Protein 3IEF (pdb70)

InterPro domains:
  IPR002649 tRNA (guanine-N1-)-methyltransferase TrmD [MF_00605] (1-232)
  IPR002649 tRNA (guanine-N1-)-methyltransferase TrmD [PIRSF000386] (4-227)
  IPR002649 tRNA (guanine-N1-)-methyltransferase TrmD [PTHR46417] (5-230)
  IPR002649 tRNA (guanine-N1-)-methyltransferase TrmD [TIGR00088] (5-229)
  IPR002649 tRNA (guanine-N1-)-methyltransferase TrmD [cd18080] (7-219)
  IPR016009 tRNA methyltransferase TRMD/TRM10-type domain [PF01746] (5-222)
  IPR023148 tRNA (guanine-N(1)-)-methyltransferase, C-terminal domain superfamily [G3DSA:1.10.1270.20] (168-232)
  IPR029026 tRNA (guanine-N1-)-methyltransferase, N-terminal [G3DSA:3.40.1280.10] (1-167)
  IPR029028 Alpha/beta knot methyltransferases [SSF75217] (2-229)

Sequence (439 aa):
KFQARVLTLYPEMFPGFLGCSLAGQALKQGIWSLETVQIRDFASVDDTPAGGGAGMVMRADVLAAALDSCPNDSPRLLMSPRGRLLNQAYARSLARSSGVTLVCGRFEGVDERIIEARELEEVSIGDYILSGGETAALVLLDAIVRLLPGVMGNEISAKCESFENGLLEHPQYTRPAVFEGRGIPPVLTSGHHKAIANWRQQQAESLTRQRRPDLYALYNKNRQKFQARVLTLYPEMFPGFLGCSLAGQALKQGIWSLETVQIRDFALSVDDTPAGGGAGMVMRADVLAAALDSCPNDSPRLLMSPRGRLLNQAYARSLARSSGVTLVCGRFEGVDERIIEARELEEVSIGDYILSGGETAALVLLDAIVRLLPGKCESFENGLLEHPQYTRPAVFEGRGIPPVLTSGHHKAIANWRQQQAESLTRQRRPDLYALYNKN

CATH classification: 3.40.1280.10 (+1 more: 1.10.1270.20)

Nearest PDB structures (foldseek):
  3ief-assembly1_A  TM=1.004E+00  e=2.483E-48  Bartonella henselae
  3ief-assembly1_B  TM=9.834E-01  e=6.321E-42  Bartonella henselae
  5wyr-assembly1_B  TM=8.704E-01  e=4.342E-24  Pseudomonas aeruginosa UCBPP-PA14
  4h3y-assembly1_A  TM=8.269E-01  e=1.874E-23  Paraburkholderia phymatum STM815
  8b1n-assembly1_B  TM=8.733E-01  e=8.500E-22  Calditerrivibrio nitroreducens DSM 19672

B-factor: mean 30.16, std 8.99, range [8.67, 67.43]

Foldseek 3Di:
DAEEEEEDQCCVCPPPCCCDDQSVVCCVVPLYDYHYFNLCVQHPQWAADVPHDDKTEGDLRSVCCRVVVDDPQAQAAEEALVADEDDLVVLLVRLPGSYHYYYKAAMHHYPVVNCVVVVHHYYYPDNDDDRICSVVVSVSCVSNSCCNVVGPPNPPDDPDAVLNLLWDFFDDDDDDQADPHDGDPCQVVVPDVVSVVVVSVVRRLVVSVPPPVPSNVSNVVVVD/DAEEEEEDQCCVCPPPCCCDDLSVVCDVVPLYDYHYFNLCVQPCHQWAADVVHDDKTEGDLRSVVSRVVVDDPQAAAEEEDLPADEDDLVVLLVSLPGSYHYYYKAQMPYYPPVNCVVVVYHYYYNDNDDDRISVVVVSVSVVSNSVNGPSDQDVLNLLWDWFDDDDDDQADPNDGDPVQCVVPPVVSVVVNRVVRGLVCCVVPPVVSNVSNVVD

Solvent-accessible surface area: 19137 Å² total; per-residue (Å²): 160,10,104,3,15,0,0,0,36,56,38,110,6,20,55,33,10,0,37,35,50,120,13,9,94,2,47,89,107,29,34,2,35,39,101,49,16,43,0,169,106,58,92,100,16,46,18,77,12,16,38,40,52,119,32,81,0,1,42,0,46,4,1,6,42,0,2,81,65,32,98,98,85,11,53,25,5,0,6,13,66,25,0,102,66,6,64,1,49,22,0,40,61,12,6,175,37,75,0,0,11,0,0,0,10,40,36,84,24,15,0,29,4,0,20,84,24,34,146,8,71,10,0,6,4,10,33,5,23,27,42,7,6,0,0,7,0,1,1,0,0,2,0,0,2,85,35,5,124,40,18,80,54,26,135,164,59,80,166,58,43,27,12,45,76,0,21,2,78,39,10,14,20,2,140,34,73,96,17,89,70,87,43,31,28,112,38,6,105,65,61,102,138,140,29,8,53,62,54,28,88,103,66,5,24,56,36,0,129,88,84,11,89,83,14,22,66,77,24,50,64,86,145,178,210,3,40,1,18,0,0,0,34,71,33,118,14,16,41,32,9,1,42,32,42,154,15,8,50,9,44,97,141,45,54,1,56,41,91,46,17,49,0,44,111,54,34,154,112,4,30,35,87,11,19,22,40,54,110,26,78,0,0,26,0,49,9,0,6,43,0,0,82,68,14,88,118,76,17,43,17,0,2,9,14,60,23,0,114,64,6,61,3,54,22,0,41,68,9,11,192,46,84,2,0,1,0,0,0,13,30,81,43,26,14,0,42,9,0,18,109,26,46,147,10,78,10,0,5,5,11,30,7,32,28,53,13,8,5,2,7,0,0,1,0,0,2,0,0,8,104,54,14,124,91,134,89,40,31,13,53,88,0,26,5,81,38,10,25,12,2,132,33,70,98,16,101,76,98,38,24,26,109,38,4,96,63,51,111,149,63,32,15,59,97,58,34,89,52,62,5,40,52,33,0,129,85,81,8,84,82,16,40,59,91,56,98,87,155

Secondary structure (DSSP, 8-state):
-EEEEEEES-GGGSSGGGGSHHHHHHHHTTSEEEEEEEGGGG---EEPPTT--SS-EE-HHHHHHHHTTS---S-EEEEEEEEEEP-HHHHHHHTTSSEEEEEE--SS-BBHHHHHHTTPEEEESSSS--S-HHHHHHHHHHHHHTTSTTSSSGGG--SS-GGGGT-PPPPB--SSSEETTEEP-GGGGSS-HHHHHHHHHHHHHHHHHHH-HHHHHHHHHHT-/--EEEEEES-GGGSSGGGGSHHHHHHHHTTSSEEEEEEGGGG----EEPPTT--SS-EE-HHHHHHHHHTS---S-EEEEEEEEEEP-HHHHHHHHTSSEEEEEE--SS-BBHHHHHHTTPEEEESSSS--SSHHHHHHHHHHHHHTTS-----GGGGT-PPPPB--S-SEETTEE--GGGGS--HHHHHHHHHHHHHHHHHHH-HHHHHHHHT-

Radius of gyration: 22.8 Å; Cα contacts (8 Å, |Δi|>4): 841; chains: 2; bounding box: 73×52×46 Å

Structure (mmCIF, N/CA/C/O backbone):
data_3IEF
#
_entry.id   3IEF
#
_cell.length_a   56.017
_cell.length_b   84.467
_cell.length_c   97.192
_cell.angle_alpha   90.000
_cell.angle_beta   90.000
_cell.angle_gamma   90.000
#
_symmetry.space_group_name_H-M   'P 21 21 21'
#
loop_
_entity.id
_entity.type
_entity.pdbx_description
1 polymer 'tRNA (guanine-N(1)-)-methyltransferase'
2 water water
#
loop_
_atom_site.group_PDB
_atom_site.id
_atom_site.type_symbol
_atom_site.label_atom_id
_atom_site.label_alt_id
_atom_site.label_comp_id
_atom_site.label_asym_id
_atom_site.label_entity_id
_atom_site.label_seq_id
_atom_site.pdbx_PDB_ins_code
_atom_site.Cartn_x
_atom_site.Cartn_y
_atom_site.Cartn_z
_atom_site.occupancy
_atom_site.B_iso_or_equiv
_atom_site.auth_seq_id
_atom_site.auth_comp_id
_atom_site.auth_asym_id
_atom_site.auth_atom_id
_atom_site.pdbx_PDB_model_num
ATOM 1 N N . LYS A 1 3 ? -26.235 12.196 5.702 1.00 34.83 2 LYS A N 1
ATOM 2 C CA . LYS A 1 3 ? -25.399 11.066 5.142 1.00 35.43 2 LYS A CA 1
ATOM 3 C C . LYS A 1 3 ? -24.099 10.772 5.933 1.00 34.52 2 LYS A C 1
ATOM 4 O O . LYS A 1 3 ? -23.146 11.562 5.876 1.00 35.00 2 LYS A O 1
ATOM 10 N N . PHE A 1 4 ? -24.060 9.632 6.632 1.00 33.16 3 PHE A N 1
ATOM 11 C CA . PHE A 1 4 ? -22.972 9.317 7.592 1.00 31.85 3 PHE A CA 1
ATOM 12 C C . PHE A 1 4 ? -21.717 8.768 6.944 1.00 31.33 3 PHE A C 1
ATOM 13 O O . PHE A 1 4 ? -21.769 7.753 6.250 1.00 30.67 3 PHE A O 1
ATOM 21 N N . GLN A 1 5 ? -20.592 9.435 7.203 1.00 30.64 4 GLN A N 1
ATOM 22 C CA . GLN A 1 5 ? -19.363 9.132 6.484 1.00 30.57 4 GLN A CA 1
ATOM 23 C C . GLN A 1 5 ? -18.282 8.421 7.300 1.00 29.58 4 GLN A C 1
ATOM 24 O O . GLN A 1 5 ? -17.599 9.013 8.145 1.00 29.91 4 GLN A O 1
ATOM 30 N N . ALA A 1 6 ? -18.143 7.133 7.028 1.00 28.42 5 ALA A N 1
ATOM 31 C CA . ALA A 1 6 ? -17.190 6.289 7.716 1.00 26.74 5 ALA A CA 1
ATOM 32 C C . ALA A 1 6 ? -15.942 6.206 6.855 1.00 25.78 5 ALA A C 1
ATOM 33 O O . ALA A 1 6 ? -16.040 5.947 5.645 1.00 25.04 5 ALA A O 1
ATOM 35 N N . ARG A 1 7 ? -14.782 6.443 7.474 1.00 24.64 6 ARG A N 1
ATOM 36 C CA . ARG A 1 7 ? -13.487 6.259 6.810 1.00 23.90 6 ARG A CA 1
ATOM 37 C C . ARG A 1 7 ? -12.659 5.279 7.618 1.00 23.50 6 ARG A C 1
ATOM 38 O O . ARG A 1 7 ? -12.483 5.459 8.836 1.00 23.67 6 ARG A O 1
ATOM 40 N N . VAL A 1 8 ? -12.158 4.235 6.957 1.00 22.79 7 VAL A N 1
ATOM 41 C CA . VAL A 1 8 ? -11.424 3.211 7.682 1.00 22.60 7 VAL A CA 1
ATOM 42 C C . VAL A 1 8 ? -10.008 3.072 7.146 1.00 22.66 7 VAL A C 1
ATOM 43 O O . VAL A 1 8 ? -9.804 2.703 5.972 1.00 22.51 7 VAL A O 1
ATOM 47 N N . LEU A 1 9 ? -9.038 3.360 8.013 1.00 22.08 8 LEU A N 1
ATOM 48 C CA . LEU A 1 9 ? -7.624 3.254 7.647 1.00 22.25 8 LEU A CA 1
ATOM 49 C C . LEU A 1 9 ? -7.116 1.874 7.989 1.00 21.99 8 LEU A C 1
ATOM 50 O O . LEU A 1 9 ? -7.012 1.487 9.174 1.00 20.85 8 LEU A O 1
ATOM 55 N N . THR A 1 10 ? -6.790 1.134 6.943 1.00 22.61 9 THR A N 1
ATOM 56 C CA . THR A 1 10 ? -6.558 -0.291 7.085 1.00 24.07 9 THR A CA 1
ATOM 57 C C . THR A 1 10 ? -5.499 -0.816 6.134 1.00 24.50 9 THR A C 1
ATOM 58 O O . THR A 1 10 ? -5.248 -0.249 5.066 1.00 24.18 9 THR A O 1
ATOM 62 N N . LEU A 1 11 ? -4.897 -1.929 6.530 1.00 25.70 10 LEU A N 1
ATOM 63 C CA . LEU A 1 11 ? -3.964 -2.636 5.665 1.00 26.88 10 LEU A CA 1
ATOM 64 C C . LEU A 1 11 ? -4.758 -3.581 4.757 1.00 27.35 10 LEU A C 1
ATOM 65 O O . LEU A 1 11 ? -4.232 -4.058 3.762 1.00 27.23 10 LEU A O 1
ATOM 70 N N . TYR A 1 12 ? -6.029 -3.826 5.096 1.00 28.39 11 TYR A N 1
ATOM 71 C CA . TYR A 1 12 ? -6.876 -4.755 4.319 1.00 29.37 11 TYR A CA 1
ATOM 72 C C . TYR A 1 12 ? -8.208 -4.161 3.876 1.00 29.57 11 TYR A C 1
ATOM 73 O O . TYR A 1 12 ? -9.258 -4.551 4.395 1.00 29.58 11 TYR A O 1
ATOM 82 N N . PRO A 1 13 ? -8.174 -3.259 2.865 1.00 29.69 12 PRO A N 1
ATOM 83 C CA . PRO A 1 13 ? -9.420 -2.661 2.387 1.00 29.24 12 PRO A CA 1
ATOM 84 C C . PRO A 1 13 ? -10.385 -3.715 1.898 1.00 29.04 12 PRO A C 1
ATOM 85 O O . PRO A 1 13 ? -11.604 -3.465 1.847 1.00 28.74 12 PRO A O 1
ATOM 89 N N . GLU A 1 14 ? -9.849 -4.878 1.536 1.00 29.04 13 GLU A N 1
ATOM 90 C CA . GLU A 1 14 ? -10.679 -5.955 0.939 1.00 29.55 13 GLU A CA 1
ATOM 91 C C . GLU A 1 14 ? -11.626 -6.667 1.938 1.00 28.91 13 GLU A C 1
ATOM 92 O O . GLU A 1 14 ? -12.511 -7.405 1.514 1.00 29.26 13 GLU A O 1
ATOM 98 N N . MET A 1 15 ? -11.433 -6.428 3.239 1.00 28.08 14 MET A N 1
ATOM 99 C CA . MET A 1 15 ? -12.307 -6.944 4.311 1.00 27.94 14 MET A CA 1
ATOM 100 C C . MET A 1 15 ? -13.558 -6.088 4.478 1.00 28.20 14 MET A C 1
ATOM 101 O O . MET A 1 15 ? -14.361 -6.330 5.379 1.00 28.28 14 MET A O 1
ATOM 106 N N . PHE A 1 16 ? -13.695 -5.074 3.630 1.00 28.34 15 PHE A N 1
ATOM 107 C CA . PHE A 1 16 ? -14.766 -4.102 3.742 1.00 28.80 15 PHE A CA 1
ATOM 108 C C . PHE A 1 16 ? -15.519 -4.024 2.427 1.00 29.60 15 PHE A C 1
ATOM 109 O O . PHE A 1 16 ? -14.910 -4.129 1.368 1.00 29.51 15 PHE A O 1
ATOM 117 N N . PRO A 1 17 ? -16.856 -3.869 2.490 1.00 30.28 16 PRO A N 1
ATOM 118 C CA . PRO A 1 17 ? -17.714 -3.751 3.686 1.00 30.56 16 PRO A CA 1
ATOM 119 C C . PRO A 1 17 ? -17.913 -5.027 4.515 1.00 31.08 16 PRO A C 1
ATOM 120 O O . PRO A 1 17 ? -18.500 -4.962 5.607 1.00 30.95 16 PRO A O 1
ATOM 124 N N . GLY A 1 18 ? -17.457 -6.166 3.992 1.00 31.53 17 GLY A N 1
ATOM 125 C CA . GLY A 1 18 ? -17.721 -7.468 4.600 1.00 32.69 17 GLY A CA 1
ATOM 126 C C . GLY A 1 18 ? -19.205 -7.678 4.872 1.00 33.71 17 GLY A C 1
ATOM 127 O O . GLY A 1 18 ? -20.048 -7.390 4.020 1.00 33.76 17 GLY A O 1
ATOM 128 N N . PHE A 1 19 ? -19.529 -8.145 6.079 1.00 34.49 18 PHE A N 1
ATOM 129 C CA . PHE A 1 19 ? -20.917 -8.422 6.445 1.00 35.07 18 PHE A CA 1
ATOM 130 C C . PHE A 1 19 ? -21.767 -7.157 6.548 1.00 35.45 18 PHE A C 1
ATOM 131 O O . PHE A 1 19 ? -23.000 -7.215 6.557 1.00 35.61 18 PHE A O 1
ATOM 139 N N . LEU A 1 20 ? -21.117 -6.003 6.631 1.00 36.34 19 LEU A N 1
ATOM 140 C CA . LEU A 1 20 ? -21.866 -4.746 6.632 1.00 36.76 19 LEU A CA 1
ATOM 141 C C . LEU A 1 20 ? -22.424 -4.493 5.236 1.00 37.49 19 LEU A C 1
ATOM 142 O O . LEU A 1 20 ? -23.287 -3.637 5.052 1.00 37.38 19 LEU A O 1
ATOM 147 N N . GLY A 1 21 ? -21.913 -5.239 4.258 1.00 38.08 20 GLY A N 1
ATOM 148 C CA . GLY A 1 21 ? -22.452 -5.209 2.909 1.00 39.54 20 GLY A CA 1
ATOM 149 C C . GLY A 1 21 ? -23.778 -5.946 2.854 1.00 40.41 20 GLY A C 1
ATOM 150 O O . GLY A 1 21 ? -24.539 -5.798 1.910 1.00 39.77 20 GLY A O 1
ATOM 151 N N . CYS A 1 22 ? -24.051 -6.721 3.899 1.00 41.72 21 CYS A N 1
ATOM 152 C CA . CYS A 1 22 ? -25.201 -7.609 3.946 1.00 42.97 21 CYS A CA 1
ATOM 153 C C . CYS A 1 22 ? -26.377 -7.063 4.759 1.00 43.86 21 CYS A C 1
ATOM 154 O O . CYS A 1 22 ? -26.268 -6.020 5.419 1.00 43.99 21 CYS A O 1
ATOM 157 N N . SER A 1 23 ? -27.496 -7.794 4.693 1.00 44.97 22 SER A N 1
ATOM 158 C CA . SER A 1 23 ? -28.705 -7.533 5.488 1.00 46.11 22 SER A CA 1
ATOM 159 C C . SER A 1 23 ? -29.147 -6.054 5.452 1.00 46.41 22 SER A C 1
ATOM 160 O O . SER A 1 23 ? -29.045 -5.405 4.413 1.00 46.64 22 SER A O 1
ATOM 163 N N . LEU A 1 24 ? -29.621 -5.517 6.573 1.00 47.12 23 LEU A N 1
ATOM 164 C CA . LEU A 1 24 ? -30.070 -4.110 6.613 1.00 47.84 23 LEU A CA 1
ATOM 165 C C . LEU A 1 24 ? -28.933 -3.049 6.614 1.00 47.65 23 LEU A C 1
ATOM 166 O O . LEU A 1 24 ? -29.092 -1.976 6.042 1.00 47.16 23 LEU A O 1
ATOM 171 N N . ALA A 1 25 ? -27.797 -3.359 7.241 1.00 47.78 24 ALA A N 1
ATOM 172 C CA . ALA A 1 25 ? -26.597 -2.513 7.159 1.00 47.92 24 ALA A CA 1
ATOM 173 C C . ALA A 1 25 ? -26.222 -2.183 5.706 1.00 48.24 24 ALA A C 1
ATOM 174 O O . ALA A 1 25 ? -25.920 -1.032 5.379 1.00 47.81 24 ALA A O 1
ATOM 176 N N . GLY A 1 26 ? -26.250 -3.204 4.849 1.00 48.63 25 GLY A N 1
ATOM 177 C CA . GLY A 1 26 ? -25.990 -3.048 3.423 1.00 49.54 25 GLY A CA 1
ATOM 178 C C . GLY A 1 26 ? -27.131 -2.391 2.679 1.00 50.29 25 GLY A C 1
ATOM 179 O O . GLY A 1 26 ? -26.912 -1.595 1.766 1.00 50.85 25 GLY A O 1
ATOM 180 N N . GLN A 1 27 ? -28.354 -2.728 3.065 1.00 51.04 26 GLN A N 1
ATOM 181 C CA . GLN A 1 27 ? -29.547 -2.060 2.545 1.00 52.04 26 GLN A CA 1
ATOM 182 C C . GLN A 1 27 ? -29.438 -0.538 2.754 1.00 51.59 26 GLN A C 1
ATOM 183 O O . GLN A 1 27 ? -29.665 0.237 1.824 1.00 51.94 26 GLN A O 1
ATOM 189 N N . ALA A 1 28 ? -29.064 -0.133 3.968 1.00 51.13 27 ALA A N 1
ATOM 190 C CA . ALA A 1 28 ? -28.823 1.275 4.310 1.00 50.80 27 ALA A CA 1
ATOM 191 C C . ALA A 1 28 ? -27.672 1.876 3.498 1.00 50.65 27 ALA A C 1
ATOM 192 O O . ALA A 1 28 ? -27.655 3.084 3.208 1.00 50.26 27 ALA A O 1
ATOM 194 N N . LEU A 1 29 ? -26.717 1.020 3.138 1.00 50.46 28 LEU A N 1
ATOM 195 C CA . LEU A 1 29 ? -25.607 1.425 2.302 1.00 50.70 28 LEU A CA 1
ATOM 196 C C . LEU A 1 29 ? -26.131 1.724 0.898 1.00 51.14 28 LEU A C 1
ATOM 197 O O . LEU A 1 29 ? -25.763 2.740 0.302 1.00 51.50 28 LEU A O 1
ATOM 202 N N . LYS A 1 30 ? -27.026 0.868 0.402 1.00 51.50 29 LYS A N 1
ATOM 203 C CA . LYS A 1 30 ? -27.655 1.061 -0.912 1.00 51.97 29 LYS A CA 1
ATOM 204 C C . LYS A 1 30 ? -28.463 2.371 -0.986 1.00 52.31 29 LYS A C 1
ATOM 205 O O . LYS A 1 30 ? -28.302 3.146 -1.942 1.00 52.80 29 LYS A O 1
ATOM 207 N N . GLN A 1 31 ? -29.316 2.633 0.009 1.00 51.72 30 GLN A N 1
ATOM 208 C CA . GLN A 1 31 ? -30.046 3.905 0.019 1.00 51.48 30 GLN A CA 1
ATOM 209 C C . GLN A 1 31 ? -29.209 5.105 0.482 1.00 50.47 30 GLN A C 1
ATOM 210 O O . GLN A 1 31 ? -29.737 6.203 0.678 1.00 50.63 30 GLN A O 1
ATOM 216 N N . GLY A 1 32 ? -27.904 4.898 0.641 1.00 49.35 31 GLY A N 1
ATOM 217 C CA . GLY A 1 32 ? -26.994 5.985 0.996 1.00 47.44 31 GLY A CA 1
ATOM 218 C C . GLY A 1 32 ? -27.362 6.732 2.273 1.00 46.08 31 GLY A C 1
ATOM 219 O O . GLY A 1 32 ? -27.362 7.962 2.295 1.00 46.23 31 GLY A O 1
ATOM 220 N N . ILE A 1 33 ? -27.684 5.987 3.331 1.00 44.42 32 ILE A N 1
ATOM 221 C CA . ILE A 1 33 ? -27.780 6.536 4.693 1.00 42.57 32 ILE A CA 1
ATOM 222 C C . ILE A 1 33 ? -26.357 6.689 5.272 1.00 41.49 32 ILE A C 1
ATOM 223 O O . ILE A 1 33 ? -26.098 7.542 6.148 1.00 41.34 32 ILE A O 1
ATOM 228 N N . TRP A 1 34 ? -25.438 5.863 4.764 1.00 39.62 33 TRP A N 1
ATOM 229 C CA . TRP A 1 34 ? -24.025 5.938 5.129 1.00 37.66 33 TRP A CA 1
ATOM 230 C C . TRP A 1 34 ? -23.143 5.501 3.982 1.00 36.70 33 TRP A C 1
ATOM 231 O O . TRP A 1 34 ? -23.584 4.806 3.072 1.00 36.76 33 TRP A O 1
ATOM 242 N N . SER A 1 35 ? -21.895 5.937 4.020 1.00 35.32 34 SER A N 1
ATOM 243 C CA . SER A 1 35 ? -20.894 5.458 3.072 1.00 33.95 34 SER A CA 1
ATOM 244 C C . SER A 1 35 ? -19.655 4.912 3.799 1.00 33.34 34 SER A C 1
ATOM 245 O O . SER A 1 35 ? -19.374 5.269 4.962 1.00 32.13 34 SER A O 1
ATOM 248 N N . LEU A 1 36 ? -18.948 4.022 3.103 1.00 32.68 35 LEU A N 1
ATOM 249 C CA . LEU A 1 36 ? -17.743 3.407 3.621 1.00 32.44 35 LEU A CA 1
ATOM 250 C C . LEU A 1 36 ? -16.594 3.581 2.644 1.00 32.40 35 LEU A C 1
ATOM 251 O O . LEU A 1 36 ? -16.588 2.975 1.577 1.00 32.96 35 LEU A O 1
ATOM 256 N N . GLU A 1 37 ? -15.643 4.432 3.016 1.00 32.03 36 GLU A N 1
ATOM 257 C CA . GLU A 1 37 ? -14.405 4.655 2.253 1.00 31.90 36 GLU A CA 1
ATOM 258 C C . GLU A 1 37 ? -13.224 3.978 2.975 1.00 30.52 36 GLU A C 1
ATOM 259 O O . GLU A 1 37 ? -13.018 4.190 4.177 1.00 30.23 36 GLU A O 1
ATOM 265 N N . THR A 1 38 ? -12.459 3.169 2.254 1.00 28.88 37 THR A N 1
ATOM 266 C CA . THR A 1 38 ? -11.244 2.577 2.819 1.00 28.34 37 THR A CA 1
ATOM 267 C C . THR A 1 38 ? -9.999 3.287 2.310 1.00 28.44 37 THR A C 1
ATOM 268 O O . THR A 1 38 ? -9.908 3.638 1.125 1.00 28.88 37 THR A O 1
ATOM 272 N N . VAL A 1 39 ? -9.043 3.502 3.208 1.00 27.86 38 VAL A N 1
ATOM 273 C CA . VAL A 1 39 ? -7.736 4.047 2.844 1.00 27.33 38 VAL A CA 1
ATOM 274 C C . VAL A 1 39 ? -6.670 2.993 3.137 1.00 27.17 38 VAL A C 1
ATOM 275 O O . VAL A 1 39 ? -6.547 2.540 4.261 1.00 26.98 38 VAL A O 1
ATOM 279 N N . GLN A 1 40 ? -5.907 2.596 2.127 1.00 27.41 39 GLN A N 1
ATOM 280 C CA . GLN A 1 40 ? -4.787 1.667 2.335 1.00 27.21 39 GLN A CA 1
ATOM 281 C C . GLN A 1 40 ? -3.604 2.421 2.914 1.00 27.79 39 GLN A C 1
ATOM 282 O O . GLN A 1 40 ? -3.065 3.316 2.253 1.00 27.82 39 GLN A O 1
ATOM 288 N N . ILE A 1 41 ? -3.217 2.065 4.147 1.00 28.22 40 ILE A N 1
ATOM 289 C CA . ILE A 1 41 ? -2.112 2.705 4.862 1.00 28.65 40 ILE A CA 1
ATOM 290 C C . ILE A 1 41 ? -0.783 2.564 4.126 1.00 29.97 40 ILE A C 1
ATOM 291 O O . ILE A 1 41 ? 0.053 3.472 4.183 1.00 30.20 40 ILE A O 1
ATOM 296 N N . ARG A 1 42 ? -0.602 1.445 3.420 1.00 31.17 41 ARG A N 1
ATOM 297 C CA . ARG A 1 42 ? 0.650 1.154 2.733 1.00 32.82 41 ARG A CA 1
ATOM 298 C C . ARG A 1 42 ? 0.907 2.122 1.598 1.00 33.29 41 ARG A C 1
ATOM 299 O O . ARG A 1 42 ? 2.025 2.193 1.094 1.00 34.16 41 ARG A O 1
ATOM 307 N N . ASP A 1 43 ? -0.116 2.857 1.173 1.00 33.74 42 ASP A N 1
ATOM 308 C CA . ASP A 1 43 ? 0.058 3.864 0.120 1.00 34.26 42 ASP A CA 1
ATOM 309 C C . ASP A 1 43 ? 0.987 4.980 0.580 1.00 34.95 42 ASP A C 1
ATOM 310 O O . ASP A 1 43 ? 1.443 5.781 -0.228 1.00 35.09 42 ASP A O 1
ATOM 315 N N . PHE A 1 44 ? 1.239 5.038 1.883 1.00 35.87 43 PHE A N 1
ATOM 316 C CA . PHE A 1 44 ? 1.981 6.131 2.471 1.00 36.83 43 PHE A CA 1
ATOM 317 C C . PHE A 1 44 ? 3.331 5.679 3.039 1.00 37.70 43 PHE A C 1
ATOM 318 O O . PHE A 1 44 ? 3.985 6.433 3.759 1.00 38.33 43 PHE A O 1
ATOM 326 N N . ALA A 1 45 ? 3.726 4.449 2.685 1.00 38.95 44 ALA A N 1
ATOM 327 C CA . ALA A 1 45 ? 5.120 3.926 2.764 1.00 40.13 44 ALA A CA 1
ATOM 328 C C . ALA A 1 45 ? 6.184 5.004 2.918 1.00 40.80 44 ALA A C 1
ATOM 329 O O . ALA A 1 45 ? 6.933 5.267 1.970 1.00 42.38 44 ALA A O 1
ATOM 331 N N . SER A 1 51 ? 8.208 1.063 4.741 1.00 40.36 50 SER A N 1
ATOM 332 C CA . SER A 1 51 ? 7.391 0.068 5.462 1.00 40.05 50 SER A CA 1
ATOM 333 C C . SER A 1 51 ? 6.435 0.661 6.542 1.00 39.20 50 SER A C 1
ATOM 334 O O . SER A 1 51 ? 6.722 1.703 7.125 1.00 39.05 50 SER A O 1
ATOM 337 N N . VAL A 1 52 ? 5.318 -0.011 6.810 1.00 37.91 51 VAL A N 1
ATOM 338 C CA . VAL A 1 52 ? 4.292 0.510 7.729 1.00 37.11 51 VAL A CA 1
ATOM 339 C C . VAL A 1 52 ? 4.646 0.416 9.224 1.00 37.07 51 VAL A C 1
ATOM 340 O O . VAL A 1 52 ? 4.241 1.254 10.043 1.00 36.45 51 VAL A O 1
ATOM 344 N N . ASP A 1 53 ? 5.405 -0.616 9.565 1.00 37.23 52 ASP A N 1
ATOM 345 C CA . ASP A 1 53 ? 5.734 -0.919 10.954 1.00 37.42 52 ASP A CA 1
ATOM 346 C C . ASP A 1 53 ? 7.256 -0.898 11.147 1.00 36.19 52 ASP A C 1
ATOM 347 O O . ASP A 1 53 ? 8.008 -0.920 10.178 1.00 36.31 52 ASP A O 1
ATOM 352 N N . ASP A 1 54 ? 7.715 -0.851 12.389 1.00 35.19 53 ASP A N 1
ATOM 353 C CA . ASP A 1 54 ? 9.144 -0.756 12.644 1.00 34.49 53 ASP A CA 1
ATOM 354 C C . ASP A 1 54 ? 9.495 -1.050 14.113 1.00 33.92 53 ASP A C 1
ATOM 355 O O . ASP A 1 54 ? 8.606 -1.147 14.971 1.00 33.08 53 ASP A O 1
ATOM 360 N N . THR A 1 55 ? 10.800 -1.187 14.374 1.00 33.15 54 THR A N 1
ATOM 361 C CA . THR A 1 55 ? 11.327 -1.681 15.639 1.00 32.64 54 THR A CA 1
ATOM 362 C C . THR A 1 55 ? 10.921 -0.766 16.766 1.00 31.61 54 THR A C 1
ATOM 363 O O . THR A 1 55 ? 11.042 0.433 16.628 1.00 31.69 54 THR A O 1
ATOM 367 N N . PRO A 1 56 ? 10.480 -1.346 17.895 1.00 30.69 55 PRO A N 1
ATOM 368 C CA . PRO A 1 56 ? 10.182 -0.623 19.118 1.00 30.49 55 PRO A CA 1
ATOM 369 C C . PRO A 1 56 ? 11.430 -0.032 19.786 1.00 30.70 55 PRO A C 1
ATOM 370 O O . PRO A 1 56 ? 12.389 -0.760 20.025 1.00 31.68 55 PRO A O 1
ATOM 374 N N . ALA A 1 57 ? 11.418 1.263 20.107 1.00 30.42 56 ALA A N 1
ATOM 375 C CA . ALA A 1 57 ? 12.544 1.875 20.819 1.00 30.10 56 ALA A CA 1
ATOM 376 C C . ALA A 1 57 ? 12.666 1.302 22.221 1.00 30.14 56 ALA A C 1
ATOM 377 O O . ALA A 1 57 ? 11.673 1.224 22.951 1.00 29.24 56 ALA A O 1
ATOM 379 N N . GLY A 1 58 ? 13.889 0.894 22.583 1.00 30.59 57 GLY A N 1
ATOM 380 C CA . GLY A 1 58 ? 14.162 0.240 23.872 1.00 30.21 57 GLY A CA 1
ATOM 381 C C . GLY A 1 58 ? 13.610 -1.177 23.982 1.00 30.86 57 GLY A C 1
ATOM 382 O O . GLY A 1 58 ? 13.337 -1.656 25.079 1.00 30.80 57 GLY A O 1
ATOM 383 N N . GLY A 1 59 ? 13.429 -1.848 22.847 1.00 31.75 58 GLY A N 1
ATOM 384 C CA . GLY A 1 59 ? 12.921 -3.218 22.814 1.00 32.77 58 GLY A CA 1
ATOM 385 C C . GLY A 1 59 ? 11.442 -3.356 23.141 1.00 34.35 58 GLY A C 1
ATOM 386 O O . GLY A 1 59 ? 10.819 -2.452 23.734 1.00 34.98 58 GLY A O 1
ATOM 387 N N . GLY A 1 60 ? 10.882 -4.509 22.781 1.00 34.81 59 GLY A N 1
ATOM 388 C CA . GLY A 1 60 ? 9.472 -4.810 22.999 1.00 35.19 59 GLY A CA 1
ATOM 389 C C . GLY A 1 60 ? 9.138 -6.145 22.370 1.00 35.71 59 GLY A C 1
ATOM 390 O O . GLY A 1 60 ? 10.039 -6.925 22.017 1.00 35.23 59 GLY A O 1
ATOM 391 N N . ALA A 1 61 ? 7.843 -6.406 22.216 1.00 36.23 60 ALA A N 1
ATOM 392 C CA . ALA A 1 61 ? 7.385 -7.720 21.780 1.00 36.85 60 ALA A CA 1
ATOM 393 C C . ALA A 1 61 ? 7.153 -7.796 20.278 1.00 37.02 60 ALA A C 1
ATOM 394 O O . ALA A 1 61 ? 7.518 -8.770 19.639 1.00 38.12 60 ALA A O 1
ATOM 396 N N . GLY A 1 62 ? 6.550 -6.781 19.693 1.00 37.05 61 GLY A N 1
ATOM 397 C CA . GLY A 1 62 ? 6.355 -6.821 18.251 1.00 36.44 61 GLY A CA 1
ATOM 398 C C . GLY A 1 62 ? 6.831 -5.551 17.585 1.00 36.01 61 GLY A C 1
ATOM 399 O O . GLY A 1 62 ? 7.516 -4.723 18.203 1.00 36.46 61 GLY A O 1
ATOM 400 N N . MET A 1 63 ? 6.455 -5.399 16.322 1.00 34.69 62 MET A N 1
ATOM 401 C CA . MET A 1 63 ? 6.679 -4.170 15.598 1.00 33.34 62 MET A CA 1
ATOM 402 C C . MET A 1 63 ? 5.675 -3.083 16.029 1.00 32.22 62 MET A C 1
ATOM 403 O O . MET A 1 63 ? 4.679 -3.383 16.698 1.00 32.27 62 MET A O 1
ATOM 408 N N . VAL A 1 64 ? 5.966 -1.830 15.671 1.00 30.54 63 VAL A N 1
ATOM 409 C CA . VAL A 1 64 ? 5.177 -0.653 16.063 1.00 28.39 63 VAL A CA 1
ATOM 410 C C . VAL A 1 64 ? 4.850 0.162 14.815 1.00 28.25 63 VAL A C 1
ATOM 411 O O . VAL A 1 64 ? 5.742 0.396 13.970 1.00 27.89 63 VAL A O 1
ATOM 415 N N . MET A 1 65 ? 3.586 0.588 14.692 1.00 27.14 64 MET A N 1
ATOM 416 C CA . MET A 1 65 ? 3.158 1.378 13.535 1.00 26.71 64 MET A CA 1
ATOM 417 C C . MET A 1 65 ? 3.775 2.774 13.565 1.00 25.64 64 MET A C 1
ATOM 418 O O . MET A 1 65 ? 3.758 3.462 14.588 1.00 24.67 64 MET A O 1
ATOM 423 N N . ARG A 1 66 ? 4.332 3.179 12.435 1.00 24.69 65 ARG A N 1
ATOM 424 C CA . ARG A 1 66 ? 5.051 4.428 12.380 1.00 24.77 65 ARG A CA 1
ATOM 425 C C . ARG A 1 66 ? 4.128 5.640 12.388 1.00 24.66 65 ARG A C 1
ATOM 426 O O . ARG A 1 66 ? 3.101 5.656 11.693 1.00 24.16 65 ARG A O 1
ATOM 434 N N . ALA A 1 67 ? 4.528 6.643 13.178 1.00 24.49 66 ALA A N 1
ATOM 435 C CA . ALA A 1 67 ? 3.832 7.922 13.301 1.00 24.43 66 ALA A CA 1
ATOM 436 C C . ALA A 1 67 ? 3.734 8.643 11.953 1.00 24.95 66 ALA A C 1
ATOM 437 O O . ALA A 1 67 ? 2.683 9.162 11.583 1.00 25.19 66 ALA A O 1
ATOM 439 N N . ASP A 1 68 ? 4.812 8.640 11.184 1.00 25.28 67 ASP A N 1
ATOM 440 C CA . ASP A 1 68 ? 4.777 9.368 9.944 1.00 25.54 67 ASP A CA 1
ATOM 441 C C . ASP A 1 68 ? 3.923 8.703 8.881 1.00 25.01 67 ASP A C 1
ATOM 442 O O . ASP A 1 68 ? 3.204 9.394 8.178 1.00 26.27 67 ASP A O 1
ATOM 447 N N . VAL A 1 69 ? 3.975 7.380 8.745 1.00 24.45 68 VAL A N 1
ATOM 448 C CA . VAL A 1 69 ? 3.068 6.702 7.799 1.00 23.71 68 VAL A CA 1
ATOM 449 C C . VAL A 1 69 ? 1.576 7.022 8.103 1.00 24.24 68 VAL A C 1
ATOM 450 O O . VAL A 1 69 ? 0.805 7.324 7.192 1.00 25.17 68 VAL A O 1
ATOM 454 N N . LEU A 1 70 ? 1.193 7.021 9.377 1.00 24.00 69 LEU A N 1
ATOM 455 C CA . LEU A 1 70 ? -0.186 7.227 9.745 1.00 24.10 69 LEU A CA 1
ATOM 456 C C . LEU A 1 70 ? -0.628 8.691 9.625 1.00 24.40 69 LEU A C 1
ATOM 457 O O . LEU A 1 70 ? -1.757 8.970 9.222 1.00 23.86 69 LEU A O 1
ATOM 462 N N . ALA A 1 71 ? 0.260 9.614 9.976 1.00 24.90 70 ALA A N 1
ATOM 463 C CA . ALA A 1 71 ? 0.042 11.032 9.710 1.00 25.21 70 ALA A CA 1
ATOM 464 C C . ALA A 1 71 ? -0.361 11.229 8.250 1.00 26.06 70 ALA A C 1
ATOM 465 O O . ALA A 1 71 ? -1.453 11.755 7.979 1.00 26.18 70 ALA A O 1
ATOM 467 N N . ALA A 1 72 ? 0.484 10.748 7.324 1.00 25.67 71 ALA A N 1
ATOM 468 C CA . ALA A 1 72 ? 0.272 10.990 5.892 1.00 26.34 71 ALA A CA 1
ATOM 469 C C . ALA A 1 72 ? -1.056 10.427 5.442 1.00 26.71 71 ALA A C 1
ATOM 470 O O . ALA A 1 72 ? -1.770 11.063 4.691 1.00 26.88 71 ALA A O 1
ATOM 472 N N . ALA A 1 73 ? -1.383 9.238 5.941 1.00 27.76 72 ALA A N 1
ATOM 473 C CA . ALA A 1 73 ? -2.655 8.595 5.656 1.00 28.59 72 ALA A CA 1
ATOM 474 C C . ALA A 1 73 ? -3.821 9.452 6.178 1.00 29.26 72 ALA A C 1
ATOM 475 O O . ALA A 1 73 ? -4.744 9.768 5.438 1.00 29.88 72 ALA A O 1
ATOM 477 N N . LEU A 1 74 ? -3.750 9.873 7.431 1.00 30.06 73 LEU A N 1
ATOM 478 C CA . LEU A 1 74 ? -4.790 10.710 7.998 1.00 31.15 73 LEU A CA 1
ATOM 479 C C . LEU A 1 74 ? -4.913 12.064 7.300 1.00 32.69 73 LEU A C 1
ATOM 480 O O . LEU A 1 74 ? -6.016 12.519 7.013 1.00 32.57 73 LEU A O 1
ATOM 485 N N . ASP A 1 75 ? -3.775 12.679 7.005 1.00 34.47 74 ASP A N 1
ATOM 486 C CA . ASP A 1 75 ? -3.742 13.989 6.390 1.00 36.38 74 ASP A CA 1
ATOM 487 C C . ASP A 1 75 ? -4.184 13.959 4.920 1.00 38.10 74 ASP A C 1
ATOM 488 O O . ASP A 1 75 ? -4.288 15.008 4.282 1.00 38.44 74 ASP A O 1
ATOM 493 N N . SER A 1 76 ? -4.429 12.771 4.377 1.00 39.87 75 SER A N 1
ATOM 494 C CA . SER A 1 76 ? -4.761 12.664 2.956 1.00 41.86 75 SER A CA 1
ATOM 495 C C . SER A 1 76 ? -6.254 12.888 2.733 1.00 43.40 75 SER A C 1
ATOM 496 O O . SER A 1 76 ? -6.711 12.990 1.594 1.00 43.81 75 SER A O 1
ATOM 499 N N . CYS A 1 77 ? -6.995 12.951 3.836 1.00 45.22 76 CYS A N 1
ATOM 500 C CA . CYS A 1 77 ? -8.427 13.237 3.838 1.00 47.14 76 CYS A CA 1
ATOM 501 C C . CYS A 1 77 ? -8.767 14.178 5.020 1.00 47.53 76 CYS A C 1
ATOM 502 O O . CYS A 1 77 ? -7.971 14.306 5.946 1.00 47.75 76 CYS A O 1
ATOM 505 N N . PRO A 1 78 ? -9.938 14.854 4.987 1.00 48.21 77 PRO A N 1
ATOM 506 C CA . PRO A 1 78 ? -10.121 15.995 5.899 1.00 48.25 77 PRO A CA 1
ATOM 507 C C . PRO A 1 78 ? -10.575 15.584 7.296 1.00 48.23 77 PRO A C 1
ATOM 508 O O . PRO A 1 78 ? -11.308 14.615 7.420 1.00 48.38 77 PRO A O 1
ATOM 512 N N . ASN A 1 79 ? -10.140 16.305 8.332 1.00 48.34 78 ASN A N 1
ATOM 513 C CA . ASN A 1 79 ? -10.578 16.009 9.698 1.00 48.51 78 ASN A CA 1
ATOM 514 C C . ASN A 1 79 ? -11.975 16.604 9.901 1.00 47.93 78 ASN A C 1
ATOM 515 O O . ASN A 1 79 ? -12.151 17.636 10.559 1.00 48.03 78 ASN A O 1
ATOM 520 N N . ASP A 1 80 ? -12.960 15.935 9.308 1.00 47.17 79 ASP A N 1
ATOM 521 C CA . ASP A 1 80 ? -14.384 16.274 9.459 1.00 46.35 79 ASP A CA 1
ATOM 522 C C . ASP A 1 80 ? -15.089 15.286 10.402 1.00 44.74 79 ASP A C 1
ATOM 523 O O . ASP A 1 80 ? -16.329 15.162 10.374 1.00 45.51 79 ASP A O 1
ATOM 528 N N . SER A 1 81 ? -14.301 14.605 11.240 1.00 41.62 80 SER A N 1
ATOM 529 C CA . SER A 1 81 ? -14.743 13.400 11.930 1.00 38.55 80 SER A CA 1
ATOM 530 C C . SER A 1 81 ? -13.914 13.053 13.148 1.00 35.78 80 SER A C 1
ATOM 531 O O . SER A 1 81 ? -12.690 13.164 13.117 1.00 35.38 80 SER A O 1
ATOM 534 N N . PRO A 1 82 ? -14.578 12.599 14.224 1.00 33.30 81 PRO A N 1
ATOM 535 C CA . PRO A 1 82 ? -13.870 12.014 15.357 1.00 31.70 81 PRO A CA 1
ATOM 536 C C . PRO A 1 82 ? -12.861 10.964 14.870 1.00 30.47 81 PRO A C 1
ATOM 537 O O . PRO A 1 82 ? -13.143 10.232 13.908 1.00 30.46 81 PRO A O 1
ATOM 541 N N . ARG A 1 83 ? -11.685 10.906 15.475 1.00 28.48 82 ARG A N 1
ATOM 542 C CA . ARG A 1 83 ? -10.741 9.912 15.039 1.00 27.43 82 ARG A CA 1
ATOM 543 C C . ARG A 1 83 ? -10.519 8.866 16.107 1.00 26.23 82 ARG A C 1
ATOM 544 O O . ARG A 1 83 ? -10.142 9.186 17.249 1.00 25.67 82 ARG A O 1
ATOM 552 N N . LEU A 1 84 ? -10.766 7.606 15.749 1.00 24.44 83 LEU A N 1
ATOM 553 C CA . LEU A 1 84 ? -10.615 6.556 16.744 1.00 23.29 83 LEU A CA 1
ATOM 554 C C . LEU A 1 84 ? -9.541 5.583 16.317 1.00 22.24 83 LEU A C 1
ATOM 555 O O . LEU A 1 84 ? -9.312 5.372 15.111 1.00 22.19 83 LEU A O 1
ATOM 560 N N . LEU A 1 85 ? -8.845 5.048 17.312 1.00 20.26 84 LEU A N 1
ATOM 561 C CA . LEU A 1 85 ? -7.845 4.025 17.081 1.00 19.65 84 LEU A CA 1
ATOM 562 C C . LEU A 1 85 ? -8.243 2.713 17.757 1.00 19.14 84 LEU A C 1
ATOM 563 O O . LEU A 1 85 ? -8.457 2.652 19.009 1.00 18.67 84 LEU A O 1
ATOM 568 N N . MET A 1 86 ? -8.333 1.673 16.932 1.00 18.64 85 MET A N 1
ATOM 569 C CA . MET A 1 86 ? -8.745 0.360 17.412 1.00 19.10 85 MET A CA 1
ATOM 570 C C . MET A 1 86 ? -7.551 -0.269 18.122 1.00 19.36 85 MET A C 1
ATOM 571 O O . MET A 1 86 ? -6.532 -0.559 17.503 1.00 19.48 85 MET A O 1
ATOM 576 N N . SER A 1 87 ? -7.695 -0.454 19.429 1.00 19.40 86 SER A N 1
ATOM 577 C CA . SER A 1 87 ? -6.599 -0.838 20.294 1.00 20.69 86 SER A CA 1
ATOM 578 C C . SER A 1 87 ? -7.071 -1.505 21.616 1.00 21.44 86 SER A C 1
ATOM 579 O O . SER A 1 87 ? -8.088 -1.123 22.200 1.00 20.63 86 SER A O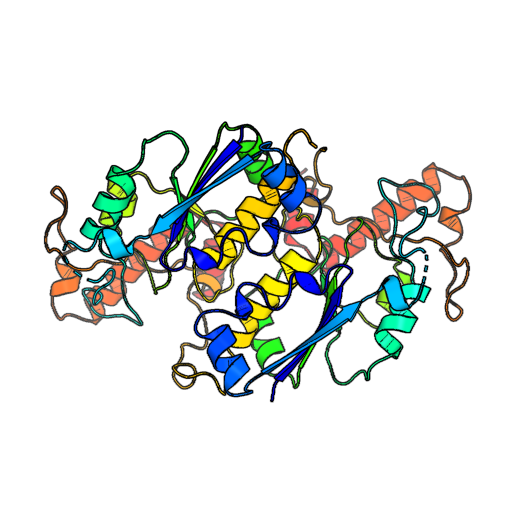 1
ATOM 582 N N . PRO A 1 88 ? -6.301 -2.490 22.103 1.00 22.11 87 PRO A N 1
ATOM 583 C CA . PRO A 1 88 ? -6.548 -3.081 23.418 1.00 22.36 87 PRO A CA 1
ATOM 584 C C . PRO A 1 88 ? -6.358 -2.062 24.545 1.00 23.08 87 PRO A C 1
ATOM 585 O O . PRO A 1 88 ? -6.815 -2.293 25.693 1.00 23.35 87 PRO A O 1
ATOM 589 N N . ARG A 1 89 ? -5.667 -0.962 24.237 1.00 22.89 88 ARG A N 1
ATOM 590 C CA . ARG A 1 89 ? -5.403 0.059 25.245 1.00 23.00 88 ARG A CA 1
ATOM 591 C C . ARG A 1 89 ? -6.575 1.008 25.452 1.00 22.87 88 ARG A C 1
ATOM 592 O O . ARG A 1 89 ? -6.531 1.874 26.342 1.00 23.09 88 ARG A O 1
ATOM 600 N N . GLY A 1 90 ? -7.612 0.837 24.634 1.00 22.17 89 GLY A N 1
ATOM 601 C CA . GLY A 1 90 ? -8.674 1.814 24.507 1.00 21.90 89 GLY A CA 1
ATOM 602 C C . GLY A 1 90 ? -9.672 1.792 25.631 1.00 21.88 89 GLY A C 1
ATOM 603 O O . GLY A 1 90 ? -9.634 0.912 26.494 1.00 22.99 89 GLY A O 1
ATOM 604 N N . ARG A 1 91 ? -10.540 2.796 25.648 1.00 21.10 90 ARG A N 1
ATOM 605 C CA . ARG A 1 91 ? -11.733 2.763 26.471 1.00 20.26 90 ARG A CA 1
ATOM 606 C C . ARG A 1 91 ? -12.620 1.619 25.924 1.00 19.69 90 ARG A C 1
ATOM 607 O O . ARG A 1 91 ? -12.555 1.280 24.731 1.00 18.53 90 ARG A O 1
ATOM 615 N N . LEU A 1 92 ? -13.427 1.019 26.785 1.00 19.23 91 LEU A N 1
ATOM 616 C CA . LEU A 1 92 ? -14.279 -0.074 26.342 1.00 20.53 91 LEU A CA 1
ATOM 617 C C . LEU A 1 92 ? -15.523 0.444 25.620 1.00 20.40 91 LEU A C 1
ATOM 618 O O . LEU A 1 92 ? -16.283 1.228 26.182 1.00 20.76 91 LEU A O 1
ATOM 623 N N . LEU A 1 93 ? -15.735 -0.008 24.396 1.00 20.09 92 LEU A N 1
ATOM 624 C CA . LEU A 1 93 ? -16.986 0.270 23.690 1.00 20.97 92 LEU A CA 1
ATOM 625 C C . LEU A 1 93 ? -18.180 -0.198 24.522 1.00 21.57 92 LEU A C 1
ATOM 626 O O . LEU A 1 93 ? -18.173 -1.318 25.078 1.00 21.60 92 LEU A O 1
ATOM 631 N N . ASN A 1 94 ? -19.160 0.694 24.655 1.00 21.41 93 ASN A N 1
ATOM 632 C CA . ASN A 1 94 ? -20.479 0.364 25.190 1.00 21.38 93 ASN A CA 1
ATOM 633 C C . ASN A 1 94 ? -21.592 1.003 24.331 1.00 21.48 93 ASN A C 1
ATOM 634 O O . ASN A 1 94 ? -21.306 1.726 23.364 1.00 21.58 93 ASN A O 1
ATOM 639 N N . GLN A 1 95 ? -22.850 0.736 24.668 1.00 21.72 94 GLN A N 1
ATOM 640 C CA . GLN A 1 95 ? -23.962 1.253 23.870 1.00 21.57 94 GLN A CA 1
ATOM 641 C C . GLN A 1 95 ? -24.023 2.787 23.907 1.00 21.34 94 GLN A C 1
ATOM 642 O O . GLN A 1 95 ? -24.205 3.434 22.871 1.00 21.15 94 GLN A O 1
ATOM 648 N N . ALA A 1 96 ? -23.864 3.361 25.099 1.00 21.32 95 ALA A N 1
ATOM 649 C CA . ALA A 1 96 ? -23.862 4.837 25.250 1.00 21.44 95 ALA A CA 1
ATOM 650 C C . ALA A 1 96 ? -22.856 5.479 24.290 1.00 21.66 95 ALA A C 1
ATOM 651 O O . ALA A 1 96 ? -23.188 6.477 23.633 1.00 22.16 95 ALA A O 1
ATOM 653 N N . TYR A 1 97 ? -21.660 4.880 24.187 1.00 20.77 96 TYR A N 1
ATOM 654 C CA . TYR A 1 97 ? -20.602 5.420 23.347 1.00 20.41 96 TYR A CA 1
ATOM 655 C C . TYR A 1 97 ? -21.013 5.316 21.893 1.00 20.29 96 TYR A C 1
ATOM 656 O O . TYR A 1 97 ? -20.778 6.236 21.103 1.00 20.61 96 TYR A O 1
ATOM 665 N N . ALA A 1 98 ? -21.619 4.183 21.546 1.00 19.78 97 ALA A N 1
ATOM 666 C CA . ALA A 1 98 ? -22.075 3.924 20.185 1.00 19.04 97 ALA A CA 1
ATOM 667 C C . ALA A 1 98 ? -23.095 4.977 19.814 1.00 18.82 97 ALA A C 1
ATOM 668 O O . ALA A 1 98 ? -23.047 5.509 18.707 1.00 18.17 97 ALA A O 1
ATOM 670 N N . ARG A 1 99 ? -24.003 5.290 20.748 1.00 18.62 98 ARG A N 1
ATOM 671 C CA . ARG A 1 99 ? -25.058 6.278 20.463 1.00 19.42 98 ARG A CA 1
ATOM 672 C C . ARG A 1 99 ? -24.464 7.665 20.175 1.00 20.42 98 ARG A C 1
ATOM 673 O O . ARG A 1 99 ? -24.949 8.400 19.281 1.00 20.07 98 ARG A O 1
ATOM 681 N N . SER A 1 100 ? -23.405 7.987 20.930 1.00 20.85 99 SER A N 1
ATOM 682 C CA . SER A 1 100 ? -22.701 9.246 20.800 1.00 21.65 99 SER A CA 1
ATOM 683 C C . SER A 1 100 ? -22.131 9.374 19.412 1.00 21.96 99 SER A C 1
ATOM 684 O O . SER A 1 100 ? -22.409 10.338 18.736 1.00 22.47 99 SER A O 1
ATOM 687 N N . LEU A 1 101 ? -21.370 8.385 18.966 1.00 22.72 100 LEU A N 1
ATOM 688 C CA . LEU A 1 101 ? -20.787 8.432 17.622 1.00 23.07 100 LEU A CA 1
ATOM 689 C C . LEU A 1 101 ? -21.845 8.462 16.535 1.00 23.27 100 LEU A C 1
ATOM 690 O O . LEU A 1 101 ? -21.692 9.158 15.533 1.00 23.78 100 LEU A O 1
ATOM 695 N N . ALA A 1 102 ? -22.919 7.706 16.732 1.00 23.35 101 ALA A N 1
ATOM 696 C CA . ALA A 1 102 ? -24.012 7.662 15.782 1.00 23.63 101 ALA A CA 1
ATOM 697 C C . ALA A 1 102 ? -24.627 9.039 15.529 1.00 24.63 101 ALA A C 1
ATOM 698 O O . ALA A 1 102 ? -25.373 9.214 14.552 1.00 25.51 101 ALA A O 1
ATOM 700 N N . ARG A 1 103 ? -24.336 10.002 16.416 1.00 24.79 102 ARG A N 1
ATOM 701 C CA . ARG A 1 103 ? -24.839 11.382 16.304 1.00 25.18 102 ARG A CA 1
ATOM 702 C C . ARG A 1 103 ? -23.843 12.349 15.636 1.00 25.56 102 ARG A C 1
ATOM 703 O O . ARG A 1 103 ? -24.097 13.570 15.555 1.00 25.43 102 ARG A O 1
ATOM 711 N N . SER A 1 104 ? -22.712 11.816 15.182 1.00 25.15 103 SER A N 1
ATOM 712 C CA . SER A 1 104 ? -21.732 12.597 14.458 1.00 25.41 103 SER A CA 1
ATOM 713 C C . SER A 1 104 ? -22.055 12.634 12.952 1.00 25.59 103 SER A C 1
ATOM 714 O O . SER A 1 104 ? -23.000 11.989 12.483 1.00 25.59 103 SER A O 1
ATOM 717 N N . SER A 1 105 ? -21.277 13.411 12.207 1.00 26.26 104 SER A N 1
ATOM 718 C CA . SER A 1 105 ? -21.379 13.498 10.737 1.00 26.95 104 SER A CA 1
ATOM 719 C C . SER A 1 105 ? -20.654 12.324 10.067 1.00 26.80 104 SER A C 1
ATOM 720 O O . SER A 1 105 ? -20.812 12.078 8.872 1.00 26.82 104 SER A O 1
ATOM 723 N N . GLY A 1 106 ? -19.844 11.611 10.853 1.00 26.43 105 GLY A N 1
ATOM 724 C CA . GLY A 1 106 ? -19.044 10.511 10.353 1.00 25.73 105 GLY A CA 1
ATOM 725 C C . GLY A 1 106 ? -18.064 10.051 11.413 1.00 25.84 105 GLY A C 1
ATOM 726 O O . GLY A 1 106 ? -18.044 10.568 12.543 1.00 25.39 105 GLY A O 1
ATOM 727 N N . VAL A 1 107 ? -17.244 9.062 11.063 1.00 25.94 106 VAL A N 1
ATOM 728 C CA . VAL A 1 107 ? -16.211 8.577 11.984 1.00 25.21 106 VAL A CA 1
ATOM 729 C C . VAL A 1 107 ? -15.015 8.141 11.158 1.00 25.05 106 VAL A C 1
ATOM 730 O O . VAL A 1 107 ? -15.173 7.651 10.033 1.00 25.04 106 VAL A O 1
ATOM 734 N N . THR A 1 108 ? -13.819 8.391 11.686 1.00 25.16 107 THR A N 1
ATOM 735 C CA . THR A 1 108 ? -12.578 7.892 11.075 1.00 24.62 107 THR A CA 1
ATOM 736 C C . THR A 1 108 ? -11.993 6.834 12.019 1.00 24.02 107 THR A C 1
ATOM 737 O O . THR A 1 108 ? -11.715 7.111 13.198 1.00 23.50 107 THR A O 1
ATOM 741 N N . LEU A 1 109 ? -11.835 5.618 11.506 1.00 23.38 108 LEU A N 1
ATOM 742 C CA . LEU A 1 109 ? -11.316 4.519 12.320 1.00 23.24 108 LEU A CA 1
ATOM 743 C C . LEU A 1 109 ? -9.948 4.072 11.834 1.00 23.47 108 LEU A C 1
ATOM 744 O O . LEU A 1 109 ? -9.768 3.697 10.659 1.00 24.35 108 LEU A O 1
ATOM 749 N N . VAL A 1 110 ? -8.972 4.132 12.721 1.00 23.07 109 VAL A N 1
ATOM 750 C CA . VAL A 1 110 ? -7.645 3.627 12.377 1.00 22.90 109 VAL A CA 1
ATOM 751 C C . VAL A 1 110 ? -7.464 2.208 12.907 1.00 23.60 109 VAL A C 1
ATOM 752 O O . VAL A 1 110 ? -7.584 1.964 14.120 1.00 22.23 109 VAL A O 1
ATOM 756 N N . CYS A 1 111 ? -7.181 1.282 11.994 1.00 25.01 110 CYS A N 1
ATOM 757 C CA . CYS A 1 111 ? -6.926 -0.089 12.385 1.00 26.86 110 CYS A CA 1
ATOM 758 C C . CYS A 1 111 ? -5.453 -0.338 12.678 1.00 29.20 110 CYS A C 1
ATOM 759 O O . CYS A 1 111 ? -4.612 -0.378 11.757 1.00 28.72 110 CYS A O 1
ATOM 762 N N . GLY A 1 112 ? -5.160 -0.464 13.978 1.00 31.79 111 GLY A N 1
ATOM 763 C CA . GLY A 1 112 ? -3.867 -0.932 14.482 1.00 35.44 111 GLY A CA 1
ATOM 764 C C . GLY A 1 112 ? -3.770 -2.405 14.165 1.00 38.20 111 GLY A C 1
ATOM 765 O O . GLY A 1 112 ? -4.728 -3.154 14.404 1.00 38.77 111 GLY A O 1
ATOM 766 N N . ARG A 1 113 ? -2.666 -2.839 13.566 1.00 40.40 112 ARG A N 1
ATOM 767 C CA . ARG A 1 113 ? -2.600 -4.246 13.225 1.00 42.92 112 ARG A CA 1
ATOM 768 C C . ARG A 1 113 ? -1.554 -4.940 14.061 1.00 43.68 112 ARG A C 1
ATOM 769 O O . ARG A 1 113 ? -1.907 -5.561 15.101 1.00 44.42 112 ARG A O 1
ATOM 777 N N . PHE A 1 114 ? -0.294 -4.845 13.612 1.00 43.70 113 PHE A N 1
ATOM 778 C CA . PHE A 1 114 ? 0.873 -5.122 14.475 1.00 43.45 113 PHE A CA 1
ATOM 779 C C . PHE A 1 114 ? 0.631 -4.439 15.835 1.00 43.12 113 PHE A C 1
ATOM 780 O O . PHE A 1 114 ? 0.055 -3.304 15.894 1.00 43.37 113 PHE A O 1
ATOM 782 N N . GLU A 1 115 ? 1.044 -5.132 16.907 1.00 41.55 114 GLU A N 1
ATOM 783 C CA . GLU A 1 115 ? 0.797 -4.706 18.283 1.00 40.10 114 GLU A CA 1
ATOM 784 C C . GLU A 1 115 ? 1.713 -3.557 18.724 1.00 38.63 114 GLU A C 1
ATOM 785 O O . GLU A 1 115 ? 2.905 -3.776 18.983 1.00 39.74 114 GLU A O 1
ATOM 787 N N . GLY A 1 116 ? 1.137 -2.358 18.852 1.00 35.60 115 GLY A N 1
ATOM 788 C CA . GLY A 1 116 ? 1.882 -1.136 19.100 1.00 31.71 115 GLY A CA 1
ATOM 789 C C . GLY A 1 116 ? 1.666 -0.072 18.020 1.00 29.56 115 GLY A C 1
ATOM 790 O O . GLY A 1 116 ? 1.815 -0.324 16.821 1.00 28.78 115 GLY A O 1
ATOM 791 N N . VAL A 1 117 ? 1.316 1.131 18.454 1.00 27.18 116 VAL A N 1
ATOM 792 C CA . VAL A 1 117 ? 1.200 2.271 17.567 1.00 25.12 116 VAL A CA 1
ATOM 793 C C . VAL A 1 117 ? 1.937 3.440 18.184 1.00 24.13 116 VAL A C 1
ATOM 794 O O . VAL A 1 117 ? 1.742 3.759 19.377 1.00 23.11 116 VAL A O 1
ATOM 798 N N . ASP A 1 118 ? 2.794 4.080 17.383 1.00 23.62 117 ASP A N 1
ATOM 799 C CA . ASP A 1 118 ? 3.631 5.193 17.889 1.00 23.06 117 ASP A CA 1
ATOM 800 C C . ASP A 1 118 ? 2.814 6.256 18.629 1.00 23.03 117 ASP A C 1
ATOM 801 O O . ASP A 1 118 ? 2.000 6.947 18.051 1.00 21.90 117 ASP A O 1
ATOM 806 N N . GLU A 1 119 ? 3.066 6.369 19.923 1.00 24.10 118 GLU A N 1
ATOM 807 C CA . GLU A 1 119 ? 2.365 7.296 20.796 1.00 24.94 118 GLU A CA 1
ATOM 808 C C . GLU A 1 119 ? 2.262 8.712 20.256 1.00 25.02 118 GLU A C 1
ATOM 809 O O . GLU A 1 119 ? 1.313 9.423 20.581 1.00 25.79 118 GLU A O 1
ATOM 815 N N . ARG A 1 120 ? 3.218 9.127 19.431 1.00 24.90 119 ARG A N 1
ATOM 816 C CA . ARG A 1 120 ? 3.271 10.517 18.994 1.00 24.85 119 ARG A CA 1
ATOM 817 C C . ARG A 1 120 ? 2.155 10.844 18.009 1.00 25.02 119 ARG A C 1
ATOM 818 O O . ARG A 1 120 ? 1.608 11.974 17.998 1.00 24.77 119 ARG A O 1
ATOM 826 N N . ILE A 1 121 ? 1.806 9.848 17.195 1.00 24.59 120 ILE A N 1
ATOM 827 C CA . ILE A 1 121 ? 0.688 10.001 16.271 1.00 24.28 120 ILE A CA 1
ATOM 828 C C . ILE A 1 121 ? -0.677 10.006 17.026 1.00 24.47 120 ILE A C 1
ATOM 829 O O . ILE A 1 121 ? -1.616 10.721 16.642 1.00 24.93 120 ILE A O 1
ATOM 834 N N . ILE A 1 122 ? -0.761 9.279 18.131 1.00 24.63 121 ILE A N 1
ATOM 835 C CA . ILE A 1 122 ? -1.977 9.278 18.957 1.00 25.22 121 ILE A CA 1
ATOM 836 C C . ILE A 1 122 ? -2.167 10.676 19.557 1.00 26.59 121 ILE A C 1
ATOM 837 O O . ILE A 1 122 ? -3.294 11.202 19.610 1.00 27.07 121 ILE A O 1
ATOM 842 N N . GLU A 1 123 ? -1.067 11.282 20.007 1.00 27.31 122 GLU A N 1
ATOM 843 C CA . GLU A 1 123 ? -1.122 12.632 20.577 1.00 27.70 122 GLU A CA 1
ATOM 844 C C . GLU A 1 123 ? -1.470 13.666 19.534 1.00 28.23 122 GLU A C 1
ATOM 845 O O . GLU A 1 123 ? -2.390 14.463 19.745 1.00 29.47 122 GLU A O 1
ATOM 851 N N . ALA A 1 124 ? -0.748 13.618 18.411 1.00 28.51 123 ALA A N 1
ATOM 852 C CA . ALA A 1 124 ? -0.727 14.671 17.396 1.00 28.85 123 ALA A CA 1
ATOM 853 C C . ALA A 1 124 ? -1.931 14.685 16.493 1.00 29.12 123 ALA A C 1
ATOM 854 O O . ALA A 1 124 ? -2.214 15.700 15.850 1.00 30.04 123 ALA A O 1
ATOM 856 N N . ARG A 1 125 ? -2.603 13.556 16.355 1.00 28.22 124 ARG A N 1
ATOM 857 C CA . ARG A 1 125 ? -3.802 13.578 15.543 1.00 26.93 124 ARG A CA 1
ATOM 858 C C . ARG A 1 125 ? -5.013 13.297 16.428 1.00 26.35 124 ARG A C 1
ATOM 859 O O . ARG A 1 125 ? -6.093 13.026 15.930 1.00 26.58 124 ARG A O 1
ATOM 867 N N . GLU A 1 126 ? -4.805 13.367 17.742 1.00 25.50 125 GLU A N 1
ATOM 868 C CA . GLU A 1 126 ? -5.866 13.154 18.740 1.00 25.97 125 GLU A CA 1
ATOM 869 C C . GLU A 1 126 ? -6.735 11.915 18.494 1.00 25.26 125 GLU A C 1
ATOM 870 O O . GLU A 1 126 ? -7.956 11.991 18.506 1.00 25.19 125 GLU A O 1
ATOM 876 N N . LEU A 1 127 ? -6.080 10.785 18.248 1.00 24.62 126 LEU A N 1
ATOM 877 C CA . LEU A 1 127 ? -6.745 9.490 18.128 1.00 24.07 126 LEU A CA 1
ATOM 878 C C . LEU A 1 127 ? -7.207 9.014 19.484 1.00 23.42 126 LEU A C 1
ATOM 879 O O . LEU A 1 127 ? -6.412 8.868 20.397 1.00 23.24 126 LEU A O 1
ATOM 884 N N . GLU A 1 128 ? -8.512 8.789 19.605 1.00 23.03 127 GLU A N 1
ATOM 885 C CA . GLU A 1 128 ? -9.078 8.223 20.818 1.00 22.18 127 GLU A CA 1
ATOM 886 C C . GLU A 1 128 ? -9.044 6.708 20.697 1.00 21.75 127 GLU A C 1
ATOM 887 O O . GLU A 1 128 ? -9.592 6.123 19.752 1.00 21.35 127 GLU A O 1
ATOM 893 N N . GLU A 1 129 ? -8.387 6.066 21.651 1.00 21.53 128 GLU A N 1
ATOM 894 C CA . GLU A 1 129 ? -8.307 4.601 21.603 1.00 21.38 128 GLU A CA 1
ATOM 895 C C . GLU A 1 129 ? -9.596 3.935 22.100 1.00 20.27 128 GLU A C 1
ATOM 896 O O . GLU A 1 129 ? -10.169 4.355 23.103 1.00 19.26 128 GLU A O 1
ATOM 902 N N . VAL A 1 130 ? -10.016 2.892 21.381 1.00 19.27 129 VAL A N 1
ATOM 903 C CA . VAL A 1 130 ? -11.255 2.159 21.660 1.00 18.10 129 VAL A CA 1
ATOM 904 C C . VAL A 1 130 ? -11.004 0.654 21.518 1.00 18.35 129 VAL A C 1
ATOM 905 O O . VAL A 1 130 ? -10.507 0.191 20.506 1.00 18.14 129 VAL A O 1
ATOM 909 N N . SER A 1 131 ? -11.371 -0.092 22.544 1.00 19.14 130 SER A N 1
ATOM 910 C CA . SER A 1 131 ? -11.370 -1.539 22.532 1.00 19.54 130 SER A CA 1
ATOM 911 C C . SER A 1 131 ? -12.818 -2.069 22.528 1.00 19.53 130 SER A C 1
ATOM 912 O O . SER A 1 131 ? -13.680 -1.521 23.218 1.00 20.31 130 SER A O 1
ATOM 915 N N . ILE A 1 132 ? -13.073 -3.148 21.801 1.00 19.40 131 ILE A N 1
ATOM 916 C CA . ILE A 1 132 ? -14.391 -3.800 21.830 1.00 18.92 131 ILE A CA 1
ATOM 917 C C . ILE A 1 132 ? -14.498 -4.836 22.945 1.00 19.22 131 ILE A C 1
ATOM 918 O O . ILE A 1 132 ? -15.600 -5.306 23.282 1.00 19.65 131 ILE A O 1
ATOM 923 N N . GLY A 1 133 ? -13.352 -5.164 23.540 1.00 19.25 132 GLY A N 1
ATOM 924 C CA . GLY A 1 133 ? -13.300 -6.035 24.723 1.00 18.48 132 GLY A CA 1
ATOM 925 C C . GLY A 1 133 ? -11.917 -6.608 24.965 1.00 18.73 132 GLY A C 1
ATOM 926 O O . GLY A 1 133 ? -11.060 -6.626 24.072 1.00 19.05 132 GLY A O 1
ATOM 927 N N . ASP A 1 134 ? -11.733 -7.116 26.173 1.00 18.96 133 ASP A N 1
ATOM 928 C CA . ASP A 1 134 ? -10.475 -7.625 26.692 1.00 18.96 133 ASP A CA 1
ATOM 929 C C . ASP A 1 134 ? -10.096 -8.982 26.108 1.00 18.60 133 ASP A C 1
ATOM 930 O O . ASP A 1 134 ? -9.987 -9.977 26.822 1.00 18.78 133 ASP A O 1
ATOM 935 N N . TYR A 1 135 ? -9.875 -9.003 24.805 1.00 18.70 134 TYR A N 1
ATOM 936 C CA . TYR A 1 135 ? -9.471 -10.209 24.081 1.00 18.75 134 TYR A CA 1
ATOM 937 C C . TYR A 1 135 ? -8.742 -9.733 22.836 1.00 19.26 134 TYR A C 1
ATOM 938 O O . TYR A 1 135 ? -9.016 -8.649 22.334 1.00 19.55 134 TYR A O 1
ATOM 947 N N . ILE A 1 136 ? -7.785 -10.524 22.368 1.00 20.19 135 ILE A N 1
ATOM 948 C CA . ILE A 1 136 ? -6.936 -10.092 21.275 1.00 20.88 135 ILE A CA 1
ATOM 949 C C . ILE A 1 136 ? -7.486 -10.581 19.952 1.00 21.59 135 ILE A C 1
ATOM 950 O O . ILE A 1 136 ? -7.859 -11.758 19.791 1.00 21.06 135 ILE A O 1
ATOM 955 N N . LEU A 1 137 ? -7.542 -9.653 19.009 1.00 21.81 136 LEU A N 1
ATOM 956 C CA . LEU A 1 137 ? -8.055 -9.951 17.699 1.00 22.26 136 LEU A CA 1
ATOM 957 C C . LEU A 1 137 ? -6.902 -10.026 16.717 1.00 22.85 136 LEU A C 1
ATOM 958 O O . LEU A 1 137 ? -5.764 -9.766 17.100 1.00 23.30 136 LEU A O 1
ATOM 963 N N . SER A 1 138 ? -7.195 -10.374 15.464 1.00 23.07 137 SER A N 1
ATOM 964 C CA . SER A 1 138 ? -6.162 -10.536 14.461 1.00 23.56 137 SER A CA 1
ATOM 965 C C . SER A 1 138 ? -5.630 -9.191 13.943 1.00 23.94 137 SER A C 1
ATOM 966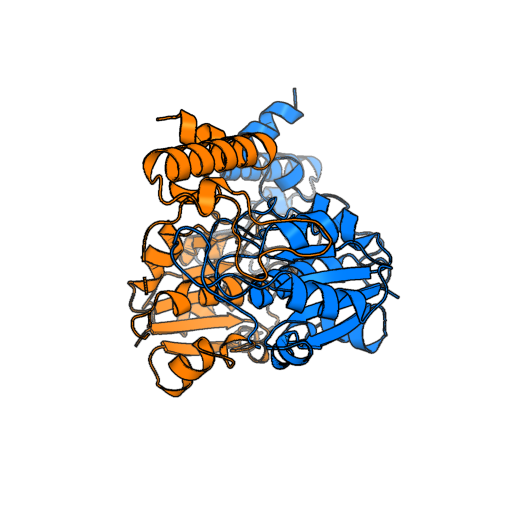 O O . SER A 1 138 ? -4.517 -9.098 13.419 1.00 23.84 137 SER A O 1
ATOM 969 N N . GLY A 1 139 ? -6.451 -8.159 14.098 1.00 24.26 138 GLY A N 1
ATOM 970 C CA . GLY A 1 139 ? -6.160 -6.817 13.618 1.00 24.00 138 GLY A CA 1
ATOM 971 C C . GLY A 1 139 ? -7.290 -5.906 14.059 1.00 24.00 138 GLY A C 1
ATOM 972 O O . GLY A 1 139 ? -8.298 -6.389 14.583 1.00 23.96 138 GLY A O 1
ATOM 973 N N . GLY A 1 140 ? -7.115 -4.598 13.861 1.00 23.58 139 GLY A N 1
ATOM 974 C CA . GLY A 1 140 ? -8.165 -3.597 14.123 1.00 22.59 139 GLY A CA 1
ATOM 975 C C . GLY A 1 140 ? -9.333 -3.691 13.160 1.00 22.21 139 GLY A C 1
ATOM 976 O O . GLY A 1 140 ? -10.459 -3.320 13.497 1.00 21.81 139 GLY A O 1
ATOM 977 N N . GLU A 1 141 ? -9.097 -4.235 11.969 1.00 22.02 140 GLU A N 1
ATOM 978 C CA . GLU A 1 141 ? -10.210 -4.487 11.041 1.00 21.96 140 GLU A CA 1
ATOM 979 C C . GLU A 1 141 ? -11.412 -5.140 11.758 1.00 22.29 140 GLU A C 1
ATOM 980 O O . GLU A 1 141 ? -12.570 -4.768 11.514 1.00 21.79 140 GLU A O 1
ATOM 986 N N . THR A 1 142 ? -11.123 -6.086 12.667 1.00 22.53 141 THR A N 1
ATOM 987 C CA . THR A 1 142 ? -12.177 -6.817 13.358 1.00 22.27 141 THR A CA 1
ATOM 988 C C . THR A 1 142 ? -12.916 -5.870 14.283 1.00 22.02 141 THR A C 1
ATOM 989 O O . THR A 1 142 ? -14.140 -5.884 14.333 1.00 21.17 141 THR A O 1
ATOM 993 N N . ALA A 1 143 ? -12.153 -5.054 15.011 1.00 21.84 142 ALA A N 1
ATOM 994 C CA . ALA A 1 143 ? -12.738 -4.089 15.939 1.00 21.66 142 ALA A CA 1
ATOM 995 C C . ALA A 1 143 ? -13.580 -3.043 15.194 1.00 21.57 142 ALA A C 1
ATOM 996 O O . ALA A 1 143 ? -14.651 -2.673 15.670 1.00 22.35 142 ALA A O 1
ATOM 998 N N . ALA A 1 144 ? -13.103 -2.600 14.029 1.00 20.78 143 ALA A N 1
ATOM 999 C CA . ALA A 1 144 ? -13.762 -1.550 13.246 1.00 20.38 143 ALA A CA 1
ATOM 1000 C C . ALA A 1 144 ? -15.114 -1.962 12.718 1.00 19.70 143 ALA A C 1
ATOM 1001 O O . ALA A 1 144 ? -16.076 -1.220 12.833 1.00 20.07 143 ALA A O 1
ATOM 1003 N N . LEU A 1 145 ? -15.167 -3.152 12.142 1.00 19.74 144 LEU A N 1
ATOM 1004 C CA . LEU A 1 145 ? -16.408 -3.740 11.651 1.00 19.55 144 LEU A CA 1
ATOM 1005 C C . LEU A 1 145 ? -17.486 -3.805 12.747 1.00 19.29 144 LEU A C 1
ATOM 1006 O O . LEU A 1 145 ? -18.607 -3.340 12.524 1.00 17.84 144 LEU A O 1
ATOM 1011 N N . VAL A 1 146 ? -17.128 -4.337 13.924 1.00 19.39 145 VAL A N 1
ATOM 1012 C CA . VAL A 1 146 ? -18.043 -4.394 15.079 1.00 19.94 145 VAL A CA 1
ATOM 1013 C C . VAL A 1 146 ? -18.536 -3.015 15.468 1.00 21.13 145 VAL A C 1
ATOM 1014 O O . VAL A 1 146 ? -19.745 -2.813 15.726 1.00 20.94 145 VAL A O 1
ATOM 1018 N N . LEU A 1 147 ? -17.604 -2.057 15.470 1.00 22.06 146 LEU A N 1
ATOM 1019 C CA . LEU A 1 147 ? -17.912 -0.687 15.846 1.00 22.79 146 LEU A CA 1
ATOM 1020 C C . LEU A 1 147 ? -18.859 -0.064 14.834 1.00 24.06 146 LEU A C 1
ATOM 1021 O O . LEU A 1 147 ? -19.820 0.626 15.211 1.00 24.42 146 LEU A O 1
ATOM 1026 N N . LEU A 1 148 ? -18.585 -0.298 13.553 1.00 24.54 147 LEU A N 1
ATOM 1027 C CA . LEU A 1 148 ? -19.494 0.144 12.519 1.00 25.53 147 LEU A CA 1
ATOM 1028 C C . LEU A 1 148 ? -20.852 -0.518 12.705 1.00 26.10 147 LEU A C 1
ATOM 1029 O O . LEU A 1 148 ? -21.883 0.179 12.769 1.00 26.92 147 LEU A O 1
ATOM 1034 N N . ASP A 1 149 ? -20.857 -1.845 12.823 1.00 26.24 148 ASP A N 1
ATOM 1035 C CA . ASP A 1 149 ? -22.101 -2.606 12.991 1.00 25.76 148 ASP A CA 1
ATOM 1036 C C . ASP A 1 149 ? -22.987 -1.975 14.069 1.00 25.35 148 ASP A C 1
ATOM 1037 O O . ASP A 1 149 ? -24.189 -1.832 13.896 1.00 24.78 148 ASP A O 1
ATOM 1042 N N . ALA A 1 150 ? -22.376 -1.574 15.176 1.00 24.71 149 ALA A N 1
ATOM 1043 C CA . ALA A 1 150 ? -23.147 -1.040 16.287 1.00 23.91 149 ALA A CA 1
ATOM 1044 C C . ALA A 1 150 ? -23.619 0.391 16.023 1.00 23.56 149 ALA A C 1
ATOM 1045 O O . ALA A 1 150 ? -24.648 0.798 16.566 1.00 23.47 149 ALA A O 1
ATOM 1047 N N . ILE A 1 151 ? -22.887 1.144 15.195 1.00 22.99 150 ILE A N 1
ATOM 1048 C CA . ILE A 1 151 ? -23.240 2.547 14.920 1.00 22.75 150 ILE A CA 1
ATOM 1049 C C . ILE A 1 151 ? -24.322 2.646 13.852 1.00 23.71 150 ILE A C 1
ATOM 1050 O O . ILE A 1 151 ? -25.340 3.339 14.033 1.00 23.70 150 ILE A O 1
ATOM 1055 N N . VAL A 1 152 ? -24.071 1.986 12.720 1.00 24.17 151 VAL A N 1
ATOM 1056 C CA . VAL A 1 152 ? -24.924 2.098 11.539 1.00 24.74 151 VAL A CA 1
ATOM 1057 C C . VAL A 1 152 ? -26.408 1.827 11.848 1.00 26.30 151 VAL A C 1
ATOM 1058 O O . VAL A 1 152 ? -27.289 2.533 11.339 1.00 26.88 151 VAL A O 1
ATOM 1062 N N . ARG A 1 153 ? -26.680 0.831 12.701 1.00 27.17 152 ARG A N 1
ATOM 1063 C CA . ARG A 1 153 ? -28.046 0.471 13.071 1.00 27.94 152 ARG A CA 1
ATOM 1064 C C . ARG A 1 153 ? -28.717 1.546 13.926 1.00 29.05 152 ARG A C 1
ATOM 1065 O O . ARG A 1 153 ? -29.921 1.477 14.179 1.00 29.37 152 ARG A O 1
ATOM 1073 N N . LEU A 1 154 ? -27.943 2.527 14.384 1.00 29.95 153 LEU A N 1
ATOM 1074 C CA . LEU A 1 154 ? -28.498 3.624 15.180 1.00 31.17 153 LEU A CA 1
ATOM 1075 C C . LEU A 1 154 ? -28.608 4.896 14.379 1.00 32.93 153 LEU A C 1
ATOM 1076 O O . LEU A 1 154 ? -29.114 5.886 14.876 1.00 33.32 153 LEU A O 1
ATOM 1081 N N . LEU A 1 155 ? -28.144 4.872 13.138 1.00 35.64 154 LEU A N 1
ATOM 1082 C CA . LEU A 1 155 ? -28.225 6.054 12.293 1.00 38.09 154 LEU A CA 1
ATOM 1083 C C . LEU A 1 155 ? -29.667 6.467 12.075 1.00 40.73 154 LEU A C 1
ATOM 1084 O O . LEU A 1 155 ? -30.490 5.651 11.657 1.00 40.51 154 LEU A O 1
ATOM 1089 N N . PRO A 1 156 ? -29.970 7.741 12.372 1.00 43.70 155 PRO A N 1
ATOM 1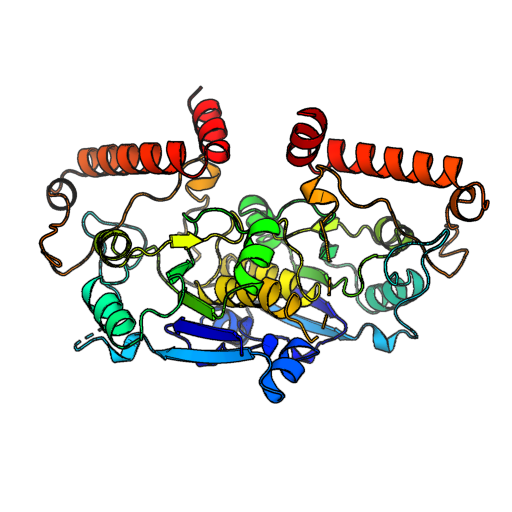090 C CA . PRO A 1 156 ? -31.346 8.224 12.381 1.00 46.30 155 PRO A CA 1
ATOM 1091 C C . PRO A 1 156 ? -31.847 8.391 10.955 1.00 48.26 155 PRO A C 1
ATOM 1092 O O . PRO A 1 156 ? -32.399 9.434 10.606 1.00 48.93 155 PRO A O 1
ATOM 1096 N N . GLY A 1 157 ? -31.603 7.370 10.146 1.00 49.99 156 GLY A N 1
ATOM 1097 C CA . GLY A 1 157 ? -32.159 7.256 8.820 1.00 52.51 156 GLY A CA 1
ATOM 1098 C C . GLY A 1 157 ? -32.761 5.873 8.704 1.00 54.29 156 GLY A C 1
ATOM 1099 O O . GLY A 1 157 ? -33.827 5.700 8.116 1.00 54.60 156 GLY A O 1
ATOM 1100 N N . VAL A 1 158 ? -32.080 4.883 9.281 1.00 56.04 157 VAL A N 1
ATOM 1101 C CA . VAL A 1 158 ? -32.505 3.479 9.198 1.00 57.41 157 VAL A CA 1
ATOM 1102 C C . VAL A 1 158 ? -33.959 3.314 9.647 1.00 58.33 157 VAL A C 1
ATOM 1103 O O . VAL A 1 158 ? -34.451 4.091 10.483 1.00 58.48 157 VAL A O 1
ATOM 1107 N N . MET A 1 159 ? -34.647 2.331 9.057 1.00 59.48 158 MET A N 1
ATOM 1108 C CA . MET A 1 159 ? -36.047 2.033 9.403 1.00 60.50 158 MET A CA 1
ATOM 1109 C C . MET A 1 159 ? -36.127 1.338 10.758 1.00 60.88 158 MET A C 1
ATOM 1110 O O . MET A 1 159 ? -35.132 0.783 11.240 1.00 61.40 158 MET A O 1
ATOM 1112 N N . GLY A 1 160 ? -37.314 1.387 11.365 1.00 61.24 159 GLY A N 1
ATOM 1113 C CA . GLY A 1 160 ? -37.537 0.884 12.724 1.00 61.10 159 GLY A CA 1
ATOM 1114 C C . GLY A 1 160 ? -36.931 1.844 13.736 1.00 60.92 159 GLY A C 1
ATOM 1115 O O . GLY A 1 160 ? -37.514 2.097 14.804 1.00 61.10 159 GLY A O 1
ATOM 1116 N N . ASN A 1 161 ? -35.768 2.386 13.361 1.00 59.94 160 ASN A N 1
ATOM 1117 C CA . ASN A 1 161 ? -34.912 3.222 14.197 1.00 59.03 160 ASN A CA 1
ATOM 1118 C C . ASN A 1 161 ? -35.611 4.357 14.964 1.00 58.21 160 ASN A C 1
ATOM 1119 O O . ASN A 1 161 ? -35.211 4.682 16.098 1.00 58.10 160 ASN A O 1
ATOM 1124 N N . GLU A 1 162 ? -36.641 4.943 14.331 1.00 56.82 161 GLU A N 1
ATOM 1125 C CA . GLU A 1 162 ? -37.373 6.140 14.817 1.00 55.21 161 GLU A CA 1
ATOM 1126 C C . GLU A 1 162 ? -37.929 6.046 16.230 1.00 53.20 161 GLU A C 1
ATOM 1127 O O . GLU A 1 162 ? -37.787 6.984 17.014 1.00 52.85 161 GLU A O 1
ATOM 1133 N N . ILE A 1 163 ? -38.571 4.917 16.532 1.00 50.87 162 ILE A N 1
ATOM 1134 C CA . ILE A 1 163 ? -39.271 4.722 17.801 1.00 48.91 162 ILE A CA 1
ATOM 1135 C C . ILE A 1 163 ? -38.530 3.775 18.744 1.00 47.05 162 ILE A C 1
ATOM 1136 O O . ILE A 1 163 ? -39.105 3.286 19.721 1.00 46.67 162 ILE A O 1
ATOM 1141 N N . SER A 1 164 ? -37.256 3.531 18.443 1.00 44.92 163 SER A N 1
ATOM 1142 C CA . SER A 1 164 ? -36.422 2.595 19.197 1.00 42.65 163 SER A CA 1
ATOM 1143 C C . SER A 1 164 ? -36.126 3.045 20.607 1.00 41.17 163 SER A C 1
ATOM 1144 O O . SER A 1 164 ? -35.994 4.244 20.892 1.00 40.80 163 SER A O 1
ATOM 1147 N N . ALA A 1 165 ? -36.042 2.052 21.486 1.00 39.48 164 ALA A N 1
ATOM 1148 C CA . ALA A 1 165 ? -35.561 2.220 22.843 1.00 37.84 164 ALA A CA 1
ATOM 1149 C C . ALA A 1 165 ? -34.214 2.946 22.817 1.00 37.10 164 ALA A C 1
ATOM 1150 O O . ALA A 1 165 ? -33.316 2.562 22.077 1.00 36.75 164 ALA A O 1
ATOM 1152 N N . LYS A 1 166 ? -34.093 3.994 23.627 1.00 36.05 165 LYS A N 1
ATOM 1153 C CA . LYS A 1 166 ? -32.891 4.822 23.677 1.00 35.49 165 LYS A CA 1
ATOM 1154 C C . LYS A 1 166 ? -31.809 4.267 24.601 1.00 34.60 165 LYS A C 1
ATOM 1155 O O . LYS A 1 166 ? -30.728 4.860 24.742 1.00 34.01 165 LYS A O 1
ATOM 1161 N N . CYS A 1 167 ? -32.097 3.128 25.218 1.00 33.40 166 CYS A N 1
ATOM 1162 C CA . CYS A 1 167 ? -31.292 2.649 26.327 1.00 33.06 166 CYS A CA 1
ATOM 1163 C C . CYS A 1 167 ? -31.569 1.134 26.500 1.00 32.30 166 CYS A C 1
ATOM 1164 O O . CYS A 1 167 ? -32.721 0.689 26.368 1.00 32.79 166 CYS A O 1
ATOM 1167 N N . GLU A 1 168 ? -30.514 0.349 26.726 1.00 30.35 167 GLU A N 1
ATOM 1168 C CA . GLU A 1 168 ? -30.647 -1.090 26.794 1.00 29.51 167 GLU A CA 1
ATOM 1169 C C . GLU A 1 168 ? -30.744 -1.453 28.255 1.00 28.64 167 GLU A C 1
ATOM 1170 O O . GLU A 1 168 ? -30.326 -0.667 29.105 1.00 28.97 167 GLU A O 1
ATOM 1176 N N . SER A 1 169 ? -31.285 -2.623 28.572 1.00 27.37 168 SER A N 1
ATOM 1177 C CA . SER A 1 169 ? -31.450 -2.961 29.987 1.00 26.99 168 SER A CA 1
ATOM 1178 C C . SER A 1 169 ? -30.107 -3.148 30.740 1.00 26.74 168 SER A C 1
ATOM 1179 O O . SER A 1 169 ? -30.038 -2.822 31.928 1.00 26.58 168 SER A O 1
ATOM 1182 N N . PHE A 1 170 ? -29.056 -3.663 30.087 1.00 25.85 169 PHE A N 1
ATOM 1183 C CA . PHE A 1 170 ? -27.767 -3.751 30.792 1.00 26.30 169 PHE A CA 1
ATOM 1184 C C . PHE A 1 170 ? -27.200 -2.391 31.237 1.00 27.06 169 PHE A C 1
ATOM 1185 O O . PHE A 1 170 ? -26.471 -2.324 32.222 1.00 26.99 169 PHE A O 1
ATOM 1193 N N . GLU A 1 171 ? -27.549 -1.314 30.530 1.00 27.76 170 GLU A N 1
ATOM 1194 C CA . GLU A 1 171 ? -27.169 0.037 30.958 1.00 28.57 170 GLU A CA 1
ATOM 1195 C C . GLU A 1 171 ? -27.878 0.422 32.268 1.00 29.16 170 GLU A C 1
ATOM 1196 O O . GLU A 1 171 ? -27.384 1.257 33.026 1.00 29.00 170 GLU A O 1
ATOM 1202 N N . ASN A 1 172 ? -29.049 -0.179 32.507 1.00 30.00 171 ASN A N 1
ATOM 1203 C CA . ASN A 1 172 ? -29.767 -0.069 33.787 1.00 30.62 171 ASN A CA 1
ATOM 1204 C C . ASN A 1 172 ? -29.168 -1.022 34.840 1.00 29.55 171 ASN A C 1
ATOM 1205 O O . ASN A 1 172 ? -29.501 -0.918 36.015 1.00 29.50 171 ASN A O 1
ATOM 1210 N N . GLY A 1 173 ? -28.295 -1.944 34.414 1.00 28.59 172 GLY A N 1
ATOM 1211 C CA . GLY A 1 173 ? -27.713 -2.985 35.299 1.00 26.72 172 GLY A CA 1
ATOM 1212 C C . GLY A 1 173 ? -28.483 -4.314 35.339 1.00 25.52 172 GLY A C 1
ATOM 1213 O O . GLY A 1 173 ? -28.380 -5.076 36.300 1.00 24.10 172 GLY A O 1
ATOM 1214 N N . LEU A 1 174 ? -29.254 -4.600 34.293 1.00 24.61 173 LEU A N 1
ATOM 1215 C CA . LEU A 1 174 ? -29.943 -5.890 34.212 1.00 24.04 173 LEU A CA 1
ATOM 1216 C C . LEU A 1 174 ? -29.840 -6.537 32.843 1.00 23.62 173 LEU A C 1
ATOM 1217 O O . LEU A 1 174 ? -30.028 -5.897 31.829 1.00 23.69 173 LEU A O 1
ATOM 1222 N N . LEU A 1 175 ? -29.592 -7.832 32.809 1.00 23.58 174 LEU A N 1
ATOM 1223 C CA . LEU A 1 175 ? -29.756 -8.539 31.545 1.00 23.54 174 LEU A CA 1
ATOM 1224 C C . LEU A 1 175 ? -31.237 -8.575 31.124 1.00 23.37 174 LEU A C 1
ATOM 1225 O O . LEU A 1 175 ? -32.134 -8.370 31.953 1.00 23.14 174 LEU A O 1
ATOM 1230 N N . GLU A 1 176 ? -31.489 -8.799 29.838 1.00 23.14 175 GLU A N 1
ATOM 1231 C CA . GLU A 1 176 ? -32.856 -8.938 29.355 1.00 23.37 175 GLU A CA 1
ATOM 1232 C C . GLU A 1 176 ? -33.543 -10.154 30.007 1.00 22.18 175 GLU A C 1
ATOM 1233 O O . GLU A 1 176 ? -32.920 -11.211 30.196 1.00 21.50 175 GLU A O 1
ATOM 1239 N N . HIS A 1 177 ? -34.819 -9.975 30.364 1.00 21.74 176 HIS A N 1
ATOM 1240 C CA . HIS A 1 177 ? -35.694 -11.036 30.870 1.00 20.83 176 HIS A CA 1
ATOM 1241 C C . HIS A 1 177 ? -35.739 -12.224 29.907 1.00 21.12 176 HIS A C 1
ATOM 1242 O O . HIS A 1 177 ? -35.451 -12.071 28.705 1.00 20.22 176 HIS A O 1
ATOM 1249 N N . PRO A 1 178 ? -36.029 -13.428 30.442 1.00 21.26 177 PRO A N 1
ATOM 1250 C CA . PRO A 1 178 ? -36.123 -14.581 29.541 1.00 21.97 177 PRO A CA 1
ATOM 1251 C C . PRO A 1 178 ? -37.326 -14.416 28.601 1.00 22.73 177 PRO A C 1
ATOM 1252 O O . PRO A 1 178 ? -38.334 -13.809 28.991 1.00 23.21 177 PRO A O 1
ATOM 1256 N N . GLN A 1 179 ? -37.201 -14.954 27.391 1.00 22.77 178 GLN A N 1
ATOM 1257 C CA . GLN A 1 179 ? -38.230 -14.880 26.374 1.00 23.41 178 GLN A CA 1
ATOM 1258 C C . GLN A 1 179 ? -38.851 -16.230 26.026 1.00 22.55 178 GLN A C 1
ATOM 1259 O O . GLN A 1 179 ? -38.181 -17.265 26.088 1.00 21.44 178 GLN A O 1
ATOM 1265 N N . TYR A 1 180 ? -40.134 -16.194 25.645 1.00 22.29 179 TYR A N 1
ATOM 1266 C CA . TYR A 1 180 ? -40.892 -17.393 25.256 1.00 22.48 179 TYR A CA 1
ATOM 1267 C C . TYR A 1 180 ? -41.718 -17.135 24.025 1.00 23.14 179 TYR A C 1
ATOM 1268 O O . TYR A 1 180 ? -42.257 -16.026 23.871 1.00 24.84 179 TYR A O 1
ATOM 1277 N N . THR A 1 181 ? -41.809 -18.123 23.140 1.00 22.83 180 THR A N 1
ATOM 1278 C CA . THR A 1 181 ? -42.774 -18.072 22.025 1.00 23.08 180 THR A CA 1
ATOM 1279 C C . THR A 1 181 ? -43.459 -19.438 21.774 1.00 23.86 180 THR A C 1
ATOM 1280 O O . THR A 1 181 ? -43.287 -20.364 22.559 1.00 23.60 180 THR A O 1
ATOM 1284 N N . ARG A 1 182 ? -44.217 -19.564 20.693 1.00 24.66 181 ARG A N 1
ATOM 1285 C CA . ARG A 1 182 ? -44.787 -20.870 20.344 1.00 26.67 181 ARG A CA 1
ATOM 1286 C C . ARG A 1 182 ? -43.648 -21.898 20.106 1.00 26.04 181 ARG A C 1
ATOM 1287 O O . ARG A 1 182 ? -42.556 -21.509 19.673 1.00 26.27 181 ARG A O 1
ATOM 1295 N N . PRO A 1 183 ? -43.902 -23.209 20.338 1.00 25.20 182 PRO A N 1
ATOM 1296 C CA . PRO A 1 183 ? -45.158 -23.870 20.709 1.00 24.21 182 PRO A CA 1
ATOM 1297 C C . PRO A 1 183 ? -45.452 -23.730 22.189 1.00 23.98 182 PRO A C 1
ATOM 1298 O O . PRO A 1 183 ? -44.544 -23.459 22.978 1.00 24.15 182 PRO A O 1
ATOM 1302 N N . ALA A 1 184 ? -46.711 -23.937 22.564 1.00 23.26 183 ALA A N 1
ATOM 1303 C CA . ALA A 1 184 ? -47.136 -23.857 23.954 1.00 22.59 183 ALA A CA 1
ATOM 1304 C C . ALA A 1 184 ? -46.313 -24.731 24.884 1.00 22.46 183 ALA A C 1
ATOM 1305 O O . ALA A 1 184 ? -46.038 -24.339 26.002 1.00 22.99 183 ALA A O 1
ATOM 1307 N N . VAL A 1 185 ? -45.960 -25.937 24.442 1.00 22.22 184 VAL A N 1
ATOM 1308 C CA . VAL A 1 185 ? -45.208 -26.896 25.290 1.00 21.02 184 VAL A CA 1
ATOM 1309 C C . VAL A 1 185 ? -43.992 -27.432 24.521 1.00 20.50 184 VAL A C 1
ATOM 1310 O O . VAL A 1 185 ? -44.129 -27.942 23.397 1.00 20.56 184 VAL A O 1
ATOM 1314 N N . PHE A 1 186 ? -42.797 -27.288 25.085 1.00 19.37 185 PHE A N 1
ATOM 1315 C CA . PHE A 1 186 ? -41.635 -27.857 24.405 1.00 18.56 185 PHE A CA 1
ATOM 1316 C C . PHE A 1 186 ? -40.951 -28.831 25.309 1.00 18.07 185 PHE A C 1
ATOM 1317 O O . PHE A 1 186 ? -40.505 -28.453 26.388 1.00 18.30 185 PHE A O 1
ATOM 1325 N N . GLU A 1 187 ? -40.929 -30.093 24.873 1.00 17.93 186 GLU A N 1
ATOM 1326 C CA . GLU A 1 187 ? -40.317 -31.200 25.605 1.00 17.32 186 GLU A CA 1
ATOM 1327 C C . GLU A 1 187 ? -40.659 -31.095 27.071 1.00 17.90 186 GLU A C 1
ATOM 1328 O O . GLU A 1 187 ? -39.792 -31.086 27.940 1.00 18.36 186 GLU A O 1
ATOM 1334 N N . GLY A 1 188 ? -41.938 -30.930 27.343 1.00 18.78 187 GLY A N 1
ATOM 1335 C CA . GLY A 1 188 ? -42.414 -30.944 28.712 1.00 19.40 187 GLY A CA 1
ATOM 1336 C C . GLY A 1 188 ? -42.596 -29.602 29.366 1.00 19.62 187 GLY A C 1
ATOM 1337 O O . GLY A 1 188 ? -43.324 -29.505 30.347 1.00 20.28 187 GLY A O 1
ATOM 1338 N N . ARG A 1 189 ? -41.916 -28.579 28.855 1.00 20.02 188 ARG A N 1
ATOM 1339 C CA . ARG A 1 189 ? -41.914 -27.232 29.506 1.00 20.14 188 ARG A CA 1
ATOM 1340 C C . ARG A 1 189 ? -42.960 -26.305 28.908 1.00 19.41 188 ARG A C 1
ATOM 1341 O O . ARG A 1 189 ? -43.024 -26.163 27.696 1.00 18.48 188 ARG A O 1
ATOM 1349 N N . GLY A 1 190 ? -43.753 -25.672 29.768 1.00 20.10 189 GLY A N 1
ATOM 1350 C CA . GLY A 1 190 ? -44.759 -24.702 29.313 1.00 21.25 189 GLY A CA 1
ATOM 1351 C C . GLY A 1 190 ? -44.235 -23.277 29.313 1.00 21.98 189 GLY A C 1
ATOM 1352 O O . GLY A 1 190 ? -43.111 -23.001 29.757 1.00 22.24 189 GLY A O 1
ATOM 1353 N N . ILE A 1 191 ? -45.037 -22.365 28.795 1.00 22.36 190 ILE A N 1
ATOM 1354 C CA . ILE A 1 191 ? -44.708 -20.950 28.873 1.00 22.17 190 ILE A CA 1
ATOM 1355 C C . ILE A 1 191 ? -45.265 -20.462 30.203 1.00 23.05 190 ILE A C 1
ATOM 1356 O O . ILE A 1 191 ? -46.444 -20.687 30.481 1.00 23.51 190 ILE A O 1
ATOM 1361 N N . PRO A 1 192 ? -44.424 -19.818 31.053 1.00 23.97 191 PRO A N 1
ATOM 1362 C CA . PRO A 1 192 ? -44.943 -19.349 32.346 1.00 23.87 191 PRO A CA 1
ATOM 1363 C C . PRO A 1 192 ? -46.332 -18.714 32.190 1.00 24.67 191 PRO A C 1
ATOM 1364 O O . PRO A 1 192 ? -46.519 -17.816 31.357 1.00 23.74 191 PRO A O 1
ATOM 1368 N N . PRO A 1 193 ? -47.325 -19.213 32.960 1.00 25.73 192 PRO A N 1
ATOM 1369 C CA . PRO A 1 193 ? -48.730 -18.784 32.753 1.00 25.80 192 PRO A CA 1
ATOM 1370 C C . PRO A 1 193 ? -48.985 -17.284 32.920 1.00 25.77 192 PRO A C 1
ATOM 1371 O O . PRO A 1 193 ? -49.868 -16.725 32.245 1.00 25.52 192 PRO A O 1
ATOM 1375 N N . VAL A 1 194 ? -48.213 -16.632 33.782 1.00 26.14 193 VAL A N 1
ATOM 1376 C CA . VAL A 1 194 ? -48.356 -15.168 33.972 1.00 26.57 193 VAL A CA 1
ATOM 1377 C C . VAL A 1 194 ? -48.170 -14.401 32.652 1.00 26.61 193 VAL A C 1
ATOM 1378 O O . VAL A 1 194 ? -48.822 -13.385 32.419 1.00 27.72 193 VAL A O 1
ATOM 1382 N N . LEU A 1 195 ? -47.299 -14.903 31.785 1.00 26.44 194 LEU A N 1
ATOM 1383 C CA . LEU A 1 195 ? -47.091 -14.311 30.467 1.00 26.30 194 LEU A CA 1
ATOM 1384 C C . LEU A 1 195 ? -48.336 -14.386 29.588 1.00 27.76 194 LEU A C 1
ATOM 1385 O O . LEU A 1 195 ? -48.446 -13.670 28.586 1.00 28.79 194 LEU A O 1
ATOM 1390 N N . THR A 1 196 ? -49.278 -15.260 29.955 1.00 28.87 195 THR A N 1
ATOM 1391 C CA . THR A 1 196 ? -50.514 -15.436 29.179 1.00 29.41 195 THR A CA 1
ATOM 1392 C C . THR A 1 196 ? -51.743 -14.817 29.877 1.00 29.46 195 THR A C 1
ATOM 1393 O O . THR A 1 196 ? -52.850 -14.933 29.375 1.00 29.23 195 THR A O 1
ATOM 1397 N N . SER A 1 197 ? -51.516 -14.121 30.996 1.00 29.80 196 SER A N 1
ATOM 1398 C CA . SER A 1 197 ? -52.572 -13.736 31.927 1.00 30.31 196 SER A CA 1
ATOM 1399 C C . SER A 1 197 ? -53.291 -12.424 31.571 1.00 31.05 196 SER A C 1
ATOM 1400 O O . SER A 1 197 ? -54.327 -12.093 32.161 1.00 31.28 196 SER A O 1
ATOM 1403 N N . GLY A 1 198 ? -52.740 -11.679 30.618 1.00 31.35 197 GLY A N 1
ATOM 1404 C CA . GLY A 1 198 ? -53.297 -10.380 30.236 1.00 31.37 197 GLY A CA 1
ATOM 1405 C C . GLY A 1 198 ? -53.061 -9.312 31.289 1.00 31.15 197 GLY A C 1
ATOM 1406 O O . GLY A 1 198 ? -53.603 -8.207 31.193 1.00 30.74 197 GLY A O 1
ATOM 1407 N N . HIS A 1 199 ? -52.266 -9.659 32.300 1.00 31.01 198 HIS A N 1
ATOM 1408 C CA . HIS A 1 199 ? -51.986 -8.769 33.415 1.00 31.45 198 HIS A CA 1
ATOM 1409 C C . HIS A 1 199 ? -50.580 -8.164 33.274 1.00 30.90 198 HIS A C 1
ATOM 1410 O O . HIS A 1 199 ? -49.591 -8.682 33.788 1.00 30.69 198 HIS A O 1
ATOM 1417 N N . HIS A 1 200 ? -50.526 -7.042 32.579 1.00 30.95 199 HIS A N 1
ATOM 1418 C CA . HIS A 1 200 ? -49.279 -6.380 32.229 1.00 31.05 199 HIS A CA 1
ATOM 1419 C C . HIS A 1 200 ? -48.367 -6.050 33.401 1.00 30.36 199 HIS A C 1
ATOM 1420 O O . HIS A 1 200 ? -47.187 -6.387 33.371 1.00 30.24 199 HIS A O 1
ATOM 1427 N N . LYS A 1 201 ? -48.909 -5.455 34.456 1.00 29.90 200 LYS A N 1
ATOM 1428 C CA . LYS A 1 201 ? -48.094 -5.218 35.634 1.00 29.66 200 LYS A CA 1
ATOM 1429 C C . LYS A 1 201 ? -47.469 -6.510 36.207 1.00 28.93 200 LYS A C 1
ATOM 1430 O O . LYS A 1 201 ? -46.309 -6.511 36.584 1.00 29.46 200 LYS A O 1
ATOM 1436 N N . ALA A 1 202 ? -48.229 -7.598 36.253 1.00 28.05 201 ALA A N 1
ATOM 1437 C CA . ALA A 1 202 ? -47.739 -8.868 36.776 1.00 27.53 201 ALA A CA 1
ATOM 1438 C C . ALA A 1 202 ? -46.607 -9.449 35.914 1.00 27.25 201 ALA A C 1
ATOM 1439 O O . ALA A 1 202 ? -45.586 -9.927 36.440 1.00 27.10 201 ALA A O 1
ATOM 1441 N N . ILE A 1 203 ? -46.816 -9.416 34.602 1.00 25.85 202 ILE A N 1
ATOM 1442 C CA . ILE A 1 203 ? -45.792 -9.746 33.618 1.00 25.42 202 ILE A CA 1
ATOM 1443 C C . ILE A 1 203 ? -44.473 -8.987 33.881 1.00 25.49 202 ILE A C 1
ATOM 1444 O O . ILE A 1 203 ? -43.409 -9.594 34.004 1.00 25.67 202 ILE A O 1
ATOM 1449 N N . ALA A 1 204 ? -44.560 -7.665 33.996 1.00 25.49 203 ALA A N 1
ATOM 1450 C CA . ALA A 1 204 ? -43.383 -6.816 34.164 1.00 25.57 203 ALA A CA 1
ATOM 1451 C C . ALA A 1 204 ? -42.630 -7.113 35.459 1.00 25.77 203 ALA A C 1
ATOM 1452 O O . ALA A 1 204 ? -41.393 -7.187 35.432 1.00 25.42 203 ALA A O 1
ATOM 1454 N N . ASN A 1 205 ? -43.359 -7.301 36.570 1.00 25.82 204 ASN A N 1
ATOM 1455 C CA . ASN A 1 205 ? -42.722 -7.679 37.848 1.00 26.50 204 ASN A CA 1
ATOM 1456 C C . ASN A 1 205 ? -41.986 -9.009 37.720 1.00 26.67 204 ASN A C 1
ATOM 1457 O O . ASN A 1 205 ? -40.812 -9.115 38.083 1.00 27.52 204 ASN A O 1
ATOM 1462 N N . TRP A 1 206 ? -42.679 -10.016 37.196 1.00 26.61 205 TRP A N 1
ATOM 1463 C CA . TRP A 1 206 ? -42.123 -11.360 37.063 1.00 26.53 205 TRP A CA 1
ATOM 1464 C C . TRP A 1 206 ? -40.906 -11.341 36.132 1.00 26.75 205 TRP A C 1
ATOM 1465 O O . TRP A 1 206 ? -39.853 -11.896 36.477 1.00 26.86 205 TRP A O 1
ATOM 1476 N N . ARG A 1 207 ? -41.054 -10.686 34.981 1.00 25.89 206 ARG A N 1
ATOM 1477 C CA . ARG A 1 207 ? -39.957 -10.522 34.058 1.00 26.18 206 ARG A CA 1
ATOM 1478 C C . ARG A 1 207 ? -38.749 -9.901 34.726 1.00 27.48 206 ARG A C 1
ATOM 1479 O O . ARG A 1 207 ? -37.608 -10.317 34.469 1.00 27.67 206 ARG A O 1
ATOM 1487 N N . GLN A 1 208 ? -39.011 -8.924 35.596 1.00 28.91 207 GLN A N 1
ATOM 1488 C CA . GLN A 1 208 ? -37.971 -8.220 36.338 1.00 30.14 207 GLN A CA 1
ATOM 1489 C C . GLN A 1 208 ? -37.254 -9.114 37.356 1.00 30.40 207 GLN A C 1
ATOM 1490 O O . GLN A 1 208 ? -36.018 -9.068 37.439 1.00 29.81 207 GLN A O 1
ATOM 1496 N N . GLN A 1 209 ? -38.029 -9.885 38.130 1.00 30.55 208 GLN A N 1
ATOM 1497 C CA . GLN A 1 209 ? -37.484 -10.809 39.117 1.00 31.62 208 GLN A CA 1
ATOM 1498 C C . GLN A 1 209 ? -36.555 -11.806 38.407 1.00 30.92 208 GLN A C 1
ATOM 1499 O O . GLN A 1 209 ? -35.417 -12.040 38.858 1.00 31.44 208 GLN A O 1
ATOM 1505 N N . GLN A 1 210 ? -37.016 -12.334 37.267 1.00 29.69 209 GLN A N 1
ATOM 1506 C CA . GLN A 1 210 ? -36.233 -13.270 36.452 1.00 28.54 209 GLN A CA 1
ATOM 1507 C C . GLN A 1 210 ? -34.947 -12.617 36.006 1.00 28.60 209 GLN A C 1
ATOM 1508 O O . GLN A 1 210 ? -33.891 -13.233 36.051 1.00 29.34 209 GLN A O 1
ATOM 1514 N N . ALA A 1 211 ? -35.055 -11.372 35.556 1.00 28.10 210 ALA A N 1
ATOM 1515 C CA . ALA A 1 211 ? -33.899 -10.590 35.135 1.00 27.91 210 ALA A CA 1
ATOM 1516 C C . ALA A 1 211 ? -32.918 -10.320 36.293 1.00 27.43 210 ALA A C 1
ATOM 1517 O O . ALA A 1 211 ? -31.712 -10.500 36.145 1.00 27.03 210 ALA A O 1
ATOM 1519 N N . GLU A 1 212 ? -33.446 -9.953 37.452 1.00 27.34 211 GLU A N 1
ATOM 1520 C CA . GLU A 1 212 ? -32.614 -9.696 38.639 1.00 27.36 211 GLU A CA 1
ATOM 1521 C C . GLU A 1 212 ? -31.778 -10.909 38.998 1.00 27.09 211 GLU A C 1
ATOM 1522 O O . GLU A 1 212 ? -30.582 -10.815 39.253 1.00 27.17 211 GLU A O 1
ATOM 1528 N N . SER A 1 213 ? -32.437 -12.058 38.979 1.00 26.94 212 SER A N 1
ATOM 1529 C CA . SER A 1 213 ? -31.865 -13.295 39.452 1.00 25.81 212 SER A CA 1
ATOM 1530 C C . SER A 1 213 ? -30.818 -13.852 38.469 1.00 25.34 212 SER A C 1
ATOM 1531 O O . SER A 1 213 ? -29.809 -14.404 38.877 1.00 25.29 212 SER A O 1
ATOM 1534 N N . LEU A 1 214 ? -31.050 -13.681 37.174 1.00 24.97 213 LEU A N 1
ATOM 1535 C CA . LEU A 1 214 ? -30.029 -13.974 36.159 1.00 24.48 213 LEU A CA 1
ATOM 1536 C C . LEU A 1 214 ? -28.809 -13.049 36.255 1.00 24.60 213 LEU A C 1
ATOM 1537 O O . LEU A 1 214 ? -27.675 -13.525 36.278 1.00 25.58 213 LEU A O 1
ATOM 1542 N N . THR A 1 215 ? -29.038 -11.740 36.283 1.00 24.17 214 THR A N 1
ATOM 1543 C CA . THR A 1 215 ? -27.964 -10.788 36.392 1.00 24.22 214 THR A CA 1
ATOM 1544 C C . THR A 1 215 ? -27.141 -10.995 37.664 1.00 25.76 214 THR A C 1
ATOM 1545 O O . THR A 1 215 ? -25.905 -11.037 37.591 1.00 25.51 214 THR A O 1
ATOM 1549 N N . ARG A 1 216 ? -27.809 -11.134 38.811 1.00 26.65 215 ARG A N 1
ATOM 1550 C CA . ARG A 1 216 ? -27.117 -11.378 40.081 1.00 28.53 215 ARG A CA 1
ATOM 1551 C C . ARG A 1 216 ? -26.057 -12.500 39.947 1.00 29.02 215 ARG A C 1
ATOM 1552 O O . ARG A 1 216 ? -24.916 -12.357 40.421 1.00 29.37 215 ARG A O 1
ATOM 1560 N N . GLN A 1 217 ? -26.421 -13.596 39.281 1.00 28.94 216 GLN A N 1
ATOM 1561 C CA . GLN A 1 217 ? -25.510 -14.743 39.139 1.00 29.41 216 GLN A CA 1
ATOM 1562 C C . GLN A 1 217 ? -24.526 -14.597 37.986 1.00 29.30 216 GLN A C 1
ATOM 1563 O O . GLN A 1 217 ? -23.358 -14.936 38.143 1.00 30.29 216 GLN A O 1
ATOM 1565 N N . ARG A 1 218 ? -24.980 -14.118 36.828 1.00 28.24 217 ARG A N 1
ATOM 1566 C CA . ARG A 1 218 ? -24.097 -14.083 35.663 1.00 27.47 217 ARG A CA 1
ATOM 1567 C C . ARG A 1 218 ? -23.226 -12.833 35.549 1.00 26.55 217 ARG A C 1
ATOM 1568 O O . ARG A 1 218 ? -22.125 -12.911 35.053 1.00 26.60 217 ARG A O 1
ATOM 1576 N N . ARG A 1 219 ? -23.724 -11.679 35.978 1.00 26.18 218 ARG A N 1
ATOM 1577 C CA . ARG A 1 219 ? -22.956 -10.417 35.898 1.00 25.23 218 ARG A CA 1
ATOM 1578 C C . ARG A 1 219 ? -23.042 -9.664 37.210 1.00 25.18 218 ARG A C 1
ATOM 1579 O O . ARG A 1 219 ? -23.813 -8.721 37.337 1.00 25.00 218 ARG A O 1
ATOM 1587 N N . PRO A 1 220 ? -22.264 -10.095 38.216 1.00 25.76 219 PRO A N 1
ATOM 1588 C CA . PRO A 1 220 ? -22.252 -9.297 39.451 1.00 26.41 219 PRO A CA 1
ATOM 1589 C C . PRO A 1 220 ? -21.866 -7.832 39.206 1.00 26.73 219 PRO A C 1
ATOM 1590 O O . PRO A 1 220 ? -22.350 -6.960 39.943 1.00 27.62 219 PRO A O 1
ATOM 1594 N N . ASP A 1 221 ? -21.041 -7.573 38.178 1.00 26.72 220 ASP A N 1
ATOM 1595 C CA . ASP A 1 221 ? -20.624 -6.201 37.795 1.00 27.42 220 ASP A CA 1
ATOM 1596 C C . ASP A 1 221 ? -21.795 -5.321 37.339 1.00 27.33 220 ASP A C 1
ATOM 1597 O O . ASP A 1 221 ? -21.868 -4.129 37.691 1.00 28.63 220 ASP A O 1
ATOM 1602 N N . LEU A 1 222 ? -22.699 -5.887 36.546 1.00 26.49 221 LEU A N 1
ATOM 1603 C CA . LEU A 1 222 ? -23.885 -5.169 36.149 1.00 25.42 221 LEU A CA 1
ATOM 1604 C C . LEU A 1 222 ? -24.812 -5.004 37.335 1.00 25.87 221 LEU A C 1
ATOM 1605 O O . LEU A 1 222 ? -25.425 -3.951 37.489 1.00 26.12 221 LEU A O 1
ATOM 1610 N N . TYR A 1 223 ? -24.905 -6.029 38.184 1.00 26.12 222 TYR A N 1
ATOM 1611 C CA . TYR A 1 223 ? -25.794 -5.974 39.377 1.00 26.35 222 TYR A CA 1
ATOM 1612 C C . TYR A 1 223 ? -25.374 -4.910 40.385 1.00 26.54 222 TYR A C 1
ATOM 1613 O O . TYR A 1 223 ? -26.234 -4.261 40.995 1.00 26.74 222 TYR A O 1
ATOM 1622 N N . ALA A 1 224 ? -24.062 -4.727 40.564 1.00 27.02 223 ALA A N 1
ATOM 1623 C CA . ALA A 1 224 ? -23.557 -3.646 41.435 1.00 27.54 223 ALA A CA 1
ATOM 1624 C C . ALA A 1 224 ? -24.077 -2.280 40.952 1.00 28.05 223 ALA A C 1
ATOM 1625 O O . ALA A 1 224 ? -24.450 -1.427 41.766 1.00 28.42 223 ALA A O 1
ATOM 1627 N N . LEU A 1 225 ? -24.132 -2.114 39.625 1.00 28.43 224 LEU A N 1
ATOM 1628 C CA . LEU A 1 225 ? -24.626 -0.898 38.985 1.00 29.38 224 LEU A CA 1
ATOM 1629 C C . LEU A 1 225 ? -26.126 -0.781 39.181 1.00 29.82 224 LEU A C 1
ATOM 1630 O O . LEU A 1 225 ? -26.660 0.309 39.422 1.00 30.17 224 LEU A O 1
ATOM 1635 N N . TYR A 1 226 ? -26.800 -1.926 39.098 1.00 30.37 225 TYR A N 1
ATOM 1636 C CA . TYR A 1 226 ? -28.226 -2.003 39.330 1.00 30.24 225 TYR A CA 1
ATOM 1637 C C . TYR A 1 226 ? -28.541 -1.551 40.741 1.00 30.85 225 TYR A C 1
ATOM 1638 O O . TYR A 1 226 ? -29.458 -0.754 40.956 1.00 30.12 225 TYR A O 1
ATOM 1647 N N . ASN A 1 227 ? -27.770 -2.060 41.703 1.00 31.49 226 ASN A N 1
ATOM 1648 C CA . ASN A 1 227 ? -27.926 -1.628 43.084 1.00 32.17 226 ASN A CA 1
ATOM 1649 C C . ASN A 1 227 ? -27.680 -0.152 43.295 1.00 33.16 226 ASN A C 1
ATOM 1650 O O . ASN A 1 227 ? -28.434 0.481 44.020 1.00 32.79 226 ASN A O 1
ATOM 1655 N N . LYS A 1 228 ? -26.656 0.408 42.648 1.00 34.66 227 LYS A N 1
ATOM 1656 C CA . LYS A 1 228 ? -26.407 1.835 42.803 1.00 36.48 227 LYS A CA 1
ATOM 1657 C C . LYS A 1 228 ? -27.629 2.614 42.314 1.00 37.84 227 LYS A C 1
ATOM 1658 O O . LYS A 1 228 ? -28.085 3.529 43.007 1.00 38.44 227 LYS A O 1
ATOM 1660 N N . ASN A 1 229 ? -28.201 2.211 41.173 1.00 39.13 228 ASN A N 1
ATOM 1661 C CA . ASN A 1 229 ? -29.245 3.015 40.529 1.00 40.23 228 ASN A CA 1
ATOM 1662 C C . ASN A 1 229 ? -30.466 3.172 41.382 1.00 41.23 228 ASN A C 1
ATOM 1663 O O . ASN A 1 229 ? -30.915 4.289 41.621 1.00 42.41 228 ASN A O 1
ATOM 1668 N N . ARG A 1 230 ? -31.002 2.067 41.871 1.00 42.29 229 ARG A N 1
ATOM 1669 C CA . ARG A 1 230 ? -32.203 2.149 42.686 1.00 43.24 229 ARG A CA 1
ATOM 1670 C C . ARG A 1 230 ? -31.968 2.702 44.111 1.00 43.60 229 ARG A C 1
ATOM 1671 O O . ARG A 1 230 ? -32.830 2.572 44.988 1.00 44.10 229 ARG A O 1
ATOM 1679 N N . GLN A 1 231 ? -30.827 3.366 44.315 1.00 43.75 230 GLN A N 1
ATOM 1680 C CA . GLN A 1 231 ? -30.515 4.035 45.588 1.00 43.64 230 GLN A CA 1
ATOM 1681 C C . GLN A 1 231 ? -30.276 5.540 45.404 1.00 43.38 230 GLN A C 1
ATOM 1682 O O . GLN A 1 231 ? -30.627 6.119 44.373 1.00 43.08 230 GLN A O 1
ATOM 1688 N N . LYS B 1 3 ? -7.238 -30.655 12.835 1.00 40.17 2 LYS B N 1
ATOM 1689 C CA . LYS B 1 3 ? -8.365 -29.746 12.482 1.00 40.69 2 LYS B CA 1
ATOM 1690 C C . LYS B 1 3 ? -8.851 -28.947 13.708 1.00 39.83 2 LYS B C 1
ATOM 1691 O O . LYS B 1 3 ? -8.648 -29.349 14.878 1.00 40.18 2 LYS B O 1
ATOM 1697 N N . PHE B 1 4 ? -9.464 -27.798 13.428 1.00 37.58 3 PHE B N 1
ATOM 1698 C CA . PHE B 1 4 ? -10.346 -27.157 14.390 1.00 35.12 3 PHE B CA 1
ATOM 1699 C C . PHE B 1 4 ? -11.675 -26.940 13.660 1.00 34.21 3 PHE B C 1
ATOM 1700 O O . PHE B 1 4 ? -11.721 -26.200 12.658 1.00 33.82 3 PHE B O 1
ATOM 1708 N N . GLN B 1 5 ? -12.733 -27.615 14.132 1.00 32.56 4 GLN B N 1
ATOM 1709 C CA . GLN B 1 5 ? -14.050 -27.600 13.444 1.00 31.00 4 GLN B CA 1
ATOM 1710 C C . GLN B 1 5 ? -14.975 -26.473 13.937 1.00 29.57 4 GLN B C 1
ATOM 1711 O O . GLN B 1 5 ? -15.498 -26.520 15.035 1.00 29.58 4 GLN B O 1
ATOM 1713 N N . ALA B 1 6 ? -15.140 -25.430 13.144 1.00 28.54 5 ALA B N 1
ATOM 1714 C CA . ALA B 1 6 ? -16.126 -24.408 13.498 1.00 27.67 5 ALA B CA 1
ATOM 1715 C C . ALA B 1 6 ? -17.431 -24.713 12.784 1.00 26.97 5 ALA B C 1
ATOM 1716 O O . ALA B 1 6 ? -17.465 -24.880 11.547 1.00 26.41 5 ALA B O 1
ATOM 1718 N N . ARG B 1 7 ? -18.496 -24.785 13.579 1.00 26.34 6 ARG B N 1
ATOM 1719 C CA . ARG B 1 7 ? -19.867 -24.935 13.065 1.00 26.11 6 ARG B CA 1
ATOM 1720 C C . ARG B 1 7 ? -20.665 -23.702 13.507 1.00 26.26 6 ARG B C 1
ATOM 1721 O O . ARG B 1 7 ? -20.708 -23.399 14.709 1.00 26.80 6 ARG B O 1
ATOM 1729 N N . VAL B 1 8 ? -21.281 -23.002 12.553 1.00 25.34 7 VAL B N 1
ATOM 1730 C CA . VAL B 1 8 ? -22.091 -21.832 12.869 1.00 24.78 7 VAL B CA 1
ATOM 1731 C C . VAL B 1 8 ? -23.539 -21.981 12.404 1.00 25.16 7 VAL B C 1
ATOM 1732 O O . VAL B 1 8 ? -23.788 -22.101 11.188 1.00 25.27 7 VAL B O 1
ATOM 1736 N N . LEU B 1 9 ? -24.481 -21.961 13.360 1.00 24.97 8 LEU B N 1
ATOM 1737 C CA . LEU B 1 9 ? -25.924 -21.970 13.035 1.00 25.40 8 LEU B CA 1
ATOM 1738 C C . LEU B 1 9 ? -26.388 -20.548 12.801 1.00 25.66 8 LEU B C 1
ATOM 1739 O O . LEU B 1 9 ? -26.345 -19.697 13.704 1.00 24.78 8 LEU B O 1
ATOM 1744 N N . THR B 1 10 ? -26.827 -20.296 11.574 1.00 26.40 9 THR B N 1
ATOM 1745 C CA . THR B 1 10 ? -27.148 -18.936 11.175 1.00 26.98 9 THR B CA 1
ATOM 1746 C C . THR B 1 10 ? -28.271 -18.815 10.147 1.00 27.45 9 THR B C 1
ATOM 1747 O O . THR B 1 10 ? -28.547 -19.735 9.393 1.00 26.90 9 THR B O 1
ATOM 1751 N N . LEU B 1 11 ? -28.917 -17.657 10.150 1.00 28.83 10 LEU B N 1
ATOM 1752 C CA . LEU B 1 11 ? -29.843 -17.278 9.096 1.00 30.09 10 LEU B CA 1
ATOM 1753 C C . LEU B 1 11 ? -29.138 -16.687 7.866 1.00 31.15 10 LEU B C 1
ATOM 1754 O O . LEU B 1 11 ? -29.772 -16.500 6.811 1.00 31.95 10 LEU B O 1
ATOM 1759 N N . TYR B 1 12 ? -27.839 -16.397 7.996 1.00 31.67 11 TYR B N 1
ATOM 1760 C CA . TYR B 1 12 ? -27.073 -15.764 6.931 1.00 32.77 11 TYR B CA 1
ATOM 1761 C C . TYR B 1 12 ? -25.743 -16.469 6.715 1.00 33.36 11 TYR B C 1
ATOM 1762 O O . TYR B 1 12 ? -24.690 -15.903 7.045 1.00 33.36 11 TYR B O 1
ATOM 1771 N N . PRO B 1 13 ? -25.774 -17.695 6.132 1.00 33.64 12 PRO B N 1
ATOM 1772 C CA . PRO B 1 13 ? -24.560 -18.473 5.921 1.00 33.88 12 PRO B CA 1
ATOM 1773 C C . PRO B 1 13 ? -23.562 -17.771 4.985 1.00 34.40 12 PRO B C 1
ATOM 1774 O O . PRO B 1 13 ? -22.363 -18.094 5.005 1.00 34.43 12 PRO B O 1
ATOM 1778 N N . GLU B 1 14 ? -24.050 -16.809 4.197 1.00 34.42 13 GLU B N 1
ATOM 1779 C CA . GLU B 1 14 ? -23.198 -16.078 3.257 1.00 34.58 13 GLU B CA 1
ATOM 1780 C C . GLU B 1 14 ? -22.284 -15.023 3.921 1.00 34.80 13 GLU B C 1
ATOM 1781 O O . GLU B 1 14 ? -21.461 -14.395 3.235 1.00 34.71 13 GLU B O 1
ATOM 1787 N N . MET B 1 15 ? -22.409 -14.847 5.245 1.00 34.81 14 MET B N 1
ATOM 1788 C CA . MET B 1 15 ? -21.516 -13.941 6.002 1.00 34.57 14 MET B CA 1
ATOM 1789 C C . MET B 1 15 ? -20.222 -14.659 6.394 1.00 34.17 14 MET B C 1
ATOM 1790 O O . MET B 1 15 ? -19.247 -14.039 6.833 1.00 34.28 14 MET B O 1
ATOM 1795 N N . PHE B 1 16 ? -20.217 -15.970 6.201 1.00 33.78 15 PHE B N 1
ATOM 1796 C CA . PHE B 1 16 ? -19.084 -16.801 6.574 1.00 33.34 15 PHE B CA 1
ATOM 1797 C C . PHE B 1 16 ? -18.413 -17.364 5.318 1.00 33.62 15 PHE B C 1
ATOM 1798 O O . PHE B 1 16 ? -19.103 -17.724 4.351 1.00 34.23 15 PHE B O 1
ATOM 1806 N N . PRO B 1 17 ? -17.064 -17.406 5.306 1.00 33.45 16 PRO B N 1
ATOM 1807 C CA . PRO B 1 17 ? -16.184 -16.975 6.407 1.00 33.44 16 PRO B CA 1
ATOM 1808 C C . PRO B 1 17 ? -15.953 -15.447 6.559 1.00 33.06 16 PRO B C 1
ATOM 1809 O O . PRO B 1 17 ? -15.304 -15.030 7.521 1.00 32.75 16 PRO B O 1
ATOM 1813 N N . GLY B 1 18 ? -16.499 -14.630 5.654 1.00 32.67 17 GLY B N 1
ATOM 1814 C CA . GLY B 1 18 ? -16.291 -13.175 5.697 1.00 32.94 17 GLY B CA 1
ATOM 1815 C C . GLY B 1 18 ? -14.816 -12.820 5.762 1.00 32.97 17 GLY B C 1
ATOM 1816 O O . GLY B 1 18 ? -14.000 -13.448 5.092 1.00 33.00 17 GLY B O 1
ATOM 1817 N N . PHE B 1 19 ? -14.465 -11.846 6.600 1.00 33.30 18 PHE B N 1
ATOM 1818 C CA . PHE B 1 19 ? -13.056 -11.395 6.727 1.00 33.78 18 PHE B CA 1
ATOM 1819 C C . PHE B 1 19 ? -12.076 -12.491 7.161 1.00 34.28 18 PHE B C 1
ATOM 1820 O O . PHE B 1 19 ? -10.859 -12.301 7.095 1.00 34.15 18 PHE B O 1
ATOM 1828 N N . LEU B 1 20 ? -12.606 -13.630 7.600 1.00 34.53 19 LEU B N 1
ATOM 1829 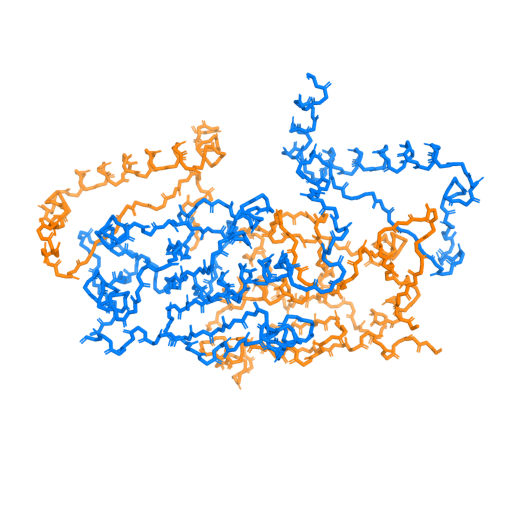C CA . LEU B 1 20 ? -11.752 -14.750 7.948 1.00 35.44 19 LEU B CA 1
ATOM 1830 C C . LEU B 1 20 ? -11.360 -15.587 6.715 1.00 35.98 19 LEU B C 1
ATOM 1831 O O . LEU B 1 20 ? -10.692 -16.608 6.828 1.00 35.15 19 LEU B O 1
ATOM 1836 N N . GLY B 1 21 ? -11.803 -15.138 5.541 1.00 37.50 20 GLY B N 1
ATOM 1837 C CA . GLY B 1 21 ? -11.343 -15.679 4.255 1.00 38.67 20 GLY B CA 1
ATOM 1838 C C . GLY B 1 21 ? -10.065 -14.959 3.827 1.00 39.49 20 GLY B C 1
ATOM 1839 O O . GLY B 1 21 ? -9.363 -15.419 2.929 1.00 39.65 20 GLY B O 1
ATOM 1840 N N . CYS B 1 22 ? -9.753 -13.849 4.504 1.00 39.76 21 CYS B N 1
ATOM 1841 C CA . CYS B 1 22 ? -8.635 -12.981 4.147 1.00 40.07 21 CYS B CA 1
ATOM 1842 C C . CYS B 1 22 ? -7.414 -13.219 5.051 1.00 39.98 21 CYS B C 1
ATOM 1843 O O . CYS B 1 2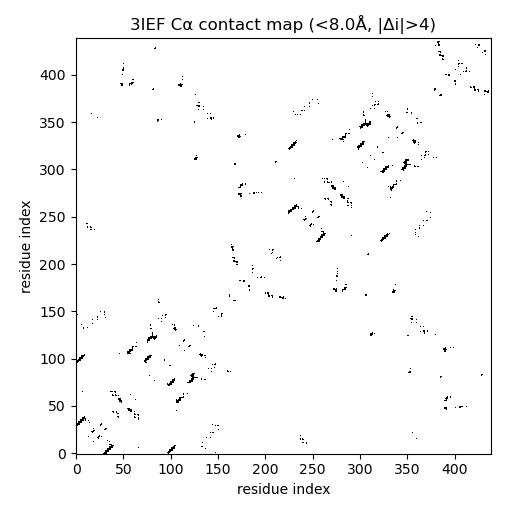2 ? -7.498 -13.963 6.038 1.00 39.89 21 CYS B O 1
ATOM 1846 N N . SER B 1 23 ? -6.278 -12.620 4.683 1.00 39.80 22 SER B N 1
ATOM 1847 C CA . SER B 1 23 ? -5.068 -12.624 5.511 1.00 39.65 22 SER B CA 1
ATOM 1848 C C . SER B 1 23 ? -4.621 -14.021 6.000 1.00 39.80 22 SER B C 1
ATOM 1849 O O . SER B 1 23 ? -4.775 -15.033 5.307 1.00 40.02 22 SER B O 1
ATOM 1852 N N . LEU B 1 24 ? -4.038 -14.055 7.191 1.00 39.89 23 LEU B N 1
ATOM 1853 C CA . LEU B 1 24 ? -3.555 -15.289 7.811 1.00 39.80 23 LEU B CA 1
ATOM 1854 C C . LEU B 1 24 ? -4.680 -16.299 8.150 1.00 39.29 23 LEU B C 1
ATOM 1855 O O . LEU B 1 24 ? -4.526 -17.503 7.906 1.00 39.39 23 LEU B O 1
ATOM 1860 N N . ALA B 1 25 ? -5.803 -15.811 8.677 1.00 38.54 24 ALA B N 1
ATOM 1861 C CA . ALA B 1 25 ? -6.978 -16.662 8.920 1.00 38.05 24 ALA B CA 1
ATOM 1862 C C . ALA B 1 25 ? -7.458 -17.361 7.634 1.00 38.13 24 ALA B C 1
ATOM 1863 O O . ALA B 1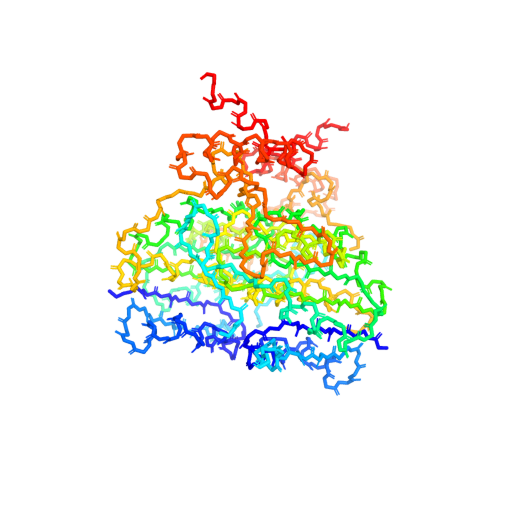 25 ? -7.687 -18.571 7.637 1.00 37.18 24 ALA B O 1
ATOM 1865 N N . GLY B 1 26 ? -7.601 -16.601 6.546 1.00 38.46 25 GLY B N 1
ATOM 1866 C CA . GLY B 1 26 ? -7.926 -17.175 5.233 1.00 39.59 25 GLY B CA 1
ATOM 1867 C C . GLY B 1 26 ? -6.991 -18.308 4.815 1.00 40.66 25 GLY B C 1
ATOM 1868 O O . GLY B 1 26 ? -7.452 -19.378 4.384 1.00 40.75 25 GLY B O 1
ATOM 1869 N N . GLN B 1 27 ? -5.683 -18.083 4.972 1.00 41.30 26 GLN B N 1
ATOM 1870 C CA . GLN B 1 27 ? -4.665 -19.051 4.559 1.00 42.19 26 GLN B CA 1
ATOM 1871 C C . GLN B 1 27 ? -4.775 -20.325 5.359 1.00 42.50 26 GLN B C 1
ATOM 1872 O O . GLN B 1 27 ? -4.737 -21.409 4.779 1.00 43.17 26 GLN B O 1
ATOM 1874 N N . ALA B 1 28 ? -4.935 -20.191 6.681 1.00 42.77 27 ALA B N 1
ATOM 1875 C CA . ALA B 1 28 ? -5.099 -21.342 7.582 1.00 42.74 27 ALA B CA 1
ATOM 1876 C C . ALA B 1 28 ? -6.319 -22.185 7.204 1.00 43.23 27 ALA B C 1
ATOM 1877 O O . ALA B 1 28 ? -6.313 -23.412 7.326 1.00 43.76 27 ALA B O 1
ATOM 1879 N N . LEU B 1 29 ? -7.356 -21.513 6.734 1.00 43.79 28 LEU B N 1
ATOM 1880 C CA . LEU B 1 29 ? -8.553 -22.167 6.264 1.00 44.75 28 LEU B CA 1
ATOM 1881 C C . LEU B 1 29 ? -8.257 -22.911 4.959 1.00 45.41 28 LEU B C 1
ATOM 1882 O O . LEU B 1 29 ? -8.467 -24.118 4.888 1.00 45.71 28 LEU B O 1
ATOM 1887 N N . LYS B 1 30 ? -7.739 -22.207 3.945 1.00 46.42 29 LYS B N 1
ATOM 1888 C CA . LYS B 1 30 ? -7.321 -22.849 2.676 1.00 46.99 29 LYS B CA 1
ATOM 1889 C C . LYS B 1 30 ? -6.402 -24.068 2.903 1.00 47.27 29 LYS B C 1
ATOM 1890 O O . LYS B 1 30 ? -6.462 -25.035 2.151 1.00 47.51 29 LYS B O 1
ATOM 1892 N N . GLN B 1 31 ? -5.590 -24.034 3.957 1.00 47.19 30 GLN B N 1
ATOM 1893 C CA . GLN B 1 31 ? -4.716 -25.161 4.300 1.00 47.70 30 GLN B CA 1
ATOM 1894 C C . GLN B 1 31 ? -5.329 -26.177 5.269 1.00 47.22 30 GLN B C 1
ATOM 1895 O O . GLN B 1 31 ? -4.645 -27.105 5.707 1.00 47.56 30 GLN B O 1
ATOM 1901 N N . GLY B 1 32 ? -6.596 -25.997 5.631 1.00 46.11 31 GLY B N 1
ATOM 1902 C CA . GLY B 1 32 ? -7.252 -26.937 6.525 1.00 44.57 31 GLY B CA 1
ATOM 1903 C C . GLY B 1 32 ? -6.738 -26.980 7.960 1.00 43.49 31 GLY B C 1
ATOM 1904 O O . GLY B 1 32 ? -6.880 -28.006 8.636 1.00 43.54 31 GLY B O 1
ATOM 1905 N N . ILE B 1 33 ? -6.154 -25.885 8.445 1.00 42.17 32 ILE B N 1
ATOM 1906 C CA . ILE B 1 33 ? -5.781 -25.795 9.878 1.00 41.23 32 ILE B CA 1
ATOM 1907 C C . ILE B 1 33 ? -7.064 -25.721 10.726 1.00 39.95 32 ILE B C 1
ATOM 1908 O O . ILE B 1 33 ? -7.108 -26.199 11.873 1.00 39.50 32 ILE B O 1
ATOM 1913 N N . TRP B 1 34 ? -8.091 -25.104 10.137 1.00 38.23 33 TRP B N 1
ATOM 1914 C CA . TRP B 1 34 ? -9.440 -25.066 10.691 1.00 37.04 33 TRP B CA 1
ATOM 1915 C C . TRP B 1 34 ? -10.463 -25.145 9.557 1.00 36.32 33 TRP B C 1
ATOM 1916 O O . TRP B 1 34 ? -10.179 -24.777 8.406 1.00 36.33 33 TRP B O 1
ATOM 1927 N N . SER B 1 35 ? -11.640 -25.656 9.877 1.00 35.10 34 SER B N 1
ATOM 1928 C CA . SER B 1 35 ? -12.711 -25.687 8.905 1.00 34.75 34 SER B CA 1
ATOM 1929 C C . SER B 1 35 ? -13.900 -24.916 9.431 1.00 34.13 34 SER B C 1
ATOM 1930 O O . SER B 1 35 ? -14.070 -24.738 10.647 1.00 33.45 34 SER B O 1
ATOM 1933 N N . LEU B 1 36 ? -14.728 -24.470 8.499 1.00 33.65 35 LEU B N 1
ATOM 1934 C CA . LEU B 1 36 ? -15.939 -23.800 8.854 1.00 33.77 35 LEU B CA 1
ATOM 1935 C C . LEU B 1 36 ? -17.145 -24.412 8.150 1.00 33.36 35 LEU B C 1
ATOM 1936 O O . LEU B 1 36 ? -17.213 -24.398 6.926 1.00 33.76 35 LEU B O 1
ATOM 1941 N N . GLU B 1 37 ? -18.076 -24.939 8.944 1.00 32.43 36 GLU B N 1
ATOM 1942 C CA . GLU B 1 37 ? -19.381 -25.384 8.474 1.00 32.06 36 GLU B CA 1
ATOM 1943 C C . GLU B 1 37 ? -20.502 -24.417 8.929 1.00 31.45 36 GLU B C 1
ATOM 1944 O O . GLU B 1 37 ? -20.647 -24.104 10.134 1.00 31.37 36 GLU B O 1
ATOM 1950 N N . THR B 1 38 ? -21.287 -23.938 7.967 1.00 30.19 37 THR B N 1
ATOM 1951 C CA . THR B 1 38 ? -22.511 -23.203 8.283 1.00 29.32 37 THR B CA 1
ATOM 1952 C C . THR B 1 38 ? -23.719 -24.136 8.225 1.00 29.17 37 THR B C 1
ATOM 1953 O O . THR B 1 38 ? -23.722 -25.129 7.483 1.00 29.11 37 THR B O 1
ATOM 1957 N N . VAL B 1 39 ? -24.741 -23.811 9.014 1.00 28.46 38 VAL B N 1
ATOM 1958 C CA . VAL B 1 39 ? -26.000 -24.545 8.999 1.00 27.36 38 VAL B CA 1
ATOM 1959 C C . VAL B 1 39 ? -27.129 -23.525 8.964 1.00 27.26 38 VAL B C 1
ATOM 1960 O O . VAL B 1 39 ? -27.287 -22.700 9.860 1.00 26.92 38 VAL B O 1
ATOM 1964 N N . GLN B 1 40 ? -27.897 -23.578 7.898 1.00 27.84 39 GLN B N 1
ATOM 1965 C CA . GLN B 1 40 ? -28.997 -22.665 7.681 1.00 28.32 39 GLN B CA 1
ATOM 1966 C C . GLN B 1 40 ? -30.204 -23.047 8.555 1.00 29.11 39 GLN B C 1
ATOM 1967 O O . GLN B 1 40 ? -30.903 -24.031 8.280 1.00 29.06 39 GLN B O 1
ATOM 1973 N N . ILE B 1 41 ? -30.437 -22.257 9.606 1.00 29.88 40 ILE B N 1
ATOM 1974 C CA . ILE B 1 41 ? -31.585 -22.451 10.491 1.00 30.56 40 ILE B CA 1
ATOM 1975 C C . ILE B 1 41 ? -32.929 -22.506 9.752 1.00 31.48 40 ILE B C 1
ATOM 1976 O O . ILE B 1 41 ? -33.798 -23.298 10.116 1.00 32.03 40 ILE B O 1
ATOM 1981 N N . ARG B 1 42 ? -33.094 -21.717 8.692 1.00 32.74 41 ARG B N 1
ATOM 1982 C CA . ARG B 1 42 ? -34.390 -21.641 8.003 1.00 34.12 41 ARG B CA 1
ATOM 1983 C C . ARG B 1 42 ? -34.794 -22.975 7.365 1.00 35.20 41 ARG B C 1
ATOM 1984 O O . ARG B 1 42 ? -35.968 -23.237 7.188 1.00 36.01 41 ARG B O 1
ATOM 1986 N N . ASP B 1 43 ? -33.827 -23.838 7.082 1.00 36.51 42 ASP B N 1
ATOM 1987 C CA . ASP B 1 43 ? -34.121 -25.190 6.611 1.00 37.64 42 ASP B CA 1
ATOM 1988 C C . ASP B 1 43 ? -34.848 -26.073 7.651 1.00 38.38 42 ASP B C 1
ATOM 1989 O O . ASP B 1 43 ? -35.320 -27.172 7.320 1.00 38.28 42 ASP B O 1
ATOM 1994 N N . PHE B 1 44 ? -34.953 -25.611 8.896 1.00 38.98 43 PHE B N 1
ATOM 1995 C CA . PHE B 1 44 ? -35.520 -26.467 9.938 1.00 39.59 43 PHE B CA 1
ATOM 1996 C C . PHE B 1 44 ? -36.947 -26.135 10.351 1.00 40.49 43 PHE B C 1
ATOM 1997 O O . PHE B 1 44 ? -37.574 -26.871 11.112 1.00 40.32 43 PHE B O 1
ATOM 2005 N N . ALA B 1 45 ? -37.446 -25.024 9.818 1.00 41.88 44 ALA B N 1
ATOM 2006 C CA . ALA B 1 45 ? -38.864 -24.695 9.840 1.00 43.22 44 ALA B CA 1
ATOM 2007 C C . ALA B 1 45 ? -39.654 -25.684 8.955 1.00 44.10 44 ALA B C 1
ATOM 2008 O O . ALA B 1 45 ? -39.498 -25.679 7.731 1.00 44.83 44 ALA B O 1
ATOM 2010 N N . LEU B 1 46 ? -40.478 -26.537 9.565 1.00 44.76 45 LEU B N 1
ATOM 2011 C CA . LEU B 1 46 ? -41.210 -27.581 8.822 1.00 45.23 45 LEU B CA 1
ATOM 2012 C C . LEU B 1 46 ? -42.191 -27.012 7.809 1.00 45.18 45 LEU B C 1
ATOM 2013 O O . LEU B 1 46 ? -43.253 -26.527 8.189 1.00 45.18 45 LEU B O 1
ATOM 2015 N N . SER B 1 51 ? -41.925 -18.859 9.917 1.00 36.80 50 SER B N 1
ATOM 2016 C CA . SER B 1 51 ? -40.708 -19.635 9.806 1.00 36.92 50 SER B CA 1
ATOM 2017 C C . SER B 1 51 ? -39.932 -19.762 11.134 1.00 36.51 50 SER B C 1
ATOM 2018 O O . SER B 1 51 ? -40.338 -20.536 11.998 1.00 36.58 50 SER B O 1
ATOM 2021 N N . VAL B 1 52 ? -38.836 -19.019 11.304 1.00 35.49 51 VAL B N 1
ATOM 2022 C CA . VAL B 1 52 ? -37.844 -19.348 12.356 1.00 34.79 51 VAL B CA 1
ATOM 2023 C C . VAL B 1 52 ? -38.135 -18.696 13.700 1.00 34.33 51 VAL B C 1
ATOM 2024 O O . VAL B 1 52 ? -37.740 -19.175 14.773 1.00 34.29 51 VAL B O 1
ATOM 2028 N N . ASP B 1 53 ? -38.844 -17.592 13.638 1.00 33.88 52 ASP B N 1
ATOM 2029 C CA . ASP B 1 53 ? -39.079 -16.806 14.811 1.00 33.46 52 ASP B CA 1
ATOM 2030 C C . ASP B 1 53 ? -40.549 -16.496 14.878 1.00 32.82 52 ASP B C 1
ATOM 2031 O O . ASP B 1 53 ? -41.268 -16.568 13.860 1.00 32.59 52 ASP B O 1
ATOM 2036 N N . ASP B 1 54 ? -40.992 -16.125 16.072 1.00 31.91 53 ASP B N 1
ATOM 2037 C CA . ASP B 1 54 ? -42.390 -15.843 16.279 1.00 31.49 53 ASP B CA 1
ATOM 2038 C C . ASP B 1 54 ? -42.592 -14.759 17.328 1.00 30.73 53 ASP B C 1
ATOM 2039 O O . ASP B 1 54 ? -41.638 -14.349 17.982 1.00 30.54 53 ASP B O 1
ATOM 2044 N N . THR B 1 55 ? -43.844 -14.311 17.461 1.00 29.78 54 THR B N 1
ATOM 2045 C CA . THR B 1 55 ? -44.321 -13.383 18.506 1.00 29.61 54 THR B CA 1
ATOM 2046 C C . THR B 1 55 ? -44.010 -13.741 19.966 1.00 28.48 54 THR B C 1
ATOM 2047 O O . THR B 1 55 ? -44.307 -14.831 20.413 1.00 28.08 54 THR B O 1
ATOM 2051 N N . PRO B 1 56 ? -43.466 -12.783 20.733 1.00 28.47 55 PRO B N 1
ATOM 2052 C CA . PRO B 1 56 ? -43.173 -13.030 22.151 1.00 27.60 55 PRO B CA 1
ATOM 2053 C C . PRO B 1 56 ? -44.417 -13.154 23.011 1.00 27.42 55 PRO B C 1
ATOM 2054 O O . PRO B 1 56 ? -45.293 -12.288 22.981 1.00 27.74 55 PRO B O 1
ATOM 2058 N N . ALA B 1 57 ? -44.499 -14.234 23.775 1.00 26.89 56 ALA B N 1
ATOM 2059 C CA . ALA B 1 57 ? -45.574 -14.373 24.737 1.00 25.84 56 ALA B CA 1
ATOM 2060 C C . ALA B 1 57 ? -45.404 -13.276 25.774 1.00 25.53 56 ALA B C 1
ATOM 2061 O O . ALA B 1 57 ? -44.279 -13.028 26.246 1.00 24.95 56 ALA B O 1
ATOM 2063 N N . GLY B 1 58 ? -46.527 -12.620 26.093 1.00 24.99 57 GLY B N 1
ATOM 2064 C CA . GLY B 1 58 ? -46.598 -11.525 27.049 1.00 24.22 57 GLY B CA 1
ATOM 2065 C C . GLY B 1 58 ? -46.229 -10.177 26.449 1.00 24.05 57 GLY B C 1
ATOM 2066 O O . GLY B 1 58 ? -46.105 -9.194 27.160 1.00 22.89 57 GLY B O 1
ATOM 2067 N N . GLY B 1 59 ? -46.049 -10.142 25.133 1.00 24.99 58 GLY B N 1
ATOM 2068 C CA . GLY B 1 59 ? -45.591 -8.933 24.426 1.00 26.05 58 GLY B CA 1
ATOM 2069 C C . GLY B 1 59 ? -44.099 -8.636 24.557 1.00 27.26 58 GLY B C 1
ATOM 2070 O O . GLY B 1 59 ? -43.433 -9.051 25.523 1.00 26.89 58 GLY B O 1
ATOM 2071 N N . GLY B 1 60 ? -43.579 -7.895 23.582 1.00 28.19 59 GLY B N 1
ATOM 2072 C CA . GLY B 1 60 ? -42.203 -7.416 23.619 1.00 29.33 59 GLY B CA 1
ATOM 2073 C C . GLY B 1 60 ? -41.802 -6.616 22.400 1.00 30.55 59 GLY B C 1
ATOM 2074 O O . GLY B 1 60 ? -42.645 -6.226 21.603 1.00 30.65 59 GLY B O 1
ATOM 2075 N N . ALA B 1 61 ? -40.503 -6.366 22.241 1.00 32.09 60 ALA B N 1
ATOM 2076 C CA . ALA B 1 61 ? -40.049 -5.426 21.216 1.00 32.89 60 ALA B CA 1
ATOM 2077 C C . ALA B 1 61 ? -39.806 -6.056 19.854 1.00 33.52 60 ALA B C 1
ATOM 2078 O O . ALA B 1 61 ? -39.828 -5.361 18.843 1.00 34.16 60 ALA B O 1
ATOM 2080 N N . GLY B 1 62 ? -39.587 -7.367 19.811 1.00 33.90 61 GLY B N 1
ATOM 2081 C CA . GLY B 1 62 ? -39.241 -8.023 18.537 1.00 33.84 61 GLY B CA 1
ATOM 2082 C C . GLY B 1 62 ? -39.607 -9.491 18.496 1.00 33.60 61 GLY B C 1
ATOM 2083 O O . GLY B 1 62 ? -40.517 -9.939 19.178 1.00 34.66 61 GLY B O 1
ATOM 2084 N N . MET B 1 63 ? -38.896 -10.269 17.710 1.00 32.87 62 MET B N 1
ATOM 2085 C CA . MET B 1 63 ? -39.336 -11.635 17.505 1.00 31.91 62 MET B CA 1
ATOM 2086 C C . MET B 1 63 ? -38.491 -12.573 18.345 1.00 31.08 62 MET B C 1
ATOM 2087 O O . MET B 1 63 ? -37.362 -12.249 18.679 1.00 32.15 62 MET B O 1
ATOM 2092 N N . VAL B 1 64 ? -39.046 -13.710 18.734 1.00 29.78 63 VAL B N 1
ATOM 2093 C CA . VAL B 1 64 ? -38.302 -14.684 19.527 1.00 28.14 63 VAL B CA 1
ATOM 2094 C C . VAL B 1 64 ? -38.052 -15.898 18.650 1.00 28.09 63 VAL B C 1
ATOM 2095 O O . VAL B 1 64 ? -38.941 -16.324 17.912 1.00 28.15 63 VAL B O 1
ATOM 2099 N N . MET B 1 65 ? -36.821 -16.404 18.702 1.00 27.84 64 MET B N 1
ATOM 2100 C CA . MET B 1 65 ? -36.424 -17.633 18.025 1.00 27.91 64 MET B CA 1
ATOM 2101 C C . MET B 1 65 ? -37.102 -18.858 18.655 1.00 26.39 64 MET B C 1
ATOM 2102 O O . MET B 1 65 ? -36.930 -19.135 19.848 1.00 24.72 64 MET B O 1
ATOM 2107 N N . ARG B 1 66 ? -37.851 -19.593 17.830 1.00 25.90 65 ARG B N 1
ATOM 2108 C CA . ARG B 1 66 ? -38.605 -20.788 18.286 1.00 25.79 65 ARG B CA 1
ATOM 2109 C C . ARG B 1 66 ? -37.723 -21.943 18.769 1.00 25.15 65 ARG B C 1
ATOM 2110 O O . ARG B 1 66 ? -36.770 -22.347 18.089 1.00 24.97 65 ARG B O 1
ATOM 2118 N N . ALA B 1 67 ? -38.066 -22.478 19.938 1.00 24.77 66 ALA B N 1
ATOM 2119 C CA . ALA B 1 67 ? -37.407 -23.658 20.512 1.00 24.33 66 ALA B CA 1
ATOM 2120 C C . ALA B 1 67 ? -37.434 -24.873 19.573 1.00 24.32 66 ALA B C 1
ATOM 2121 O O . ALA B 1 67 ? -36.446 -25.594 19.467 1.00 24.12 66 ALA B O 1
ATOM 2123 N N . ASP B 1 68 ? -38.562 -25.104 18.907 1.00 23.88 67 ASP B N 1
ATOM 2124 C CA . ASP B 1 68 ? -38.662 -26.269 18.033 1.00 24.15 67 ASP B CA 1
ATOM 2125 C C . ASP B 1 68 ? -37.767 -26.222 16.788 1.00 23.87 67 ASP B C 1
ATOM 2126 O O . ASP B 1 68 ? -37.059 -27.202 16.502 1.00 24.43 67 ASP B O 1
ATOM 2131 N N . VAL B 1 69 ? -37.763 -25.091 16.084 1.00 23.58 68 VAL B N 1
ATOM 2132 C CA . VAL B 1 69 ? -36.910 -24.906 14.896 1.00 23.81 68 VAL B CA 1
ATOM 2133 C C . VAL B 1 69 ? -35.417 -25.033 15.218 1.00 23.94 68 VAL B C 1
ATOM 2134 O O . VAL B 1 69 ? -34.635 -25.626 14.486 1.00 23.84 68 VAL B O 1
ATOM 2138 N N . LEU B 1 70 ? -35.035 -24.469 16.344 1.00 24.55 69 LEU B N 1
ATOM 2139 C CA . LEU B 1 70 ? -33.647 -24.403 16.681 1.00 24.77 69 LEU B CA 1
ATOM 2140 C C . LEU B 1 70 ? -33.175 -25.776 17.127 1.00 24.70 69 LEU B C 1
ATOM 2141 O O . LEU B 1 70 ? -32.095 -26.221 16.709 1.00 25.38 69 LEU B O 1
ATOM 2146 N N . ALA B 1 71 ? -34.010 -26.452 17.922 1.00 24.25 70 ALA B N 1
ATOM 2147 C CA . ALA B 1 71 ? -33.794 -27.846 18.337 1.00 23.92 70 ALA B CA 1
ATOM 2148 C C . ALA B 1 71 ? -33.569 -28.783 17.156 1.00 23.54 70 ALA B C 1
ATOM 2149 O O . ALA B 1 71 ? -32.701 -29.627 17.190 1.00 24.12 70 ALA B O 1
ATOM 2151 N N . ALA B 1 72 ? -34.359 -28.635 16.114 1.00 23.49 71 ALA B N 1
ATOM 2152 C CA . ALA B 1 72 ? -34.259 -29.520 14.965 1.00 23.50 71 ALA B CA 1
ATOM 2153 C C . ALA B 1 72 ? -32.929 -29.230 14.280 1.00 24.07 71 ALA B C 1
ATOM 2154 O O . ALA B 1 72 ? -32.282 -30.157 13.790 1.00 24.59 71 ALA B O 1
ATOM 2156 N N . ALA B 1 73 ? -32.513 -27.959 14.282 1.00 24.08 72 ALA B N 1
ATOM 2157 C CA . ALA B 1 73 ? -31.248 -27.558 13.647 1.00 24.17 72 ALA B CA 1
ATOM 2158 C C . ALA B 1 73 ? -30.039 -28.084 14.409 1.00 24.23 72 ALA B C 1
ATOM 2159 O O . ALA B 1 73 ? -29.083 -28.582 13.801 1.00 24.32 72 ALA B O 1
ATOM 2161 N N . LEU B 1 74 ? -30.096 -27.981 15.735 1.00 24.10 73 LEU B N 1
ATOM 2162 C CA . LEU B 1 74 ? -29.053 -28.503 16.586 1.00 24.44 73 LEU B CA 1
ATOM 2163 C C . LEU B 1 74 ? -28.991 -30.007 16.472 1.00 24.97 73 LEU B C 1
ATOM 2164 O O . LEU B 1 74 ? -27.907 -30.605 16.444 1.00 25.42 73 LEU B O 1
ATOM 2169 N N . ASP B 1 75 ? -30.163 -30.629 16.409 1.00 25.38 74 ASP B N 1
ATOM 2170 C CA . ASP B 1 75 ? -30.233 -32.081 16.441 1.00 25.61 74 ASP B CA 1
ATOM 2171 C C . ASP B 1 75 ? -29.827 -32.712 15.134 1.00 25.65 74 ASP B C 1
ATOM 2172 O O . ASP B 1 75 ? -29.614 -33.913 15.081 1.00 26.16 74 ASP B O 1
ATOM 2177 N N . SER B 1 76 ? -29.691 -31.909 14.086 1.00 25.67 75 SER B N 1
ATOM 2178 C CA . SER B 1 76 ? -29.185 -32.443 12.844 1.00 26.70 75 SER B CA 1
ATOM 2179 C C . SER B 1 76 ? -27.658 -32.507 12.887 1.00 27.27 75 SER B C 1
ATOM 2180 O O . SER B 1 76 ? -27.053 -33.080 11.998 1.00 27.48 75 SER B O 1
ATOM 2183 N N . CYS B 1 77 ? -27.064 -31.895 13.913 1.00 27.83 76 CYS B N 1
ATOM 2184 C CA . CYS B 1 77 ? -25.629 -31.804 14.088 1.00 28.97 76 CYS B CA 1
ATOM 2185 C C . CYS B 1 77 ? -25.124 -32.761 15.165 1.00 28.01 76 CYS B C 1
ATOM 2186 O O . CYS B 1 77 ? -25.773 -32.938 16.191 1.00 28.02 76 CYS B O 1
ATOM 2189 N N . PRO B 1 78 ? -23.933 -33.338 14.959 1.00 27.50 77 PRO B N 1
ATOM 2190 C CA . PRO B 1 78 ? -23.308 -34.100 16.044 1.00 27.67 77 PRO B CA 1
ATOM 2191 C C . PRO B 1 78 ? -23.002 -33.195 17.236 1.00 27.42 77 PRO B C 1
ATOM 2192 O O . PRO B 1 78 ? -22.595 -32.062 17.040 1.00 27.33 77 PRO B O 1
ATOM 2196 N N . ASN B 1 79 ? -23.155 -33.711 18.446 1.00 27.42 78 ASN B N 1
ATOM 2197 C CA . ASN B 1 79 ? -22.795 -32.958 19.649 1.00 28.29 78 ASN B CA 1
ATOM 2198 C C . ASN B 1 79 ? -21.283 -33.025 19.984 1.00 28.17 78 ASN B C 1
ATOM 2199 O O . ASN B 1 79 ? -20.868 -33.527 21.059 1.00 28.56 78 ASN B O 1
ATOM 2204 N N . ASP B 1 80 ? -20.474 -32.467 19.085 1.00 27.91 79 ASP B N 1
ATOM 2205 C CA . ASP B 1 80 ? -19.008 -32.628 19.148 1.00 27.99 79 ASP B CA 1
ATOM 2206 C C . ASP B 1 80 ? -18.232 -31.457 19.755 1.00 28.05 79 ASP B C 1
ATOM 2207 O O . ASP B 1 80 ? -17.001 -31.483 19.761 1.00 28.59 79 ASP B O 1
ATOM 2212 N N . SER B 1 81 ? -18.927 -30.444 20.273 1.00 27.91 80 SER B N 1
ATOM 2213 C CA . SER B 1 81 ? -18.254 -29.219 20.748 1.00 27.61 80 SER B CA 1
ATOM 2214 C C . SER B 1 81 ? -19.192 -28.343 21.571 1.00 27.86 80 SER B C 1
ATOM 2215 O O . SER B 1 81 ? -20.421 -28.488 21.453 1.00 28.88 80 SER B O 1
ATOM 2218 N N . PRO B 1 82 ? -18.637 -27.436 22.413 1.00 27.26 81 PRO B N 1
ATOM 2219 C CA . PRO B 1 82 ? -19.568 -26.713 23.290 1.00 26.77 81 PRO B CA 1
ATOM 2220 C C . PRO B 1 82 ? -20.510 -25.870 22.449 1.00 26.19 81 PRO B C 1
ATOM 2221 O O . PRO B 1 82 ? -20.131 -25.425 21.366 1.00 25.88 81 PRO B O 1
ATOM 2225 N N . ARG B 1 83 ? -21.743 -25.705 22.909 1.00 25.72 82 ARG B N 1
ATOM 2226 C CA . ARG B 1 83 ? -22.742 -25.024 22.095 1.00 25.26 82 ARG B CA 1
ATOM 2227 C C . ARG B 1 83 ? -22.959 -23.639 22.645 1.00 24.80 82 ARG B C 1
ATOM 2228 O O . ARG B 1 83 ? -23.417 -23.486 23.788 1.00 24.29 82 ARG B O 1
ATOM 2236 N N . LEU B 1 84 ? -22.593 -22.638 21.845 1.00 23.61 83 LEU B N 1
ATOM 2237 C CA . LEU B 1 84 ? -22.530 -21.263 22.341 1.00 23.37 83 LEU B CA 1
ATOM 2238 C C . LEU B 1 84 ? -23.537 -20.352 21.642 1.00 23.00 83 LEU B C 1
ATOM 2239 O O . LEU B 1 84 ? -23.567 -20.250 20.384 1.00 23.32 83 LEU B O 1
ATOM 2244 N N . LEU B 1 85 ? -24.386 -19.721 22.447 1.00 21.74 84 LEU B N 1
ATOM 2245 C CA . LEU B 1 85 ? -25.400 -18.835 21.897 1.00 22.11 84 LEU B CA 1
ATOM 2246 C C . LEU B 1 85 ? -24.935 -17.401 21.978 1.00 21.56 84 LEU B C 1
ATOM 2247 O O . LEU B 1 85 ? -24.775 -16.874 23.063 1.00 21.74 84 LEU B O 1
ATOM 2252 N N . MET B 1 86 ? -24.720 -16.795 20.817 1.00 21.41 85 MET B N 1
ATOM 2253 C CA . MET B 1 86 ? -24.344 -15.393 20.723 1.00 21.76 85 MET B CA 1
ATOM 2254 C C . MET B 1 86 ? -25.512 -14.532 21.225 1.00 22.25 85 MET B C 1
ATOM 2255 O O . MET B 1 86 ? -26.602 -14.569 20.645 1.00 21.72 85 MET B O 1
ATOM 2260 N N . SER B 1 87 ? -25.256 -13.784 22.312 1.00 22.40 86 SER B N 1
ATOM 2261 C CA . SER B 1 87 ? -26.289 -13.133 23.109 1.00 22.60 86 SER B CA 1
ATOM 2262 C C . SER B 1 87 ? -25.751 -11.996 23.985 1.00 23.23 86 SER B C 1
ATOM 2263 O O . SER B 1 87 ? -24.675 -12.133 24.591 1.00 23.32 86 SER B O 1
ATOM 2266 N N . PRO B 1 88 ? -26.521 -10.888 24.092 1.00 23.22 87 PRO B N 1
ATOM 2267 C CA . PRO B 1 88 ? -26.294 -9.790 25.048 1.00 23.55 87 PRO B CA 1
ATOM 2268 C C . PRO B 1 88 ? -26.381 -10.215 26.511 1.00 23.77 87 PRO B C 1
ATOM 2269 O O . PRO B 1 88 ? -25.987 -9.457 27.396 1.00 23.57 87 PRO B O 1
ATOM 2273 N N . ARG B 1 89 ? -26.908 -11.409 26.758 1.00 24.48 88 ARG B N 1
ATOM 2274 C CA . ARG B 1 89 ? -27.029 -11.952 28.117 1.00 24.89 88 ARG B CA 1
ATOM 2275 C C . ARG B 1 89 ? -25.866 -12.858 28.505 1.00 24.63 88 ARG B C 1
ATOM 2276 O O . ARG B 1 89 ? -25.785 -13.297 29.644 1.00 24.39 88 ARG B O 1
ATOM 2284 N N . GLY B 1 90 ? -24.959 -13.128 27.579 1.00 24.55 89 GLY B N 1
ATOM 2285 C CA . GLY B 1 90 ? -23.891 -14.091 27.860 1.00 25.09 89 GLY B CA 1
ATOM 2286 C C . GLY B 1 90 ? -22.869 -13.652 28.890 1.00 25.63 89 GLY B C 1
ATOM 2287 O O . GLY B 1 90 ? -22.800 -12.474 29.258 1.00 25.23 89 GLY B O 1
ATOM 2288 N N . ARG B 1 91 ? -22.077 -14.608 29.368 1.00 26.15 90 ARG B N 1
ATOM 2289 C CA . ARG B 1 91 ? -20.807 -14.278 30.018 1.00 26.84 90 ARG B CA 1
ATOM 2290 C C . ARG B 1 91 ? -19.947 -13.507 28.975 1.00 26.18 90 ARG B C 1
ATOM 2291 O O . ARG B 1 91 ? -20.127 -13.668 27.739 1.00 26.14 90 ARG B O 1
ATOM 2299 N N . LEU B 1 92 ? -19.058 -12.642 29.456 1.00 25.34 91 LEU B N 1
ATOM 2300 C CA . LEU B 1 92 ? -18.271 -11.839 28.548 1.00 24.69 91 LEU B CA 1
ATOM 2301 C C . LEU B 1 92 ? -17.127 -12.648 27.993 1.00 24.40 91 LEU B C 1
ATOM 2302 O O . LEU B 1 92 ? -16.479 -13.427 28.726 1.00 24.49 91 LEU B O 1
ATOM 2307 N N . LEU B 1 93 ? -16.879 -12.467 26.702 1.00 23.01 92 LEU B N 1
ATOM 2308 C CA . LEU B 1 93 ? -15.699 -13.029 26.105 1.00 22.74 92 LEU B CA 1
ATOM 2309 C C . LEU B 1 93 ? -14.483 -12.380 26.750 1.00 22.96 92 LEU B C 1
ATOM 2310 O O . LEU B 1 93 ? -14.458 -11.169 26.958 1.00 23.57 92 LEU B O 1
ATOM 2315 N N . ASN B 1 94 ? -13.499 -13.188 27.110 1.00 23.12 93 ASN B N 1
ATOM 2316 C CA . ASN B 1 94 ? -12.191 -12.689 27.562 1.00 23.61 93 ASN B CA 1
ATOM 2317 C C . ASN B 1 94 ? -11.069 -13.547 26.951 1.00 23.66 93 ASN B C 1
ATOM 2318 O O . ASN B 1 94 ? -11.364 -14.517 26.236 1.00 24.37 93 ASN B O 1
ATOM 2323 N N . GLN B 1 95 ? -9.806 -13.189 27.174 1.00 23.29 94 GLN B N 1
ATOM 2324 C CA . GLN B 1 95 ? -8.729 -13.920 26.507 1.00 23.24 94 GLN B CA 1
ATOM 2325 C C . GLN B 1 95 ? -8.539 -15.330 27.095 1.00 23.57 94 GLN B C 1
ATOM 2326 O O . GLN B 1 95 ? -8.283 -16.271 26.346 1.00 23.49 94 GLN B O 1
ATOM 2332 N N . ALA B 1 96 ? -8.687 -15.465 28.414 1.00 23.20 95 ALA B N 1
ATOM 2333 C CA . ALA B 1 96 ? -8.606 -16.762 29.050 1.00 24.16 95 ALA B CA 1
ATOM 2334 C C . ALA B 1 96 ? -9.545 -17.737 28.322 1.00 25.33 95 ALA B C 1
ATOM 2335 O O . ALA B 1 96 ? -9.174 -18.869 27.994 1.00 25.94 95 ALA B O 1
ATOM 2337 N N . TYR B 1 97 ? -10.735 -17.260 27.996 1.00 26.85 96 TYR B N 1
ATOM 2338 C CA . TYR B 1 97 ? -11.738 -18.096 27.384 1.00 28.38 96 TYR B CA 1
ATOM 2339 C C . TYR B 1 97 ? -11.396 -18.375 25.921 1.00 28.88 96 TYR B C 1
ATOM 2340 O O . TYR B 1 97 ? -11.587 -19.495 25.432 1.00 29.50 96 TYR B O 1
ATOM 2349 N N . ALA B 1 98 ? -10.869 -17.384 25.208 1.00 29.10 97 ALA B N 1
ATOM 2350 C CA . ALA B 1 98 ? -10.442 -17.648 23.823 1.00 29.13 97 ALA B CA 1
ATOM 2351 C C . ALA B 1 98 ? -9.362 -18.733 23.823 1.00 28.79 97 ALA B C 1
ATOM 2352 O O . ALA B 1 98 ? -9.345 -19.589 22.958 1.00 27.75 97 ALA B O 1
ATOM 2354 N N . ARG B 1 99 ? -8.469 -18.681 24.812 1.00 29.55 98 ARG B N 1
ATOM 2355 C CA . ARG B 1 99 ? -7.341 -19.609 24.873 1.00 30.87 98 ARG B CA 1
ATOM 2356 C C . ARG B 1 99 ? -7.895 -20.981 25.159 1.00 31.62 98 ARG B C 1
ATOM 2357 O O . ARG B 1 99 ? -7.547 -21.971 24.515 1.00 31.44 98 ARG B O 1
ATOM 2365 N N . SER B 1 100 ? -8.790 -21.013 26.135 1.00 32.60 99 SER B N 1
ATOM 2366 C CA . SER B 1 100 ? -9.503 -22.225 26.469 1.00 33.61 99 SER B CA 1
ATOM 2367 C C . SER B 1 100 ? -10.177 -22.877 25.252 1.00 33.84 99 SER B C 1
ATOM 2368 O O . SER B 1 100 ? -10.174 -24.091 25.123 1.00 34.69 99 SER B O 1
ATOM 2371 N N . LEU B 1 101 ? -10.706 -22.070 24.342 1.00 34.16 100 LEU B N 1
ATOM 2372 C CA . LEU B 1 101 ? -11.484 -22.577 23.216 1.00 34.20 100 LEU B CA 1
ATOM 2373 C C . LEU B 1 101 ? -10.620 -22.991 22.048 1.00 34.30 100 LEU B C 1
ATOM 2374 O O . LEU B 1 101 ? -10.981 -23.909 21.306 1.00 34.73 100 LEU B O 1
ATOM 2379 N N . ALA B 1 102 ? -9.495 -22.305 21.875 1.00 34.16 101 ALA B N 1
ATOM 2380 C CA . ALA B 1 102 ? -8.522 -22.647 20.838 1.00 34.48 101 ALA B CA 1
ATOM 2381 C C . ALA B 1 102 ? -7.814 -23.990 21.069 1.00 34.59 101 ALA B C 1
ATOM 2382 O O . ALA B 1 102 ? -7.145 -24.520 20.165 1.00 34.41 101 ALA B O 1
ATOM 2384 N N . ARG B 1 103 ? -7.934 -24.501 22.293 1.00 34.97 102 ARG B N 1
ATOM 2385 C CA . ARG B 1 103 ? -7.412 -25.816 22.680 1.00 35.39 102 ARG B CA 1
ATOM 2386 C C . ARG B 1 103 ? -8.352 -26.997 22.330 1.00 35.05 102 ARG B C 1
ATOM 2387 O O . ARG B 1 103 ? -7.905 -28.120 22.183 1.00 36.16 102 ARG B O 1
ATOM 2395 N N . SER B 1 104 ? -9.638 -26.726 22.143 1.00 34.02 103 SER B N 1
ATOM 2396 C CA . SER B 1 104 ? -10.596 -27.721 21.685 1.00 32.77 103 SER B CA 1
ATOM 2397 C C . SER B 1 104 ? -10.262 -28.263 20.314 1.00 32.19 103 SER B C 1
ATOM 2398 O O . SER B 1 104 ? -9.362 -27.775 19.617 1.00 31.11 103 SER B O 1
ATOM 2401 N N . SER B 1 105 ? -11.064 -29.256 19.941 1.00 31.06 104 SER B N 1
ATOM 2402 C CA . SER B 1 105 ? -11.199 -29.719 18.586 1.00 30.71 104 SER B CA 1
ATOM 2403 C C . SER B 1 105 ? -12.258 -28.926 17.794 1.00 29.52 104 SER B C 1
ATOM 2404 O O . SER B 1 105 ? -12.364 -29.059 16.564 1.00 29.50 104 SER B O 1
ATOM 2407 N N . GLY B 1 106 ? -13.039 -28.086 18.470 1.00 28.11 105 GLY B N 1
ATOM 2408 C CA . GLY B 1 106 ? -14.055 -27.315 17.744 1.00 26.20 105 GLY B CA 1
ATOM 2409 C C . GLY B 1 106 ? -14.992 -26.495 18.594 1.00 25.02 105 GLY B C 1
ATOM 2410 O O . GLY B 1 106 ? -14.894 -26.499 19.819 1.00 25.01 105 GLY B O 1
ATOM 2411 N N . VAL B 1 107 ? -15.913 -25.796 17.936 1.00 23.94 106 VAL B N 1
ATOM 2412 C CA . VAL B 1 107 ? -16.875 -24.937 18.622 1.00 23.17 106 VAL B CA 1
ATOM 2413 C C . VAL B 1 107 ? -18.163 -24.911 17.822 1.00 22.83 106 VAL B C 1
ATOM 2414 O O . VAL B 1 107 ? -18.113 -24.910 16.573 1.00 23.88 106 VAL B O 1
ATOM 2418 N N . THR B 1 108 ? -19.304 -24.872 18.506 1.00 21.42 107 THR B N 1
ATOM 2419 C CA . THR B 1 108 ? -20.575 -24.700 17.808 1.00 21.09 107 THR B CA 1
ATOM 2420 C C . THR B 1 108 ? -21.229 -23.364 18.201 1.00 20.61 107 THR B C 1
ATOM 2421 O O . THR B 1 108 ? -21.511 -23.094 19.387 1.00 19.74 107 THR B O 1
ATOM 2425 N N . LEU B 1 109 ? -21.461 -22.524 17.199 1.00 20.24 108 LEU B N 1
ATOM 2426 C CA . LEU B 1 109 ? -22.009 -21.185 17.463 1.00 20.84 108 LEU B CA 1
ATOM 2427 C C . LEU B 1 109 ? -23.417 -21.027 16.934 1.00 21.43 108 LEU B C 1
ATOM 2428 O O . LEU B 1 109 ? -23.675 -21.278 15.743 1.00 21.22 108 LEU B O 1
ATOM 2433 N N . VAL B 1 110 ? -24.324 -20.636 17.827 1.00 22.00 109 VAL B N 1
ATOM 2434 C CA . VAL B 1 110 ? -25.690 -20.307 17.404 1.00 23.86 109 V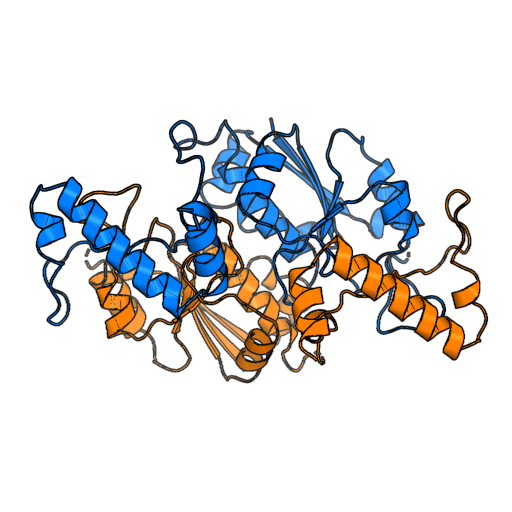AL B CA 1
ATOM 2435 C C . VAL B 1 110 ? -25.901 -18.794 17.323 1.00 24.67 109 VAL B C 1
ATOM 2436 O O . VAL B 1 110 ? -25.625 -18.066 18.287 1.00 24.21 109 VAL B O 1
ATOM 2440 N N . CYS B 1 111 ? -26.382 -18.337 16.173 1.00 26.32 110 CYS B N 1
ATOM 2441 C CA . CYS B 1 111 ? -26.580 -16.921 15.945 1.00 28.81 110 CYS B CA 1
ATOM 2442 C C . CYS B 1 111 ? -28.040 -16.586 15.933 1.00 31.72 110 CYS B C 1
ATOM 2443 O O . CYS B 1 111 ? -28.733 -16.869 14.950 1.00 32.08 110 CYS B O 1
ATOM 2446 N N . GLY B 1 112 ? -28.507 -15.975 17.019 1.00 34.76 111 GLY B N 1
ATOM 2447 C CA . GLY B 1 112 ? -29.807 -15.294 17.014 1.00 38.24 111 GLY B CA 1
ATOM 2448 C C . GLY B 1 112 ? -29.734 -13.966 16.260 1.00 40.46 111 GLY B C 1
ATOM 2449 O O . GLY B 1 112 ? -28.700 -13.297 16.255 1.00 40.56 111 GLY B O 1
ATOM 2450 N N . ARG B 1 113 ? -30.826 -13.578 15.613 1.00 42.62 112 ARG B N 1
ATOM 2451 C CA . ARG B 1 113 ? -30.857 -12.280 14.932 1.00 44.98 112 ARG B CA 1
ATOM 2452 C C . ARG B 1 113 ? -31.831 -11.314 15.625 1.00 46.12 112 ARG B C 1
ATOM 2453 O O . ARG B 1 113 ? -31.698 -10.082 15.517 1.00 46.93 112 ARG B O 1
ATOM 2455 N N . PHE B 1 114 ? -32.776 -11.878 16.372 1.00 46.83 113 PHE B N 1
ATOM 2456 C CA . PHE B 1 114 ? -33.921 -11.105 16.875 1.00 47.12 113 PHE B CA 1
ATOM 2457 C C . PHE B 1 114 ? -33.715 -10.533 18.306 1.00 46.18 113 PHE B C 1
ATOM 2458 O O . PHE B 1 114 ? -32.569 -10.280 18.748 1.00 46.69 113 PHE B O 1
ATOM 2466 N N . GLU B 1 115 ? -34.812 -10.304 19.015 1.00 44.31 114 GLU B N 1
ATOM 2467 C CA . GLU B 1 115 ? -34.715 -9.829 20.376 1.00 42.50 114 GLU B CA 1
ATOM 2468 C C . GLU B 1 115 ? -34.711 -10.990 21.370 1.00 40.54 114 GLU B C 1
ATOM 2469 O O . GLU B 1 115 ? -35.232 -10.842 22.477 1.00 42.27 114 GLU B O 1
ATOM 2471 N N . GLY B 1 116 ? -34.138 -12.133 21.009 1.00 37.10 115 GLY B N 1
ATOM 2472 C CA . GLY B 1 116 ? -34.090 -13.256 21.954 1.00 32.79 115 GLY B CA 1
ATOM 2473 C C . GLY B 1 116 ? -34.351 -14.672 21.445 1.00 30.03 115 GLY B C 1
ATOM 2474 O O . GLY B 1 116 ? -34.798 -14.893 20.315 1.00 28.68 115 GLY B O 1
ATOM 2475 N N . VAL B 1 117 ? -34.062 -15.637 22.314 1.00 27.57 116 VAL B N 1
ATOM 2476 C CA . VAL B 1 117 ? -34.187 -17.055 21.987 1.00 25.15 116 VAL B CA 1
ATOM 2477 C C . VAL B 1 117 ? -35.002 -17.743 23.087 1.00 24.09 116 VAL B C 1
ATOM 2478 O O . VAL B 1 117 ? -34.814 -17.445 24.265 1.00 23.24 116 VAL B O 1
ATOM 2482 N N . ASP B 1 118 ? -35.915 -18.635 22.695 1.00 22.89 117 ASP B N 1
ATOM 2483 C CA . ASP B 1 118 ? -36.816 -19.292 23.628 1.00 21.80 117 ASP B CA 1
ATOM 2484 C C . ASP B 1 118 ? -36.045 -19.956 24.736 1.00 21.82 117 ASP B C 1
ATOM 2485 O O . ASP B 1 118 ? -35.276 -20.897 24.516 1.00 21.85 117 ASP B O 1
ATOM 2490 N N . GLU B 1 119 ? -36.286 -19.465 25.935 1.00 21.47 118 GLU B N 1
ATOM 2491 C CA . GLU B 1 119 ? -35.627 -19.911 27.128 1.00 21.53 118 GLU B CA 1
ATOM 2492 C C . GLU B 1 119 ? -35.604 -21.426 27.331 1.00 22.02 118 GLU B C 1
ATOM 2493 O O . GLU B 1 119 ? -34.663 -21.963 27.909 1.00 22.13 118 GLU B O 1
ATOM 2499 N N . ARG B 1 120 ? -36.664 -22.103 26.918 1.00 22.01 119 ARG B N 1
ATOM 2500 C CA . ARG B 1 120 ? -36.743 -23.543 27.123 1.00 22.36 119 ARG B CA 1
ATOM 2501 C C . ARG B 1 120 ? -35.670 -24.288 26.306 1.00 23.29 119 ARG B C 1
ATOM 2502 O O . ARG B 1 120 ? -35.166 -25.309 26.764 1.00 24.11 119 ARG B O 1
ATOM 2510 N N . ILE B 1 121 ? -35.329 -23.804 25.110 1.00 23.36 120 ILE B N 1
ATOM 2511 C CA . ILE B 1 121 ? -34.249 -24.431 24.368 1.00 24.19 120 ILE B CA 1
ATOM 2512 C C . ILE B 1 121 ? -32.822 -24.116 24.893 1.00 24.64 120 ILE B C 1
ATOM 2513 O O . ILE B 1 121 ? -31.909 -24.932 24.745 1.00 25.06 120 ILE B O 1
ATOM 2518 N N . ILE B 1 122 ? -32.630 -22.943 25.481 1.00 24.50 121 ILE B N 1
ATOM 2519 C CA . ILE B 1 122 ? -31.394 -22.665 26.162 1.00 25.04 121 ILE B CA 1
ATOM 2520 C C . ILE B 1 122 ? -31.165 -23.757 27.219 1.00 26.24 121 ILE B C 1
ATOM 2521 O O . ILE B 1 122 ? -30.080 -24.375 27.261 1.00 26.96 121 ILE B O 1
ATOM 2526 N N . GLU B 1 123 ? -32.172 -24.000 28.057 1.00 26.81 122 GLU B N 1
ATOM 2527 C CA . GLU B 1 123 ? -32.080 -25.044 29.076 1.00 28.21 122 GLU B CA 1
ATOM 2528 C C . GLU B 1 123 ? -31.876 -26.435 28.474 1.00 28.19 122 GLU B C 1
ATOM 2529 O O . GLU B 1 123 ? -30.893 -27.105 28.799 1.00 29.09 122 GLU B O 1
ATOM 2535 N N . ALA B 1 124 ? -32.805 -26.847 27.607 1.00 27.83 123 ALA B N 1
ATOM 2536 C CA . ALA B 1 124 ? -32.896 -28.222 27.077 1.00 27.47 123 ALA B CA 1
ATOM 2537 C C . ALA B 1 124 ? -31.737 -28.692 26.192 1.00 27.17 123 ALA B C 1
ATOM 2538 O O . ALA B 1 124 ? -31.545 -29.888 26.033 1.00 26.98 123 ALA B O 1
ATOM 2540 N N . ARG B 1 125 ? -31.007 -27.766 25.579 1.00 26.95 124 ARG B N 1
ATOM 2541 C CA . ARG B 1 125 ? -29.847 -28.136 24.776 1.00 26.63 124 ARG B CA 1
ATOM 2542 C C . ARG B 1 125 ? -28.551 -27.541 25.320 1.00 27.07 124 ARG B C 1
ATOM 2543 O O . ARG B 1 125 ? -27.550 -27.450 24.601 1.00 27.03 124 ARG B O 1
ATOM 2551 N N . GLU B 1 126 ? -28.576 -27.143 26.586 1.00 27.45 125 GLU B N 1
ATOM 2552 C CA . GLU B 1 126 ? -27.404 -26.589 27.249 1.00 29.63 125 GLU B CA 1
ATOM 2553 C C . GLU B 1 126 ? -26.634 -25.563 26.412 1.00 28.56 125 GLU B C 1
ATOM 2554 O O . GLU B 1 126 ? -25.429 -25.679 26.227 1.00 28.91 125 GLU B O 1
ATOM 2560 N N . LEU B 1 127 ? -27.334 -24.562 25.911 1.00 27.90 126 LEU B N 1
ATOM 2561 C CA . LEU B 1 127 ? -26.673 -23.463 25.200 1.00 27.28 126 LEU B CA 1
ATOM 2562 C C . LEU B 1 127 ? -26.028 -22.522 26.236 1.00 27.05 126 LEU B C 1
ATOM 2563 O O . LEU B 1 127 ? -26.683 -22.122 27.201 1.00 28.07 126 LEU B O 1
ATOM 2568 N N . GLU B 1 128 ? -24.734 -22.258 26.081 1.00 25.96 127 GLU B N 1
ATOM 2569 C CA . GLU B 1 128 ? -24.006 -21.321 26.918 1.00 25.66 127 GLU B CA 1
ATOM 2570 C C . GLU B 1 128 ? -24.092 -19.983 26.195 1.00 23.57 127 GLU B C 1
ATOM 2571 O O . GLU B 1 128 ? -23.653 -19.858 25.073 1.00 23.44 127 GLU B O 1
ATOM 2577 N N . GLU B 1 129 ? -24.684 -18.994 26.832 1.00 21.89 128 GLU B N 1
ATOM 2578 C CA . GLU B 1 129 ? -24.770 -17.657 26.255 1.00 20.65 128 GLU B CA 1
ATOM 2579 C C . GLU B 1 129 ? -23.444 -16.903 26.380 1.00 20.17 128 GLU B C 1
ATOM 2580 O O . GLU B 1 129 ? -22.823 -16.877 27.454 1.00 19.55 128 GLU B O 1
ATOM 2586 N N . VAL B 1 130 ? -23.022 -16.290 25.273 1.00 19.79 129 VAL B N 1
ATOM 2587 C CA . VAL B 1 130 ? -21.765 -15.531 25.220 1.00 19.46 129 VAL B CA 1
ATOM 2588 C C . VAL B 1 130 ? -21.939 -14.146 24.601 1.00 19.40 129 VAL B C 1
ATOM 2589 O O . VAL B 1 130 ? -22.413 -14.019 23.478 1.00 18.62 129 VAL B O 1
ATOM 2593 N N . SER B 1 131 ? -21.563 -13.112 25.356 1.00 20.48 130 SER B N 1
ATOM 2594 C CA . SER B 1 131 ? -21.458 -11.734 24.827 1.00 20.82 130 SER B CA 1
ATOM 2595 C C . SER B 1 131 ? -20.018 -11.282 24.552 1.00 21.00 130 SER B C 1
ATOM 2596 O O . SER B 1 131 ? -19.102 -11.575 25.342 1.00 21.43 130 SER B O 1
ATOM 2599 N N . ILE B 1 132 ? -19.831 -10.539 23.464 1.00 20.53 131 ILE B N 1
ATOM 2600 C CA . ILE B 1 132 ? -18.530 -9.949 23.192 1.00 20.52 131 ILE B CA 1
ATOM 2601 C C . ILE B 1 132 ? -18.386 -8.560 23.841 1.00 21.17 131 ILE B C 1
ATOM 2602 O O . ILE B 1 132 ? -17.314 -7.946 23.792 1.00 22.64 131 ILE B O 1
ATOM 2607 N N . GLY B 1 133 ? -19.457 -8.080 24.466 1.00 20.74 132 GLY B N 1
ATOM 2608 C CA . GLY B 1 133 ? -19.442 -6.803 25.168 1.00 19.91 132 GLY B CA 1
ATOM 2609 C C . GLY B 1 133 ? -20.818 -6.163 25.217 1.00 20.06 132 GLY B C 1
ATOM 2610 O O . GLY B 1 133 ? -21.725 -6.562 24.493 1.00 19.76 132 GLY B O 1
ATOM 2611 N N . ASP B 1 134 ? -20.967 -5.148 26.061 1.00 19.97 133 ASP B N 1
ATOM 2612 C CA . ASP B 1 134 ? -22.275 -4.544 26.313 1.00 19.49 133 ASP B CA 1
ATOM 2613 C C . ASP B 1 134 ? -22.650 -3.498 25.245 1.00 19.47 133 ASP B C 1
ATOM 2614 O O . ASP B 1 134 ? -22.703 -2.294 25.509 1.00 19.94 133 ASP B O 1
ATOM 2619 N N . TYR B 1 135 ? -22.869 -3.963 24.027 1.00 19.46 134 TYR B N 1
ATOM 2620 C CA . TYR B 1 135 ? -23.377 -3.118 22.945 1.00 20.18 134 TYR B CA 1
ATOM 2621 C C . TYR B 1 135 ? -24.241 -3.970 22.056 1.00 20.88 134 TYR B C 1
ATOM 2622 O O . TYR B 1 135 ? -24.079 -5.178 22.018 1.00 20.97 134 TYR B O 1
ATOM 2631 N N . ILE B 1 136 ? -25.166 -3.351 21.336 1.00 22.01 135 ILE B N 1
ATOM 2632 C CA . ILE B 1 136 ? -26.005 -4.128 20.428 1.00 22.45 135 ILE B CA 1
ATOM 2633 C C . ILE B 1 136 ? -25.484 -4.145 19.002 1.00 22.00 135 ILE B C 1
ATOM 2634 O O . ILE B 1 136 ? -25.101 -3.110 18.472 1.00 21.14 135 ILE B O 1
ATOM 2639 N N . LEU B 1 137 ? -25.499 -5.337 18.405 1.00 22.55 136 LEU B N 1
ATOM 2640 C CA . LEU B 1 137 ? -25.070 -5.592 17.020 1.00 22.65 136 LEU B CA 1
ATOM 2641 C C . LEU B 1 137 ? -26.274 -5.992 16.163 1.00 23.06 136 LEU B C 1
ATOM 2642 O O . LEU B 1 137 ? -27.347 -6.310 16.684 1.00 23.53 136 LEU B O 1
ATOM 2647 N N . SER B 1 138 ? -26.116 -5.963 14.847 1.00 23.24 137 SER B N 1
ATOM 2648 C CA . SER B 1 138 ? -27.249 -6.268 13.951 1.00 23.39 137 SER B CA 1
ATOM 2649 C C . SER B 1 138 ? -27.750 -7.730 14.025 1.00 23.99 137 SER B C 1
ATOM 2650 O O . SER B 1 138 ? -28.882 -8.003 13.630 1.00 24.02 137 SER B O 1
ATOM 2653 N N . GLY B 1 139 ? -26.921 -8.651 14.531 1.00 24.14 138 GLY B N 1
ATOM 2654 C CA . GLY B 1 139 ? -27.294 -10.071 14.651 1.00 23.74 138 GLY B CA 1
ATOM 2655 C C . GLY B 1 139 ? -26.148 -10.796 15.321 1.00 24.28 138 GLY B C 1
ATOM 2656 O O . GLY B 1 139 ? -25.074 -10.203 15.543 1.00 23.99 138 GLY B O 1
ATOM 2657 N N . GLY B 1 140 ? -26.367 -12.069 15.665 1.00 23.77 139 GLY B N 1
ATOM 2658 C CA . GLY B 1 140 ? -25.346 -12.895 16.333 1.00 22.23 139 GLY B CA 1
ATOM 2659 C C . GLY B 1 140 ? -24.129 -13.143 15.457 1.00 22.19 139 GLY B C 1
ATOM 2660 O O . GLY B 1 140 ? -23.027 -13.424 15.959 1.00 21.94 139 GLY B O 1
ATOM 2661 N N . GLU B 1 141 ? -24.307 -13.018 14.142 1.00 22.02 140 GLU B N 1
ATOM 2662 C CA . GLU B 1 141 ? -23.216 -13.277 13.206 1.00 21.94 140 GLU B CA 1
ATOM 2663 C C . GLU B 1 141 ? -21.998 -12.407 13.504 1.00 22.26 140 GLU B C 1
ATOM 2664 O O . GLU B 1 141 ? -20.850 -12.895 13.480 1.00 22.12 140 GLU B O 1
ATOM 2670 N N . THR B 1 142 ? -22.254 -11.132 13.817 1.00 22.35 141 THR B N 1
ATOM 2671 C CA . THR B 1 142 ? -21.176 -10.199 14.091 1.00 22.22 141 THR B CA 1
ATOM 2672 C C . THR B 1 142 ? -20.321 -10.755 15.219 1.00 22.57 141 THR B C 1
ATOM 2673 O O . THR B 1 142 ? -19.097 -10.847 15.068 1.00 22.38 141 THR B O 1
ATOM 2677 N N . ALA B 1 143 ? -20.976 -11.145 16.322 1.00 21.85 142 ALA B N 1
ATOM 2678 C CA . ALA B 1 143 ? -20.279 -11.699 17.463 1.00 21.90 142 ALA B CA 1
ATOM 2679 C C . ALA B 1 143 ? -19.606 -13.044 17.135 1.00 22.21 142 ALA B C 1
ATOM 2680 O O . ALA B 1 143 ? -18.549 -13.369 17.691 1.00 22.70 142 ALA B O 1
ATOM 2682 N N . ALA B 1 144 ? -20.203 -13.822 16.234 1.00 21.83 143 ALA B N 1
ATOM 2683 C CA . ALA B 1 144 ? -19.631 -15.133 15.905 1.00 21.48 143 ALA B CA 1
ATOM 2684 C C . ALA B 1 144 ? -18.268 -14.960 15.216 1.00 20.62 143 ALA B C 1
ATOM 2685 O O . ALA B 1 144 ? -17.281 -15.594 15.620 1.00 20.88 143 ALA B O 1
ATOM 2687 N N . LEU B 1 145 ? -18.225 -14.086 14.216 1.00 19.40 144 LEU B N 1
ATOM 2688 C CA . LEU B 1 145 ? -16.988 -13.733 13.536 1.00 19.01 144 LEU B CA 1
ATOM 2689 C C . LEU B 1 145 ? -15.903 -13.277 14.515 1.00 19.90 144 LEU B C 1
ATOM 2690 O O . LEU B 1 145 ? -14.734 -13.686 14.409 1.00 20.05 144 LEU B O 1
ATOM 2695 N N . VAL B 1 146 ? -16.290 -12.479 15.503 1.00 20.39 145 VAL B N 1
ATOM 2696 C CA . VAL B 1 146 ? -15.321 -11.988 16.477 1.00 20.82 145 VAL B CA 1
ATOM 2697 C C . VAL B 1 146 ? -14.793 -13.115 17.378 1.00 21.65 145 VAL B C 1
ATOM 2698 O O . VAL B 1 146 ? -13.578 -13.185 17.663 1.00 22.11 145 VAL B O 1
ATOM 2702 N N . LEU B 1 147 ? -15.692 -13.979 17.845 1.00 21.35 146 LEU B N 1
ATOM 2703 C CA . LEU B 1 147 ? -15.269 -15.083 18.669 1.00 20.90 146 LEU B CA 1
ATOM 2704 C C . LEU B 1 147 ? -14.307 -15.951 17.869 1.00 21.53 146 LEU B C 1
ATOM 2705 O O . LEU B 1 147 ? -13.244 -16.306 18.373 1.00 20.91 146 LEU B O 1
ATOM 2710 N N . LEU B 1 148 ? -14.660 -16.253 16.615 1.00 22.22 147 LEU B N 1
ATOM 2711 C CA . LEU B 1 148 ? -13.805 -17.070 15.753 1.00 22.81 147 LEU B CA 1
ATOM 2712 C C . LEU B 1 148 ? -12.425 -16.433 15.502 1.00 23.58 147 LEU B C 1
ATOM 2713 O O . LEU B 1 148 ? -11.374 -17.114 15.600 1.00 23.33 147 LEU B O 1
ATOM 2718 N N . ASP B 1 149 ? -12.444 -15.132 15.189 1.00 23.87 148 ASP B N 1
ATOM 2719 C CA . ASP B 1 149 ? -11.233 -14.305 15.042 1.00 23.40 148 ASP B CA 1
ATOM 2720 C C . ASP B 1 149 ? -10.288 -14.510 16.227 1.00 22.90 148 ASP B C 1
ATOM 2721 O O . ASP B 1 149 ? -9.128 -14.838 16.026 1.00 22.59 148 ASP B O 1
ATOM 2726 N N . ALA B 1 150 ? -10.803 -14.373 17.450 1.00 22.67 149 ALA B N 1
ATOM 2727 C CA . ALA B 1 150 ? -9.992 -14.529 18.679 1.00 22.61 149 ALA B CA 1
ATOM 2728 C C . ALA B 1 150 ? -9.538 -15.955 18.924 1.00 23.32 149 ALA B C 1
ATOM 2729 O O . ALA B 1 150 ? -8.599 -16.183 19.696 1.00 23.74 149 ALA B O 1
ATOM 2731 N N . ILE B 1 151 ? -10.199 -16.913 18.278 1.00 23.80 150 ILE B N 1
ATOM 2732 C CA . ILE B 1 151 ? -9.807 -18.303 18.416 1.00 24.51 150 ILE B CA 1
ATOM 2733 C C . ILE B 1 151 ? -8.788 -18.689 17.360 1.00 24.95 150 ILE B C 1
ATOM 2734 O O . ILE B 1 151 ? -7.691 -19.117 17.708 1.00 25.33 150 ILE B O 1
ATOM 2739 N N . VAL B 1 152 ? -9.163 -18.542 16.087 1.00 24.72 151 VAL B N 1
ATOM 2740 C CA . VAL B 1 152 ? -8.372 -19.040 14.977 1.00 25.05 151 VAL B CA 1
ATOM 2741 C C . VAL B 1 152 ? -6.949 -18.538 15.121 1.00 26.09 151 VAL B C 1
ATOM 2742 O O . VAL B 1 152 ? -5.973 -19.264 14.898 1.00 25.99 151 VAL B O 1
ATOM 2746 N N . ARG B 1 153 ? -6.859 -17.280 15.527 1.00 26.93 152 ARG B N 1
ATOM 2747 C CA . ARG B 1 153 ? -5.607 -16.587 15.808 1.00 27.54 152 ARG B CA 1
ATOM 2748 C C . ARG B 1 153 ? -4.657 -17.383 16.723 1.00 27.13 152 ARG B C 1
ATOM 2749 O O . ARG B 1 153 ? -3.444 -17.355 16.521 1.00 26.28 152 ARG B O 1
ATOM 2757 N N . LEU B 1 154 ? -5.214 -18.078 17.715 1.00 27.07 153 LEU B N 1
ATOM 2758 C CA . LEU B 1 154 ? -4.410 -18.825 18.685 1.00 28.28 153 LEU B CA 1
ATOM 2759 C C . LEU B 1 154 ? -4.119 -20.269 18.258 1.00 29.57 153 LEU B C 1
ATOM 2760 O O . LEU B 1 154 ? -3.569 -21.049 19.030 1.00 30.08 153 LEU B O 1
ATOM 2765 N N . LEU B 1 155 ? -4.465 -20.625 17.025 1.00 31.37 154 LEU B N 1
ATOM 2766 C CA . LEU B 1 155 ? -4.220 -21.985 16.548 1.00 33.32 154 LEU B CA 1
ATOM 2767 C C . LEU B 1 155 ? -2.773 -22.191 16.086 1.00 35.47 154 LEU B C 1
ATOM 2768 O O . LEU B 1 155 ? -2.200 -21.311 15.418 1.00 35.87 154 LEU B O 1
ATOM 2773 N N . PRO B 1 156 ? -2.178 -23.358 16.427 1.00 37.11 155 PRO B N 1
ATOM 2774 C CA . PRO B 1 156 ? -0.854 -23.688 15.870 1.00 38.30 155 PRO B CA 1
ATOM 2775 C C . PRO B 1 156 ? -0.892 -23.557 14.328 1.00 39.40 155 PRO B C 1
ATOM 2776 O O . PRO B 1 156 ? -1.676 -24.259 13.662 1.00 39.23 155 PRO B O 1
ATOM 2780 N N . GLY B 1 157 ? -0.086 -22.622 13.802 1.00 40.31 156 GLY B N 1
ATOM 2781 C CA . GLY B 1 157 ? -0.180 -22.129 12.412 1.00 41.29 156 GLY B CA 1
ATOM 2782 C C . GLY B 1 157 ? -1.284 -21.082 12.193 1.00 41.93 156 GLY B C 1
ATOM 2783 O O . GLY B 1 157 ? -1.133 -19.886 12.504 1.00 42.59 156 GLY B O 1
ATOM 2784 N N . LYS B 1 166 ? 0.789 -14.779 25.147 1.00 46.61 165 LYS B N 1
ATOM 2785 C CA . LYS B 1 166 ? 0.822 -15.963 26.001 1.00 47.04 165 LYS B CA 1
ATOM 2786 C C . LYS B 1 166 ? 0.144 -15.748 27.349 1.00 46.57 165 LYS B C 1
ATOM 2787 O O . LYS B 1 166 ? -0.270 -16.696 28.021 1.00 47.18 165 LYS B O 1
ATOM 2789 N N . CYS B 1 167 ? 0.052 -14.482 27.728 1.00 45.68 166 CYS B N 1
ATOM 2790 C CA . CYS B 1 167 ? -0.795 -13.992 28.809 1.00 44.66 166 CYS B CA 1
ATOM 2791 C C . CYS B 1 167 ? -0.783 -12.481 28.553 1.00 42.46 166 CYS B C 1
ATOM 2792 O O . CYS B 1 167 ? 0.274 -11.885 28.349 1.00 42.74 166 CYS B O 1
ATOM 2795 N N . GLU B 1 168 ? -1.948 -11.862 28.490 1.00 40.06 167 GLU B N 1
ATOM 2796 C CA . GLU B 1 168 ? -2.004 -10.460 28.096 1.00 37.41 167 GLU B CA 1
ATOM 2797 C C . GLU B 1 168 ? -1.768 -9.559 29.302 1.00 36.12 167 GLU B C 1
ATOM 2798 O O . GLU B 1 168 ? -2.115 -9.918 30.428 1.00 35.48 167 GLU B O 1
ATOM 2804 N N . SER B 1 169 ? -1.159 -8.395 29.083 1.00 34.74 168 SER B N 1
ATOM 2805 C CA . SER B 1 169 ? -0.950 -7.464 30.185 1.00 33.90 168 SER B CA 1
ATOM 2806 C C . SER B 1 169 ? -2.261 -7.045 30.877 1.00 32.87 168 SER B C 1
ATOM 2807 O O . SER B 1 169 ? -2.259 -6.885 32.100 1.00 32.50 168 SER B O 1
ATOM 2810 N N . PHE B 1 170 ? -3.363 -6.880 30.120 1.00 31.50 169 PHE B N 1
ATOM 2811 C CA . PHE B 1 170 ? -4.671 -6.560 30.743 1.00 30.74 169 PHE B CA 1
ATOM 2812 C C . PHE B 1 170 ? -5.207 -7.663 31.656 1.00 31.00 169 PHE B C 1
ATOM 2813 O O . PHE B 1 170 ? -5.983 -7.378 32.566 1.00 30.48 169 PHE B O 1
ATOM 2821 N N . GLU B 1 171 ? -4.781 -8.912 31.427 1.00 31.16 170 GLU B N 1
ATOM 2822 C CA . GLU B 1 171 ? -5.165 -10.025 32.307 1.00 31.38 170 GLU B CA 1
ATOM 2823 C C . GLU B 1 171 ? -4.478 -9.874 33.660 1.00 31.90 170 GLU B C 1
ATOM 2824 O O . GLU B 1 171 ? -4.911 -10.479 34.642 1.00 32.00 170 GLU B O 1
ATOM 2830 N N . ASN B 1 172 ? -3.416 -9.060 33.699 1.00 32.34 171 ASN B N 1
ATOM 2831 C CA . ASN B 1 172 ? -2.733 -8.689 34.953 1.00 32.79 171 ASN B CA 1
ATOM 2832 C C . ASN B 1 172 ? -3.283 -7.413 35.582 1.00 32.57 171 ASN B C 1
ATOM 2833 O O . ASN B 1 172 ? -2.806 -7.020 36.652 1.00 33.43 171 ASN B O 1
ATOM 2838 N N . GLY B 1 173 ? -4.229 -6.744 34.919 1.00 31.39 172 GLY B N 1
ATOM 2839 C CA . GLY B 1 173 ? -4.774 -5.477 35.429 1.00 30.25 172 GLY B CA 1
ATOM 2840 C C . GLY B 1 173 ? -4.151 -4.205 34.847 1.00 29.85 172 GLY B C 1
ATOM 2841 O O . GLY B 1 173 ? -4.433 -3.096 35.333 1.00 29.26 172 GLY B O 1
ATOM 2842 N N . LEU B 1 174 ? -3.346 -4.360 33.784 1.00 28.51 173 LEU B N 1
ATOM 2843 C CA . LEU B 1 174 ? -2.576 -3.259 33.229 1.00 27.45 173 LEU B CA 1
ATOM 2844 C C . LEU B 1 174 ? -2.624 -3.129 31.716 1.00 26.90 173 LEU B C 1
ATOM 2845 O O . LEU B 1 174 ? -2.409 -4.090 30.986 1.00 27.44 173 LEU B O 1
ATOM 2850 N N . LEU B 1 175 ? -2.864 -1.918 31.242 1.00 25.64 174 LEU B N 1
ATOM 2851 C CA . LEU B 1 175 ? -2.766 -1.646 29.820 1.00 24.70 174 LEU B CA 1
ATOM 2852 C C . LEU B 1 175 ? -1.289 -1.600 29.445 1.00 24.14 174 LEU B C 1
ATOM 2853 O O . LEU B 1 175 ? -0.426 -1.539 30.346 1.00 23.48 174 LEU B O 1
ATOM 2858 N N . GLU B 1 176 ? -1.002 -1.677 28.141 1.00 23.68 175 GLU B N 1
ATOM 2859 C CA . GLU B 1 176 ? 0.384 -1.643 27.635 1.00 23.72 175 GLU B CA 1
ATOM 2860 C C . GLU B 1 176 ? 0.979 -0.244 27.748 1.00 22.93 175 GLU B C 1
ATOM 2861 O O . GLU B 1 176 ? 0.282 0.762 27.566 1.00 23.29 175 GLU B O 1
ATOM 2867 N N . HIS B 1 177 ? 2.273 -0.168 28.037 1.00 21.96 176 HIS B N 1
ATOM 2868 C CA . HIS B 1 177 ? 2.972 1.118 28.074 1.00 21.32 176 HIS B CA 1
ATOM 2869 C C . HIS B 1 177 ? 2.981 1.735 26.681 1.00 20.71 176 HIS B C 1
ATOM 2870 O O . HIS B 1 177 ? 2.785 1.035 25.692 1.00 20.18 176 HIS B O 1
ATOM 2877 N N . PRO B 1 178 ? 3.168 3.058 26.601 1.00 20.79 177 PRO B N 1
ATOM 2878 C CA . PRO B 1 178 ? 3.238 3.734 25.319 1.00 20.79 177 PRO B CA 1
ATOM 2879 C C . PRO B 1 178 ? 4.381 3.186 24.489 1.00 21.52 177 PRO B C 1
ATOM 2880 O O . PRO B 1 178 ? 5.374 2.720 25.034 1.00 21.98 177 PRO B O 1
ATOM 2884 N N . GLN B 1 179 ? 4.252 3.269 23.179 1.00 22.36 178 GLN B N 1
ATOM 2885 C CA . GLN B 1 179 ? 5.163 2.605 22.296 1.00 23.53 178 GLN B CA 1
ATOM 2886 C C . GLN B 1 179 ? 5.667 3.574 21.214 1.00 23.44 178 GLN B C 1
ATOM 2887 O O . GLN B 1 179 ? 4.924 4.439 20.753 1.00 24.02 178 GLN B O 1
ATOM 2893 N N . TYR B 1 180 ? 6.952 3.468 20.862 1.00 22.90 179 TYR B N 1
ATOM 2894 C CA . TYR B 1 180 ? 7.605 4.359 19.889 1.00 21.86 179 TYR B CA 1
ATOM 2895 C C . TYR B 1 180 ? 8.496 3.593 18.921 1.00 22.72 179 TYR B C 1
ATOM 2896 O O . TYR B 1 180 ? 9.104 2.576 19.294 1.00 22.77 179 TYR B O 1
ATOM 2905 N N . THR B 1 181 ? 8.581 4.086 17.692 1.00 22.65 180 THR B N 1
ATOM 2906 C CA . THR B 1 181 ? 9.575 3.610 16.753 1.00 23.56 180 THR B CA 1
ATOM 2907 C C . THR B 1 181 ? 10.033 4.824 15.934 1.00 25.69 180 THR B C 1
ATOM 2908 O O . THR B 1 181 ? 9.639 5.959 16.208 1.00 26.05 180 THR B O 1
ATOM 2912 N N . ARG B 1 182 ? 10.830 4.605 14.908 1.00 27.00 181 ARG B N 1
ATOM 2913 C CA . ARG B 1 182 ? 11.239 5.723 14.091 1.00 29.06 181 ARG B CA 1
ATOM 2914 C C . ARG B 1 182 ? 10.099 6.329 13.264 1.00 29.28 181 ARG B C 1
ATOM 2915 O O . ARG B 1 182 ? 9.084 5.646 13.013 1.00 29.44 181 ARG B O 1
ATOM 2923 N N . PRO B 1 183 ? 10.268 7.603 12.822 1.00 29.17 182 PRO B N 1
ATOM 2924 C CA . PRO B 1 183 ? 11.475 8.451 12.938 1.00 29.02 182 PRO B CA 1
ATOM 2925 C C . PRO B 1 183 ? 11.712 8.992 14.338 1.00 29.36 182 PRO B C 1
ATOM 2926 O O . PRO B 1 183 ? 10.752 9.175 15.099 1.00 29.85 182 PRO B O 1
ATOM 2930 N N . ALA B 1 184 ? 12.972 9.304 14.644 1.00 28.82 183 ALA B N 1
ATOM 2931 C CA . ALA B 1 184 ? 13.400 9.793 15.971 1.00 27.75 183 ALA B CA 1
ATOM 2932 C C . ALA B 1 184 ? 12.723 11.085 16.413 1.00 27.30 183 ALA B C 1
ATOM 2933 O O . ALA B 1 184 ? 12.645 11.376 17.612 1.00 26.52 183 ALA B O 1
ATOM 2935 N N . VAL B 1 185 ? 12.295 11.870 15.424 1.00 26.70 184 VAL B N 1
ATOM 2936 C CA . VAL B 1 185 ? 11.555 13.133 15.611 1.00 25.94 184 VAL B CA 1
ATOM 2937 C C . VAL B 1 185 ? 10.439 13.240 14.534 1.00 24.89 184 VAL B C 1
ATOM 2938 O O . VAL B 1 185 ? 10.689 13.165 13.315 1.00 23.95 184 VAL B O 1
ATOM 2942 N N . PHE B 1 186 ? 9.214 13.372 15.012 1.00 23.87 185 PHE B N 1
ATOM 2943 C CA . PHE B 1 186 ? 8.046 13.557 14.165 1.00 23.73 185 PHE B CA 1
ATOM 2944 C C . PHE B 1 186 ? 7.339 14.829 14.649 1.00 23.95 185 PHE B C 1
ATOM 2945 O O . PHE B 1 186 ? 6.959 14.932 15.827 1.00 23.06 185 PHE B O 1
ATOM 2953 N N . GLU B 1 187 ? 7.216 15.807 13.757 1.00 24.78 186 GLU B N 1
ATOM 2954 C CA . GLU B 1 187 ? 6.573 17.083 14.083 1.00 26.16 186 GLU B CA 1
ATOM 2955 C C . GLU B 1 187 ? 7.055 17.616 15.420 1.00 26.85 186 GLU B C 1
ATOM 2956 O O . GLU B 1 187 ? 6.233 17.909 16.303 1.00 27.34 186 GLU B O 1
ATOM 2962 N N . GLY B 1 188 ? 8.373 17.714 15.592 1.00 27.19 187 GLY B N 1
ATOM 2963 C CA . GLY B 1 188 ? 8.926 18.293 16.820 1.00 27.22 187 GLY B CA 1
ATOM 2964 C C . GLY B 1 188 ? 8.779 17.411 18.044 1.00 27.60 187 GLY B C 1
ATOM 2965 O O . GLY B 1 188 ? 9.201 17.779 19.151 1.00 27.34 187 GLY B O 1
ATOM 2966 N N . ARG B 1 189 ? 8.180 16.238 17.867 1.00 28.14 188 ARG B N 1
ATOM 2967 C CA . ARG B 1 189 ? 8.067 15.302 18.988 1.00 28.08 188 ARG B CA 1
ATOM 2968 C C . ARG B 1 189 ? 9.101 14.194 18.861 1.00 27.46 188 ARG B C 1
ATOM 2969 O O . ARG B 1 189 ? 9.158 13.524 17.841 1.00 27.82 188 ARG B O 1
ATOM 2977 N N . GLY B 1 190 ? 9.911 14.016 19.894 1.00 27.11 189 GLY B N 1
ATOM 2978 C CA . GLY B 1 190 ? 10.976 13.022 19.885 1.00 27.20 189 GLY B CA 1
ATOM 2979 C C . GLY B 1 190 ? 10.629 11.824 20.737 1.00 27.22 189 GLY B C 1
ATOM 2980 O O . GLY B 1 190 ? 9.842 11.940 21.673 1.00 28.16 189 GLY B O 1
ATOM 2981 N N . ILE B 1 191 ? 11.219 10.676 20.430 1.00 26.81 190 ILE B N 1
ATOM 2982 C CA . ILE B 1 191 ? 11.033 9.481 21.241 1.00 26.52 190 ILE B CA 1
ATOM 2983 C C . ILE B 1 191 ? 11.555 9.806 22.622 1.00 26.42 190 ILE B C 1
ATOM 2984 O O . ILE B 1 191 ? 12.669 10.276 22.749 1.00 26.86 190 ILE B O 1
ATOM 2989 N N . PRO B 1 192 ? 10.760 9.555 23.671 1.00 26.59 191 PRO B N 1
ATOM 2990 C CA . PRO B 1 192 ? 11.296 9.861 25.003 1.00 26.38 191 PRO B CA 1
ATOM 2991 C C . PRO B 1 192 ? 12.694 9.264 25.215 1.00 26.60 191 PRO B C 1
ATOM 2992 O O . PRO B 1 192 ? 12.891 8.051 25.046 1.00 26.89 191 PRO B O 1
ATOM 2996 N N . PRO B 1 193 ? 13.666 10.117 25.579 1.00 26.80 192 PRO B N 1
ATOM 2997 C CA . PRO B 1 193 ? 15.104 9.791 25.711 1.00 26.71 192 PRO B CA 1
ATOM 2998 C C . PRO B 1 193 ? 15.493 8.694 26.720 1.00 26.69 192 PRO B C 1
ATOM 2999 O O . PRO B 1 193 ? 16.546 8.088 26.552 1.00 26.80 192 PRO B O 1
ATOM 3003 N N . VAL B 1 194 ? 14.681 8.459 27.754 1.00 26.64 193 VAL B N 1
ATOM 3004 C CA . VAL B 1 194 ? 14.901 7.332 28.662 1.00 27.00 193 VAL B CA 1
ATOM 3005 C C . VAL B 1 194 ? 14.879 5.993 27.912 1.00 27.23 193 VAL B C 1
ATOM 3006 O O . VAL B 1 194 ? 15.604 5.063 28.271 1.00 27.32 193 VAL B O 1
ATOM 3010 N N . LEU B 1 195 ? 14.080 5.915 26.851 1.00 27.27 194 LEU B N 1
ATOM 3011 C CA . LEU B 1 195 ? 13.943 4.686 26.084 1.00 27.49 194 LEU B CA 1
ATOM 3012 C C . LEU B 1 195 ? 15.158 4.391 25.237 1.00 27.59 194 LEU B C 1
ATOM 3013 O O . LEU B 1 195 ? 15.355 3.246 24.818 1.00 28.08 194 LEU B O 1
ATOM 3018 N N . THR B 1 196 ? 15.955 5.416 24.952 1.00 27.22 195 THR B N 1
ATOM 3019 C CA . THR B 1 196 ? 17.143 5.218 24.131 1.00 27.29 195 THR B CA 1
ATOM 3020 C C . THR B 1 196 ? 18.408 5.269 24.992 1.00 27.35 195 THR B C 1
ATOM 3021 O O . THR B 1 196 ? 19.506 5.378 24.466 1.00 27.12 195 THR B O 1
ATOM 3025 N N . SER B 1 197 ? 18.233 5.169 26.307 1.00 27.44 196 SER B N 1
ATOM 3026 C CA . SER B 1 197 ? 19.324 5.295 27.244 1.00 28.70 196 SER B CA 1
ATOM 3027 C C . SER B 1 197 ? 20.104 4.001 27.481 1.00 30.04 196 SER B C 1
ATOM 3028 O O . SER B 1 197 ? 21.254 4.035 27.931 1.00 31.28 196 SER B O 1
ATOM 3031 N N . GLY B 1 198 ? 19.484 2.859 27.239 1.00 30.83 197 GLY B N 1
ATOM 3032 C CA . GLY B 1 198 ? 20.134 1.587 27.536 1.00 31.82 197 GLY B CA 1
ATOM 3033 C C . GLY B 1 198 ? 20.125 1.303 29.019 1.00 32.50 197 GLY B C 1
ATOM 3034 O O . GLY B 1 198 ? 20.650 0.280 29.467 1.00 33.26 197 GLY B O 1
ATOM 3035 N N . HIS B 1 199 ? 19.534 2.209 29.786 1.00 33.03 198 HIS B N 1
ATOM 3036 C CA . HIS B 1 199 ? 19.423 2.037 31.229 1.00 34.15 198 HIS B CA 1
ATOM 3037 C C . HIS B 1 199 ? 18.138 1.230 31.509 1.00 34.27 198 HIS B C 1
ATOM 3038 O O . HIS B 1 199 ? 17.042 1.784 31.693 1.00 34.47 198 HIS B O 1
ATOM 3045 N N . HIS B 1 200 ? 18.286 -0.089 31.509 1.00 34.75 199 HIS B N 1
ATOM 3046 C CA . HIS B 1 200 ? 17.146 -1.025 31.553 1.00 35.22 199 HIS B CA 1
ATOM 3047 C C . HIS B 1 200 ? 16.163 -0.775 32.680 1.00 34.39 199 HIS B C 1
ATOM 3048 O O . HIS B 1 200 ? 14.955 -0.772 32.438 1.00 34.36 199 HIS B O 1
ATOM 3055 N N . LYS B 1 201 ? 16.701 -0.543 33.883 1.00 33.68 200 LYS B N 1
ATOM 3056 C CA . LYS B 1 201 ? 15.923 -0.308 35.091 1.00 33.15 200 LYS B CA 1
ATOM 3057 C C . LYS B 1 201 ? 15.061 0.956 34.958 1.00 32.86 200 LYS B C 1
ATOM 3058 O O . LYS B 1 201 ? 13.855 0.951 35.252 1.00 33.16 200 LYS B O 1
ATOM 3060 N N . ALA B 1 202 ? 15.679 2.038 34.505 1.00 32.15 201 ALA B N 1
ATOM 3061 C CA . ALA B 1 202 ? 14.943 3.273 34.284 1.00 31.66 201 ALA B CA 1
ATOM 3062 C C . ALA B 1 202 ? 13.835 3.067 33.236 1.00 31.21 201 ALA B C 1
ATOM 3063 O O . ALA B 1 202 ? 12.691 3.513 33.439 1.00 30.51 201 ALA B O 1
ATOM 3065 N N . ILE B 1 203 ? 14.184 2.383 32.139 1.00 30.47 202 ILE B N 1
ATOM 3066 C CA . ILE B 1 203 ? 13.217 2.034 31.102 1.00 29.88 202 ILE B CA 1
ATOM 3067 C C . ILE B 1 203 ? 11.988 1.295 31.691 1.00 30.33 202 ILE B C 1
ATOM 3068 O O . ILE B 1 203 ? 10.848 1.726 31.479 1.00 30.42 202 ILE B O 1
ATOM 3073 N N . ALA B 1 204 ? 12.218 0.239 32.468 1.00 30.33 203 ALA B N 1
ATOM 3074 C CA . ALA B 1 204 ? 11.115 -0.554 33.046 1.00 30.24 203 ALA B CA 1
ATOM 3075 C C . ALA B 1 204 ? 10.255 0.216 34.063 1.00 30.41 203 ALA B C 1
ATOM 3076 O O . ALA B 1 204 ? 9.010 0.114 34.055 1.00 29.74 203 ALA B O 1
ATOM 3078 N N . ASN B 1 205 ? 10.928 0.945 34.957 1.00 29.97 204 ASN B N 1
ATOM 3079 C CA . ASN B 1 205 ? 10.252 1.911 35.796 1.00 30.19 204 ASN B CA 1
ATOM 3080 C C . ASN B 1 205 ? 9.361 2.863 34.986 1.00 29.50 204 ASN B C 1
ATOM 3081 O O . ASN B 1 205 ? 8.149 2.900 35.199 1.00 29.71 204 ASN B O 1
ATOM 3086 N N . TRP B 1 206 ? 9.946 3.581 34.033 1.00 28.07 205 TRP B N 1
ATOM 3087 C CA . TRP B 1 206 ? 9.188 4.492 33.189 1.00 27.04 205 TRP B CA 1
ATOM 3088 C C . TRP B 1 206 ? 7.945 3.842 32.570 1.00 27.36 205 TRP B C 1
ATOM 3089 O O . TRP B 1 206 ? 6.842 4.422 32.582 1.00 28.16 205 TRP B O 1
ATOM 3100 N N . ARG B 1 207 ? 8.138 2.644 32.035 1.00 27.01 206 ARG B N 1
ATOM 3101 C CA . ARG B 1 207 ? 7.096 1.892 31.381 1.00 26.72 206 ARG B CA 1
ATOM 3102 C C . ARG B 1 207 ? 5.991 1.516 32.364 1.00 27.09 206 ARG B C 1
ATOM 3103 O O . ARG B 1 207 ? 4.794 1.565 32.029 1.00 26.97 206 ARG B O 1
ATOM 3111 N N . GLN B 1 208 ? 6.398 1.190 33.583 1.00 27.89 207 GLN B N 1
ATOM 3112 C CA . GLN B 1 208 ? 5.455 0.813 34.627 1.00 29.27 207 GLN B CA 1
ATOM 3113 C C . GLN B 1 208 ? 4.587 1.985 35.045 1.00 29.38 207 GLN B C 1
ATOM 3114 O O . GLN B 1 208 ? 3.381 1.808 35.236 1.00 30.29 207 GLN B O 1
ATOM 3120 N N . GLN B 1 209 ? 5.178 3.177 35.173 1.00 29.35 208 GLN B N 1
ATOM 3121 C CA . GLN B 1 209 ? 4.436 4.343 35.687 1.00 29.08 208 GLN B CA 1
ATOM 3122 C C . GLN B 1 209 ? 3.462 4.818 34.626 1.00 29.14 208 GLN B C 1
ATOM 3123 O O . GLN B 1 209 ? 2.340 5.216 34.953 1.00 29.16 208 GLN B O 1
ATOM 3125 N N . GLN B 1 210 ? 3.883 4.762 33.364 1.00 28.52 209 GLN B N 1
ATOM 3126 C CA . GLN B 1 210 ? 3.012 5.147 32.281 1.00 29.33 209 GLN B CA 1
ATOM 3127 C C . GLN B 1 210 ? 1.815 4.212 32.194 1.00 29.64 209 GLN B C 1
ATOM 3128 O O . GLN B 1 210 ? 0.668 4.651 32.002 1.00 29.89 209 GLN B O 1
ATOM 3134 N N . ALA B 1 211 ? 2.085 2.923 32.318 1.00 29.67 210 ALA B N 1
ATOM 3135 C CA . ALA B 1 211 ? 1.018 1.938 32.259 1.00 30.18 210 ALA B CA 1
ATOM 3136 C C . ALA B 1 211 ? 0.058 2.093 33.439 1.00 30.27 210 ALA B C 1
ATOM 3137 O O . ALA B 1 211 ? -1.152 2.083 33.231 1.00 30.32 210 ALA B O 1
ATOM 3139 N N . GLU B 1 212 ? 0.587 2.262 34.653 1.00 30.47 211 GLU B N 1
ATOM 3140 C CA . GLU B 1 212 ? -0.246 2.426 35.846 1.00 31.58 211 GLU B CA 1
ATOM 3141 C C . GLU B 1 212 ? -1.160 3.663 35.724 1.00 31.63 211 GLU B C 1
ATOM 3142 O O . GLU B 1 212 ? -2.378 3.612 35.950 1.00 31.12 211 GLU B O 1
ATOM 3148 N N . SER B 1 213 ? -0.533 4.769 35.350 1.00 31.46 212 SER B N 1
ATOM 3149 C CA . SER B 1 213 ? -1.181 6.045 35.143 1.00 31.23 212 SER B CA 1
ATOM 3150 C C . SER B 1 213 ? -2.283 5.983 34.065 1.00 31.06 212 SER B C 1
ATOM 3151 O O . SER B 1 213 ? -3.382 6.545 34.219 1.00 30.71 212 SER B O 1
ATOM 3154 N N . LEU B 1 214 ? -1.976 5.309 32.961 1.00 31.03 213 LEU B N 1
ATOM 3155 C CA . LEU B 1 214 ? -2.941 5.136 31.880 1.00 30.51 213 LEU B CA 1
ATOM 3156 C C . LEU B 1 214 ? -4.176 4.304 32.317 1.00 29.99 213 LEU B C 1
ATOM 3157 O O . LEU B 1 214 ? -5.310 4.704 32.078 1.00 29.83 213 LEU B O 1
ATOM 3162 N N . THR B 1 215 ? -3.928 3.163 32.951 1.00 29.39 214 THR B N 1
ATOM 3163 C CA . THR B 1 215 ? -4.977 2.261 33.431 1.00 29.58 214 THR B CA 1
ATOM 3164 C C . THR B 1 215 ? -5.866 2.892 34.491 1.00 29.80 214 THR B C 1
ATOM 3165 O O . THR B 1 215 ? -7.082 2.812 34.393 1.00 30.51 214 THR B O 1
ATOM 3169 N N . ARG B 1 216 ? -5.263 3.495 35.512 1.00 30.22 215 ARG B N 1
ATOM 3170 C CA . ARG B 1 216 ? -5.997 4.246 36.546 1.00 30.97 215 ARG B CA 1
ATOM 3171 C C . ARG B 1 216 ? -6.992 5.227 35.906 1.00 30.54 215 ARG B C 1
ATOM 3172 O O . ARG B 1 216 ? -8.161 5.220 36.244 1.00 30.79 215 ARG B O 1
ATOM 3180 N N . GLN B 1 217 ? -6.529 6.018 34.938 1.00 30.41 216 GLN B N 1
ATOM 3181 C CA . GLN B 1 217 ? -7.369 7.010 34.285 1.00 30.35 216 GLN B CA 1
ATOM 3182 C C . GLN B 1 217 ? -8.444 6.375 33.400 1.00 30.33 216 GLN B C 1
ATOM 3183 O O . GLN B 1 217 ? -9.630 6.697 33.542 1.00 30.36 216 GLN B O 1
ATOM 3185 N N . ARG B 1 218 ? -8.026 5.465 32.520 1.00 28.91 217 ARG B N 1
ATOM 3186 C CA . ARG B 1 218 ? -8.874 4.957 31.463 1.00 27.80 217 ARG B CA 1
ATOM 3187 C C . ARG B 1 218 ? -9.597 3.632 31.749 1.00 28.14 217 ARG B C 1
ATOM 3188 O O . ARG B 1 218 ? -10.658 3.362 31.160 1.00 27.70 217 ARG B O 1
ATOM 3196 N N . ARG B 1 219 ? -9.023 2.791 32.609 1.00 27.86 218 ARG B N 1
ATOM 3197 C CA . ARG B 1 219 ? -9.642 1.491 32.897 1.00 28.16 218 ARG B CA 1
ATOM 3198 C C . ARG B 1 219 ? -9.614 1.147 34.391 1.00 29.50 218 ARG B C 1
ATOM 3199 O O . ARG B 1 219 ? -9.030 0.121 34.770 1.00 29.70 218 ARG B O 1
ATOM 3207 N N . PRO B 1 220 ? -10.244 1.996 35.241 1.00 30.47 219 PRO B N 1
ATOM 3208 C CA . PRO B 1 220 ? -10.225 1.805 36.703 1.00 31.43 219 PRO B CA 1
ATOM 3209 C C . PRO B 1 220 ? -10.636 0.397 37.166 1.00 32.86 219 PRO B C 1
ATOM 3210 O O . PRO B 1 220 ? -10.242 -0.040 38.275 1.00 33.10 219 PRO B O 1
ATOM 3214 N N . ASP B 1 221 ? -11.396 -0.305 36.317 1.00 33.61 220 ASP B N 1
ATOM 3215 C CA . ASP B 1 221 ? -11.838 -1.659 36.606 1.00 34.89 220 ASP B CA 1
ATOM 3216 C C . ASP B 1 221 ? -10.635 -2.583 36.574 1.00 35.81 220 ASP B C 1
ATOM 3217 O O . ASP B 1 221 ? -10.380 -3.320 37.533 1.00 36.14 220 ASP B O 1
ATOM 3222 N N . LEU B 1 222 ? -9.872 -2.516 35.485 1.00 36.41 221 LEU B N 1
ATOM 3223 C CA . LEU B 1 222 ? -8.595 -3.211 35.407 1.00 37.10 221 LEU B CA 1
ATOM 3224 C C . LEU B 1 222 ? -7.666 -2.806 36.547 1.00 38.28 221 LEU B C 1
ATOM 3225 O O . LEU B 1 222 ? -7.060 -3.656 37.177 1.00 38.17 221 LEU B O 1
ATOM 3230 N N . TYR B 1 223 ? -7.556 -1.510 36.803 1.00 40.20 222 TYR B N 1
ATOM 3231 C CA . TYR B 1 223 ? -6.695 -1.035 37.872 1.00 42.91 222 TYR B CA 1
ATOM 3232 C C . TYR B 1 223 ? -7.113 -1.604 39.239 1.00 44.08 222 TYR B C 1
ATOM 3233 O O . TYR B 1 223 ? -6.260 -1.882 40.072 1.00 43.92 222 TYR B O 1
ATOM 3242 N N . ALA B 1 224 ? -8.419 -1.804 39.445 1.00 46.03 223 ALA B N 1
ATOM 3243 C CA . ALA B 1 224 ? -8.939 -2.427 40.677 1.00 47.47 223 ALA B CA 1
ATOM 3244 C C . ALA B 1 224 ? -8.484 -3.882 40.858 1.00 48.83 223 ALA B C 1
ATOM 3245 O O . ALA B 1 224 ? -8.197 -4.312 41.981 1.00 49.69 223 ALA B O 1
ATOM 3247 N N . LEU B 1 225 ? -8.433 -4.643 39.765 1.00 50.24 224 LEU B N 1
ATOM 3248 C CA . LEU B 1 225 ? -7.941 -6.023 39.797 1.00 51.56 224 LEU B CA 1
ATOM 3249 C C . LEU B 1 225 ? -6.422 -6.058 39.954 1.00 52.53 224 LEU B C 1
ATOM 3250 O O . LEU B 1 225 ? -5.861 -7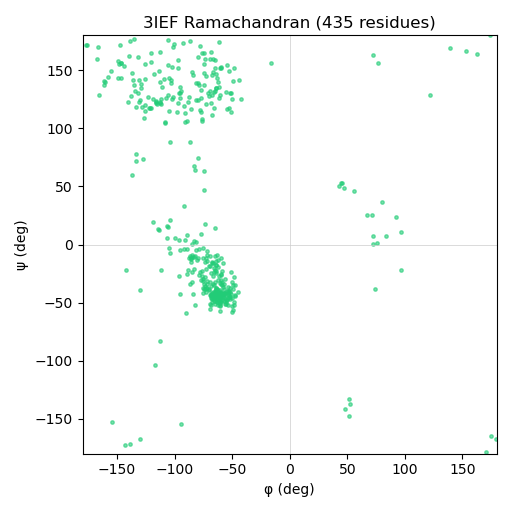.021 40.489 1.00 52.83 224 LEU B O 1
ATOM 3255 N N . TYR B 1 226 ? -5.759 -5.006 39.480 1.00 53.71 225 TYR B N 1
ATOM 3256 C CA . TYR B 1 226 ? -4.330 -4.822 39.702 1.00 54.57 225 TYR B CA 1
ATOM 3257 C C . TYR B 1 226 ? -4.056 -4.650 41.189 1.00 55.62 225 TYR B C 1
ATOM 3258 O O . TYR B 1 226 ? -3.089 -5.212 41.713 1.00 55.97 225 TYR B O 1
ATOM 3267 N N . ASN B 1 227 ? -4.908 -3.871 41.856 1.00 56.73 226 ASN B N 1
ATOM 3268 C CA . ASN B 1 227 ? -4.758 -3.597 43.284 1.00 57.91 226 ASN B CA 1
ATOM 3269 C C . ASN B 1 227 ? -5.217 -4.756 44.159 1.00 58.97 226 ASN B C 1
ATOM 3270 O O . ASN B 1 227 ? -4.665 -4.950 45.240 1.00 59.16 226 ASN B O 1
ATOM 3275 N N . LYS B 1 228 ? -6.205 -5.530 43.691 1.00 60.03 227 LYS B N 1
ATOM 3276 C CA . LYS B 1 228 ? -6.676 -6.722 44.422 1.00 61.04 227 LYS B CA 1
ATOM 3277 C C . LYS B 1 228 ? -5.583 -7.806 44.519 1.00 61.92 227 LYS B C 1
ATOM 3278 O O . LYS B 1 228 ? -5.870 -8.965 44.848 1.00 62.24 227 LYS B O 1
ATOM 3280 N N . ASN B 1 229 ? -4.339 -7.408 44.224 1.00 62.73 228 ASN B N 1
ATOM 3281 C CA . ASN B 1 229 ? -3.122 -8.154 44.590 1.00 63.55 228 ASN B CA 1
ATOM 3282 C C . ASN B 1 229 ? -1.850 -7.295 44.543 1.00 63.61 228 ASN B C 1
ATOM 3283 O O . ASN B 1 229 ? -1.190 -7.080 45.564 1.00 63.86 228 ASN B O 1
#

Organism: Bartonella henselae (strain ATCC 49882 / DSM 28221 / CCUG 30454 / Houston 1) (NCBI:txid283166)